Protein AF-A0A4U0WM88-F1 (afdb_monomer)

Secondary structure (DSSP, 8-state):
--------SSPPPPP---EEPPPSBTTB-HHHHHHHHHHHHHHHHHHHHHHHHHTT--GGGBSS-HHHHHHH--S-HHHHHHHHHHHHHHHHHHHHHHHHHSPPPEES-HHHHHHHHHHHHHHHHTTHHHHHHHTT--HHHHHHHHTTT-HHHHHHHTTS--TT-EEEEEETTEEEEEE---HHHHHHHHHIIIIIHHHHHHHHHHHHHHHHHHHHHHHHHHSHHHIIIIITTGGG-SS--GGGTT-S-HHHHIIIIIIHHHHHHHHHT--HHHHHHHHHHHHHHHHHHTSSB--TT-HHHHHSS--HHHHHHHHSTTTTTS----SS--HHHHHTT-S--S---HHHHHHHHHHHHHHHHHHHHHHH-------TT--S--TTTTHHHHHHHHTTS--------PPTTHHHHHHHHHHHHHHH-TTTTHHHHHHHHHHHHHHHHHHHHHS------------------SSSSS--SSS---------TTHHHHHHHHHTTT---EEEEEEPPPPTTS-GGGTTTSSEEEEEEES-TTTTHHHHHHHHHHH-TTSEEEEE-S-TTSTTTTHHHHTT-SEEEE--------S-HHHHHHHHHHHHHHHHHHHHHSTT--EEEE---GGG--

Radius of gyration: 37.47 Å; Cα contacts (8 Å, |Δi|>4): 748; chains: 1; bounding box: 107×60×112 Å

Nearest PDB structures (foldseek):
  8jqj-assembly1_A  TM=9.371E-01  e=1.319E-04  Sporobolomyces salmonicolor
  8jqk-assembly1_B  TM=9.486E-01  e=1.838E-04  Sporobolomyces salmonicolor
  8jqk-assembly1_A  TM=9.420E-01  e=4.314E-04  Sporobolomyces salmonicolor
  1zze-assembly2_B  TM=9.396E-01  e=1.224E-03  Sporobolomyces salmonicolor

Solvent-accessible surface area (backbone atoms only — not comparable to full-atom values): 35852 Å² total; per-residue (Å²): 136,81,84,76,78,77,77,55,90,54,48,75,72,62,87,68,59,82,41,77,53,76,48,89,45,88,96,44,55,54,54,63,47,36,41,52,45,39,56,50,43,41,51,51,54,19,46,51,47,46,49,34,58,80,68,60,55,65,64,75,31,42,73,67,48,72,44,34,48,69,68,60,29,79,64,55,75,63,59,32,52,54,35,30,51,52,44,51,52,52,46,35,54,50,39,50,53,51,46,73,72,51,75,84,59,62,42,58,49,62,70,34,56,22,43,52,42,18,47,51,51,42,56,56,24,49,52,42,32,65,55,36,46,78,74,76,38,60,29,65,65,54,18,62,76,30,41,88,85,36,51,70,58,18,18,35,34,59,25,44,51,54,92,87,40,60,40,82,41,74,56,96,86,41,84,40,81,35,40,41,78,54,72,66,37,47,50,50,11,42,46,40,62,73,44,48,48,55,49,50,31,51,53,51,23,50,54,45,28,31,51,48,28,22,55,51,48,40,47,27,63,73,33,68,65,47,18,64,74,32,50,47,60,34,55,34,41,40,51,51,35,22,73,47,53,57,32,43,31,68,72,46,42,44,55,54,68,36,47,33,50,52,49,23,41,62,78,46,66,57,50,73,74,52,44,36,56,53,51,33,53,50,44,45,44,43,25,47,33,18,38,36,44,61,56,95,82,46,62,64,57,69,76,29,66,23,24,22,66,55,42,42,45,21,38,29,66,52,26,50,73,20,37,48,34,32,67,42,49,41,59,63,17,60,78,72,65,34,47,76,69,68,70,83,56,58,73,56,49,57,50,50,43,56,51,26,44,52,51,51,53,47,54,52,44,67,72,65,70,62,75,88,69,90,61,98,79,79,79,88,79,64,93,62,68,61,53,74,64,51,49,66,55,55,64,69,70,75,76,82,78,92,72,77,91,71,65,89,61,51,40,56,53,45,28,51,56,15,44,52,54,37,54,68,26,70,88,82,45,25,58,58,53,54,52,50,52,50,53,49,54,52,54,51,54,54,52,62,71,66,54,77,83,76,76,79,77,80,78,85,76,91,80,82,89,78,93,84,88,84,84,85,86,82,78,93,82,81,90,81,76,79,82,78,81,79,80,56,80,72,54,56,55,56,58,52,61,44,66,75,67,77,66,60,28,49,36,20,31,30,78,51,84,77,68,94,85,64,68,84,87,64,68,86,76,71,39,61,33,40,35,38,40,34,64,47,61,77,87,45,45,64,57,56,57,53,42,31,72,75,69,36,79,81,36,61,48,80,41,72,35,83,49,55,63,45,82,68,46,44,37,80,62,40,63,74,19,42,36,39,39,41,55,54,66,77,83,73,89,62,91,51,65,65,60,51,50,51,48,44,51,41,28,51,51,34,50,51,53,34,47,70,71,30,81,72,44,76,47,80,44,78,67,80,59,75,82,78,77,112

Organism: NCBI:txid329884

Structure (mmCIF, N/CA/C/O backbone):
data_AF-A0A4U0WM88-F1
#
_entry.id   AF-A0A4U0WM88-F1
#
loop_
_atom_site.group_PDB
_atom_site.id
_atom_site.type_symbol
_atom_site.label_atom_id
_atom_site.label_alt_id
_atom_site.label_comp_id
_atom_site.label_asym_id
_atom_site.label_entity_id
_atom_site.label_seq_id
_atom_site.pdbx_PDB_ins_code
_atom_site.Cartn_x
_atom_site.Cartn_y
_atom_site.Cartn_z
_atom_site.occupancy
_atom_site.B_iso_or_equiv
_atom_site.auth_seq_id
_atom_site.auth_comp_id
_atom_site.auth_asym_id
_atom_site.auth_atom_id
_atom_site.pdbx_PDB_model_num
ATOM 1 N N . MET A 1 1 ? 50.807 -5.338 -40.785 1.00 34.78 1 MET A N 1
ATOM 2 C CA . MET A 1 1 ? 49.429 -4.814 -40.702 1.00 34.78 1 MET A CA 1
ATOM 3 C C . MET A 1 1 ? 48.488 -6.003 -40.621 1.00 34.78 1 MET A C 1
ATOM 5 O O . MET A 1 1 ? 48.232 -6.644 -41.629 1.00 34.78 1 MET A O 1
ATOM 9 N N . THR A 1 2 ? 48.083 -6.390 -39.418 1.00 33.94 2 THR A N 1
ATOM 10 C CA . THR A 1 2 ? 47.093 -7.448 -39.190 1.00 33.94 2 THR A CA 1
ATOM 11 C C . THR A 1 2 ? 45.702 -6.823 -39.290 1.00 33.94 2 THR A C 1
ATOM 13 O O . THR A 1 2 ? 45.351 -5.970 -38.480 1.00 33.94 2 THR A O 1
ATOM 16 N N . ASN A 1 3 ? 44.930 -7.209 -40.310 1.00 37.62 3 ASN A N 1
ATOM 17 C CA . ASN A 1 3 ? 43.514 -6.860 -40.449 1.00 37.62 3 ASN A CA 1
ATOM 18 C C . ASN A 1 3 ? 42.731 -7.499 -39.294 1.00 37.62 3 ASN A C 1
ATOM 20 O O . ASN A 1 3 ? 42.292 -8.642 -39.386 1.00 37.62 3 ASN A O 1
ATOM 24 N N . ALA A 1 4 ? 42.569 -6.769 -38.193 1.00 38.88 4 ALA A N 1
ATOM 25 C CA . ALA A 1 4 ? 41.632 -7.123 -37.140 1.00 38.88 4 ALA A CA 1
ATOM 26 C C . ALA A 1 4 ? 40.216 -6.748 -37.601 1.00 38.88 4 ALA A C 1
ATOM 28 O O . ALA A 1 4 ? 39.688 -5.695 -37.252 1.00 38.88 4 ALA A O 1
ATOM 29 N N . THR A 1 5 ? 39.593 -7.599 -38.416 1.00 43.97 5 THR A N 1
ATOM 30 C CA . THR A 1 5 ? 38.135 -7.592 -38.565 1.00 43.97 5 THR A CA 1
ATOM 31 C C . THR A 1 5 ? 37.570 -8.116 -37.246 1.00 43.97 5 THR A C 1
ATOM 33 O O . THR A 1 5 ? 37.400 -9.317 -37.057 1.00 43.97 5 THR A O 1
ATOM 36 N N . LEU A 1 6 ? 37.355 -7.222 -36.277 1.00 49.25 6 LEU A N 1
ATOM 37 C CA . LEU A 1 6 ? 36.531 -7.528 -35.111 1.00 49.25 6 LEU A CA 1
ATOM 38 C C . LEU A 1 6 ? 35.126 -7.835 -35.640 1.00 49.25 6 LEU A C 1
ATOM 40 O O . LEU A 1 6 ? 34.363 -6.928 -35.965 1.00 49.25 6 LEU A O 1
ATOM 44 N N . ALA A 1 7 ? 34.818 -9.119 -35.809 1.00 57.25 7 ALA A N 1
ATOM 45 C CA . ALA A 1 7 ? 33.491 -9.573 -36.186 1.00 57.25 7 ALA A CA 1
ATOM 46 C C . ALA A 1 7 ? 32.567 -9.352 -34.985 1.00 57.25 7 ALA A C 1
ATOM 48 O O . ALA A 1 7 ? 32.505 -10.162 -34.061 1.00 57.25 7 ALA A O 1
ATOM 49 N N . TYR A 1 8 ? 31.892 -8.208 -34.963 1.00 65.19 8 TYR A N 1
ATOM 50 C CA . TYR A 1 8 ? 30.813 -7.977 -34.017 1.00 65.19 8 TYR A CA 1
ATOM 51 C C . TYR A 1 8 ? 29.663 -8.925 -34.375 1.00 65.19 8 TYR A C 1
ATOM 53 O O . TYR A 1 8 ? 29.051 -8.788 -35.427 1.00 65.19 8 TYR A O 1
ATOM 61 N N . ASP A 1 9 ? 29.389 -9.898 -33.508 1.00 82.88 9 ASP A N 1
ATOM 62 C CA . ASP A 1 9 ? 28.247 -10.824 -33.621 1.00 82.88 9 ASP A CA 1
ATOM 63 C C . ASP A 1 9 ? 26.930 -10.167 -33.143 1.00 82.88 9 ASP A C 1
ATOM 65 O O . ASP A 1 9 ? 25.823 -10.569 -33.497 1.00 82.88 9 ASP A O 1
ATOM 69 N N . LEU A 1 10 ? 27.036 -9.091 -32.359 1.00 91.81 10 LEU A N 1
ATOM 70 C CA . LEU A 1 10 ? 25.910 -8.312 -31.845 1.00 91.81 10 LEU A CA 1
ATOM 71 C C . LEU A 1 10 ? 26.077 -6.830 -32.194 1.00 91.81 10 LEU A C 1
ATOM 73 O O . LEU A 1 10 ? 27.213 -6.357 -32.290 1.00 91.81 10 LEU A O 1
ATOM 77 N N . PRO A 1 11 ? 24.975 -6.068 -32.323 1.00 93.69 11 PRO A N 1
ATOM 78 C CA . PRO A 1 11 ? 25.064 -4.622 -32.480 1.00 93.69 11 PRO A CA 1
ATOM 79 C C . PRO A 1 11 ? 25.808 -4.002 -31.289 1.00 93.69 11 PRO A C 1
ATOM 81 O O . PRO A 1 11 ? 25.478 -4.343 -30.150 1.00 93.69 11 PRO A O 1
ATOM 84 N N . PRO A 1 12 ? 26.813 -3.136 -31.498 1.00 93.00 12 PRO A N 1
ATOM 85 C CA . PRO A 1 12 ? 27.608 -2.591 -30.403 1.00 93.00 12 PRO A CA 1
ATOM 86 C C . PRO A 1 12 ? 26.760 -1.702 -29.488 1.00 93.00 12 PRO A C 1
ATOM 88 O O . PRO A 1 12 ? 25.838 -1.017 -29.937 1.00 93.00 12 PRO A O 1
ATOM 91 N N . LEU A 1 13 ? 27.088 -1.701 -28.195 1.00 94.12 13 LEU A N 1
ATOM 92 C CA . LEU A 1 13 ? 26.442 -0.813 -27.234 1.00 94.12 13 LEU A CA 1
ATOM 93 C C . LEU A 1 13 ? 26.924 0.632 -27.446 1.00 94.12 13 LEU A C 1
ATOM 95 O O . LEU A 1 13 ? 28.118 0.843 -27.676 1.00 94.12 13 LEU A O 1
ATOM 99 N N . PRO A 1 14 ? 26.028 1.629 -27.364 1.00 93.12 14 PRO A N 1
ATOM 100 C CA . PRO A 1 14 ? 26.402 3.031 -27.505 1.00 93.12 14 PRO A CA 1
ATOM 101 C C . PRO A 1 14 ? 27.258 3.482 -26.315 1.00 93.12 14 PRO A C 1
ATOM 103 O O . PRO A 1 14 ? 27.046 3.037 -25.192 1.00 93.12 14 PRO A O 1
ATOM 106 N N . SER A 1 15 ? 28.211 4.388 -26.522 1.00 93.00 15 SER A N 1
ATOM 107 C CA . SER A 1 15 ? 28.913 5.029 -25.403 1.00 93.00 15 SER A CA 1
ATOM 108 C C . SER A 1 15 ? 27.947 5.873 -24.568 1.00 93.00 15 SER A C 1
ATOM 110 O O . SER A 1 15 ? 26.993 6.434 -25.107 1.00 93.00 15 SER A O 1
ATOM 112 N N . TYR A 1 16 ? 28.227 6.020 -23.276 1.00 96.19 16 TYR A N 1
ATOM 113 C CA . TYR A 1 16 ? 27.467 6.892 -22.386 1.00 96.19 16 TYR A CA 1
ATOM 114 C C . TYR A 1 16 ? 28.401 7.691 -21.478 1.00 96.19 16 TYR A C 1
ATOM 116 O O . TYR A 1 16 ? 29.519 7.263 -21.189 1.00 96.19 16 TYR A O 1
ATOM 124 N N . THR A 1 17 ? 27.899 8.821 -20.995 1.00 96.44 17 THR A N 1
ATOM 125 C CA . THR A 1 17 ? 28.529 9.639 -19.957 1.00 96.44 17 THR A CA 1
ATOM 126 C C . THR A 1 17 ? 27.480 9.892 -18.888 1.00 96.44 17 THR A C 1
ATOM 128 O O . THR A 1 17 ? 26.332 10.192 -19.213 1.00 96.44 17 THR A O 1
ATOM 131 N N . LEU A 1 18 ? 27.854 9.726 -17.621 1.00 96.88 18 LEU A N 1
ATOM 132 C CA . LEU A 1 18 ? 26.956 9.994 -16.505 1.00 96.88 18 LEU A CA 1
ATOM 133 C C . LEU A 1 18 ? 27.045 11.460 -16.100 1.00 96.88 18 LEU A C 1
ATOM 135 O O . LEU A 1 18 ? 28.135 12.017 -15.968 1.00 96.88 18 LEU A O 1
ATOM 139 N N . HIS A 1 19 ? 25.883 12.048 -15.857 1.00 96.31 19 HIS A N 1
ATOM 140 C CA . HIS A 1 19 ? 25.742 13.399 -15.337 1.00 96.31 19 HIS A CA 1
ATOM 141 C C . HIS A 1 19 ? 24.882 13.364 -14.070 1.00 96.31 19 HIS A C 1
ATOM 143 O O . HIS A 1 19 ? 23.937 12.570 -14.026 1.00 96.31 19 HIS A O 1
ATOM 149 N N . PRO A 1 20 ? 25.157 14.207 -13.058 1.00 95.19 20 PRO A N 1
ATOM 150 C CA . PRO A 1 20 ? 24.276 14.351 -11.903 1.00 95.19 20 PRO A CA 1
ATOM 151 C C . PRO A 1 20 ? 22.852 14.701 -12.340 1.00 95.19 20 PRO A C 1
ATOM 153 O O . PRO A 1 20 ? 22.650 15.570 -13.192 1.00 95.19 20 PRO A O 1
ATOM 156 N N . LEU A 1 21 ? 21.861 14.010 -11.782 1.00 94.75 21 LEU A N 1
ATOM 157 C CA . LEU A 1 21 ? 20.457 14.224 -12.112 1.00 94.75 21 LEU A CA 1
ATOM 158 C C . LEU A 1 21 ? 19.995 15.576 -11.542 1.00 94.75 21 LEU A C 1
ATOM 160 O O . LEU A 1 21 ? 20.069 15.778 -10.328 1.00 94.75 21 LEU A O 1
ATOM 164 N N . PRO A 1 22 ? 19.489 16.505 -12.373 1.00 95.75 22 PRO A N 1
ATOM 165 C CA . PRO A 1 22 ? 18.977 17.772 -11.873 1.00 95.75 22 PRO A CA 1
ATOM 166 C C . PRO A 1 22 ? 17.726 17.540 -11.011 1.00 95.75 22 PRO A C 1
ATOM 168 O O . PRO A 1 22 ? 16.900 16.693 -11.376 1.00 95.75 22 PRO A O 1
ATOM 171 N N . PRO A 1 23 ? 17.550 18.286 -9.906 1.00 95.88 23 PRO A N 1
ATOM 172 C CA . PRO A 1 23 ? 16.399 18.125 -9.021 1.00 95.88 23 PRO A CA 1
ATOM 173 C C . PRO A 1 23 ? 15.082 18.462 -9.731 1.00 95.88 23 PRO A C 1
ATOM 175 O O . PRO A 1 23 ? 15.048 19.323 -10.612 1.00 95.88 23 PRO A O 1
ATOM 178 N N . LEU A 1 24 ? 13.986 17.811 -9.326 1.00 95.44 24 LEU A N 1
ATOM 179 C CA . LEU A 1 24 ? 12.643 18.084 -9.860 1.00 95.44 24 LEU A CA 1
ATOM 180 C C . LEU A 1 24 ? 12.176 19.508 -9.547 1.00 95.44 24 LEU A C 1
ATOM 182 O O . LEU A 1 24 ? 11.532 20.148 -10.377 1.00 95.44 24 LEU A O 1
ATOM 186 N N . ILE A 1 25 ? 12.505 19.996 -8.349 1.00 95.31 25 ILE A N 1
ATOM 187 C CA . ILE A 1 25 ? 12.235 21.367 -7.923 1.00 95.31 25 ILE A CA 1
ATOM 188 C C . ILE A 1 25 ? 13.580 22.084 -7.784 1.00 95.31 25 ILE A C 1
ATOM 190 O O . ILE A 1 25 ? 14.408 21.658 -6.973 1.00 95.31 25 ILE A O 1
ATOM 194 N N . PRO A 1 26 ? 13.824 23.173 -8.537 1.00 95.12 26 PRO A N 1
ATOM 195 C CA . PRO A 1 26 ? 15.060 23.935 -8.416 1.00 95.12 26 PRO A CA 1
ATOM 196 C C . PRO A 1 26 ? 15.347 24.321 -6.958 1.00 95.12 26 PRO A C 1
ATOM 198 O O . PRO A 1 26 ? 14.512 24.929 -6.293 1.00 95.12 26 PRO A O 1
ATOM 201 N N . GLY A 1 27 ? 16.530 23.953 -6.460 1.00 92.12 27 GLY A N 1
ATOM 202 C CA . GLY A 1 27 ? 16.968 24.242 -5.089 1.00 92.12 27 GLY A CA 1
ATOM 203 C C . GLY A 1 27 ? 16.567 23.214 -4.023 1.00 92.12 27 GLY A C 1
ATOM 204 O O . GLY A 1 27 ? 17.049 23.322 -2.899 1.00 92.12 27 GLY A O 1
ATOM 205 N N . ILE A 1 28 ? 15.756 22.200 -4.350 1.00 94.00 28 ILE A N 1
ATOM 206 C CA . ILE A 1 28 ? 15.380 21.125 -3.419 1.00 94.00 28 ILE A CA 1
ATOM 207 C C . ILE A 1 28 ? 15.857 19.785 -3.989 1.00 94.00 28 ILE A C 1
ATOM 209 O O . ILE A 1 28 ? 15.263 19.300 -4.952 1.00 94.00 28 ILE A O 1
ATOM 213 N N . PRO A 1 29 ? 16.906 19.157 -3.424 1.00 93.81 29 PRO A N 1
ATOM 214 C CA . PRO A 1 29 ? 17.343 17.847 -3.892 1.00 93.81 29 PRO A CA 1
ATOM 215 C C . PRO A 1 29 ? 16.251 16.787 -3.696 1.00 93.81 29 PRO A C 1
ATOM 217 O O . PRO A 1 29 ? 15.557 16.779 -2.676 1.00 93.81 29 PRO A O 1
ATOM 220 N N . ASP A 1 30 ? 16.134 15.867 -4.655 1.00 95.00 30 ASP A N 1
ATOM 221 C CA . ASP A 1 30 ? 15.048 14.878 -4.715 1.00 95.00 30 ASP A CA 1
ATOM 222 C C . ASP A 1 30 ? 14.939 14.029 -3.429 1.00 95.00 30 ASP A C 1
ATOM 224 O O . ASP A 1 30 ? 13.835 13.762 -2.957 1.00 95.00 30 ASP A O 1
ATOM 228 N N . GLY A 1 31 ? 16.063 13.691 -2.789 1.00 93.38 31 GLY A N 1
ATOM 229 C CA . GLY A 1 31 ? 16.068 12.948 -1.522 1.00 93.38 31 GLY A CA 1
ATOM 230 C C . GLY A 1 31 ? 15.381 13.671 -0.354 1.00 93.38 31 GLY A C 1
ATOM 231 O O . GLY A 1 31 ? 14.765 13.029 0.490 1.00 93.38 31 GLY A O 1
ATOM 232 N N . TYR A 1 32 ? 15.393 15.010 -0.333 1.00 94.06 32 TYR A N 1
ATOM 233 C CA . TYR A 1 32 ? 14.637 15.801 0.651 1.00 94.06 32 TYR A CA 1
ATOM 234 C C . TYR A 1 32 ? 13.180 15.990 0.237 1.00 94.06 32 TYR A C 1
ATOM 236 O O . TYR A 1 32 ? 12.293 16.051 1.089 1.00 94.06 32 TYR A O 1
ATOM 244 N N . LEU A 1 33 ? 12.920 16.073 -1.069 1.00 95.44 33 LEU A N 1
ATOM 245 C CA . LEU A 1 33 ? 11.566 16.201 -1.592 1.00 95.44 33 LEU A CA 1
ATOM 246 C C . LEU A 1 33 ? 10.724 14.958 -1.273 1.00 95.44 33 LEU A C 1
ATOM 248 O O . LEU A 1 33 ? 9.554 15.097 -0.926 1.00 95.44 33 LEU A O 1
ATOM 252 N N . ALA A 1 34 ? 11.312 13.760 -1.333 1.00 93.75 34 ALA A N 1
ATOM 253 C CA . ALA A 1 34 ? 10.608 12.506 -1.078 1.00 93.75 34 ALA A CA 1
ATOM 254 C C . ALA A 1 34 ? 9.865 12.471 0.278 1.00 93.75 34 ALA A C 1
ATOM 256 O O . ALA A 1 34 ? 8.641 12.354 0.254 1.00 93.75 34 ALA A O 1
ATOM 257 N N . PRO A 1 35 ? 10.508 12.636 1.454 1.00 95.06 35 PRO A N 1
ATOM 258 C CA . PRO A 1 35 ? 9.799 12.633 2.737 1.00 95.06 35 PRO A CA 1
ATOM 259 C C . PRO A 1 35 ? 8.811 13.802 2.889 1.00 95.06 35 PRO A C 1
ATOM 261 O O . PRO A 1 35 ? 7.757 13.631 3.500 1.00 95.06 35 PRO A O 1
ATOM 264 N N . VAL A 1 36 ? 9.090 14.969 2.294 1.00 95.94 36 VAL A N 1
ATOM 265 C CA . VAL A 1 36 ? 8.154 16.109 2.293 1.00 95.94 36 VAL A CA 1
ATOM 266 C C . VAL A 1 36 ? 6.862 15.759 1.547 1.00 95.94 36 VAL A C 1
ATOM 268 O O . VAL A 1 36 ? 5.771 16.076 2.024 1.00 95.94 36 VAL A O 1
ATOM 271 N N . LEU A 1 37 ? 6.963 15.062 0.410 1.00 96.31 37 LEU A N 1
ATOM 272 C CA . LEU A 1 37 ? 5.801 14.624 -0.366 1.00 96.31 37 LEU A CA 1
ATOM 273 C C . LEU A 1 37 ? 4.892 13.672 0.419 1.00 96.31 37 LEU A C 1
ATOM 275 O O . LEU A 1 37 ? 3.676 13.775 0.275 1.00 96.31 37 LEU A O 1
ATOM 279 N N . LEU A 1 38 ? 5.433 12.786 1.265 1.00 95.44 38 LEU A N 1
ATOM 280 C CA . LEU A 1 38 ? 4.614 11.911 2.121 1.00 95.44 38 LEU A CA 1
ATOM 281 C C . LEU A 1 38 ? 3.749 12.731 3.080 1.00 95.44 38 LEU A C 1
ATOM 283 O O . LEU A 1 38 ? 2.548 12.488 3.188 1.00 95.44 38 LEU A O 1
ATOM 287 N N . VAL A 1 39 ? 4.346 13.722 3.748 1.00 97.69 39 VAL A N 1
ATOM 288 C CA . VAL A 1 39 ? 3.636 14.586 4.701 1.00 97.69 39 VAL A CA 1
ATOM 289 C C . VAL A 1 39 ? 2.556 15.400 3.988 1.00 97.69 39 VAL A C 1
ATOM 291 O O . VAL A 1 39 ? 1.416 15.451 4.453 1.00 97.69 39 VAL A O 1
ATOM 294 N N . ILE A 1 40 ? 2.884 15.990 2.832 1.00 98.00 40 ILE A N 1
ATOM 295 C CA . ILE A 1 40 ? 1.922 16.748 2.022 1.00 98.00 40 ILE A CA 1
ATOM 296 C C . ILE A 1 40 ? 0.771 15.847 1.573 1.00 98.00 40 ILE A C 1
ATOM 298 O O . ILE A 1 40 ? -0.386 16.215 1.752 1.00 98.00 40 ILE A O 1
ATOM 302 N N . ALA A 1 41 ? 1.063 14.668 1.020 1.00 97.88 41 ALA A N 1
ATOM 303 C CA . ALA A 1 41 ? 0.039 13.749 0.534 1.00 97.88 41 ALA A CA 1
ATOM 304 C C . ALA A 1 41 ? -0.879 13.262 1.661 1.00 97.88 41 ALA A C 1
ATOM 306 O O . ALA A 1 41 ? -2.099 13.258 1.491 1.00 97.88 41 ALA A O 1
ATOM 307 N N . TYR A 1 42 ? -0.308 12.925 2.824 1.00 98.38 42 TYR A N 1
ATOM 308 C CA . TYR A 1 42 ? -1.067 12.522 4.004 1.00 98.38 42 TYR A CA 1
ATOM 309 C C . TYR A 1 42 ? -2.093 13.586 4.396 1.00 98.38 42 TYR A C 1
ATOM 311 O O . TYR A 1 42 ? -3.286 13.294 4.496 1.00 98.38 42 TYR A O 1
ATOM 319 N N . TRP A 1 43 ? -1.643 14.830 4.592 1.00 98.25 43 TRP A N 1
ATOM 320 C CA . TRP A 1 43 ? -2.512 15.918 5.039 1.00 98.25 43 TRP A CA 1
ATOM 321 C C . TRP A 1 43 ? -3.455 16.416 3.947 1.00 98.25 43 TRP A C 1
ATOM 323 O O . TRP A 1 43 ? -4.580 16.789 4.265 1.00 98.25 43 TRP A O 1
ATOM 333 N N . ALA A 1 44 ? -3.053 16.380 2.676 1.00 98.12 44 ALA A N 1
ATOM 334 C CA . ALA A 1 44 ? -3.919 16.750 1.562 1.00 98.12 44 ALA A CA 1
ATOM 335 C C . ALA A 1 44 ? -5.117 15.798 1.453 1.00 98.12 44 ALA A C 1
ATOM 337 O O . ALA A 1 44 ? -6.262 16.249 1.460 1.00 98.12 44 ALA A O 1
ATOM 338 N N . VAL A 1 45 ? -4.875 14.484 1.421 1.00 97.31 45 VAL A N 1
ATOM 339 C CA . VAL A 1 45 ? -5.955 13.488 1.314 1.00 97.31 45 VAL A CA 1
ATOM 340 C C . VAL A 1 45 ? -6.777 13.431 2.597 1.00 97.31 45 VAL A C 1
ATOM 342 O O . VAL A 1 45 ? -8.007 13.435 2.539 1.00 97.31 45 VAL A O 1
ATOM 345 N N . SER A 1 46 ? -6.124 13.483 3.759 1.00 97.44 46 SER A N 1
ATOM 346 C CA . SER A 1 46 ? -6.833 13.557 5.038 1.00 97.44 46 SER A CA 1
ATOM 347 C C . SER A 1 46 ? -7.710 14.802 5.141 1.00 97.44 46 SER A C 1
ATOM 349 O O . SER A 1 46 ? -8.835 14.721 5.626 1.00 97.44 46 SER A O 1
ATOM 351 N N . GLY A 1 47 ? -7.212 15.946 4.667 1.00 96.88 47 GLY A N 1
ATOM 352 C CA . GLY A 1 47 ? -7.940 17.207 4.624 1.00 96.88 47 GLY A CA 1
ATOM 353 C C . GLY A 1 47 ? -9.153 17.141 3.703 1.00 96.88 47 GLY A C 1
ATOM 354 O O . GLY A 1 47 ? -10.217 17.607 4.089 1.00 96.88 47 GLY A O 1
ATOM 355 N N . ILE A 1 48 ? -9.037 16.501 2.534 1.00 95.94 48 ILE A N 1
ATOM 356 C CA . ILE A 1 48 ? -10.173 16.285 1.625 1.00 95.94 48 ILE A CA 1
ATOM 357 C C . ILE A 1 48 ? -11.275 15.482 2.321 1.00 95.94 48 ILE A C 1
ATOM 359 O O . ILE A 1 48 ? -12.417 15.933 2.359 1.00 95.94 48 ILE A O 1
ATOM 363 N N . PHE A 1 49 ? -10.951 14.331 2.918 1.00 94.69 49 PHE A N 1
ATOM 364 C CA . PHE A 1 49 ? -11.953 13.530 3.630 1.00 94.69 49 PHE A CA 1
ATOM 365 C C . PHE A 1 49 ? -12.492 14.228 4.880 1.00 94.69 49 PHE A C 1
ATOM 367 O O . PHE A 1 49 ? -13.670 14.095 5.194 1.00 94.69 49 PHE A O 1
ATOM 374 N N . HIS A 1 50 ? -11.667 15.019 5.567 1.00 92.38 50 HIS A N 1
ATOM 375 C CA . HIS A 1 50 ? -12.126 15.832 6.686 1.00 92.38 50 HIS A CA 1
ATOM 376 C C . HIS A 1 50 ? -13.115 16.918 6.243 1.00 92.38 50 HIS A C 1
ATOM 378 O O . HIS A 1 50 ? -14.127 17.112 6.905 1.00 92.38 50 HIS A O 1
ATOM 384 N N . LEU A 1 51 ? -12.871 17.583 5.109 1.00 93.31 51 LEU A N 1
ATOM 385 C CA . LEU A 1 51 ? -13.807 18.546 4.523 1.00 93.31 51 LEU A CA 1
ATOM 386 C C . LEU A 1 51 ? -15.100 17.868 4.059 1.00 93.31 51 LEU A C 1
ATOM 388 O O . LEU A 1 51 ? -16.174 18.411 4.292 1.00 93.31 51 LEU A O 1
ATOM 392 N N . ILE A 1 52 ? -15.008 16.681 3.446 1.00 91.00 52 ILE A N 1
ATOM 393 C CA . ILE A 1 52 ? -16.179 15.854 3.111 1.00 91.00 52 ILE A CA 1
ATOM 394 C C . ILE A 1 52 ? -17.003 15.578 4.373 1.00 91.00 52 ILE A C 1
ATOM 396 O O . ILE A 1 52 ? -18.223 15.702 4.339 1.00 91.00 52 ILE A O 1
ATOM 400 N N . ASP A 1 53 ? -16.346 15.258 5.487 1.00 86.50 53 ASP A N 1
ATOM 401 C CA . ASP A 1 53 ? -17.022 14.957 6.745 1.00 86.50 53 ASP A CA 1
ATOM 402 C C . ASP A 1 53 ? -17.665 16.184 7.402 1.00 86.50 53 ASP A C 1
ATOM 404 O O . ASP A 1 53 ? -18.853 16.156 7.711 1.00 86.50 53 ASP A O 1
ATOM 408 N N . GLU A 1 54 ? -16.921 17.282 7.557 1.00 86.94 54 GLU A N 1
ATOM 409 C CA . GLU A 1 54 ? -17.402 18.503 8.222 1.00 86.94 54 GLU A CA 1
ATOM 410 C C . GLU A 1 54 ? -18.460 19.258 7.391 1.00 86.94 54 GLU A C 1
ATOM 412 O O . GLU A 1 54 ? -19.322 19.931 7.956 1.00 86.94 54 GLU A O 1
ATOM 417 N N . TRP A 1 55 ? -18.438 19.140 6.057 1.00 89.56 55 TRP A N 1
ATOM 418 C CA . TRP A 1 55 ? -19.493 19.672 5.178 1.00 89.56 55 TRP A CA 1
ATOM 419 C C . TRP A 1 55 ? -20.624 18.683 4.896 1.00 89.56 55 TRP A C 1
ATOM 421 O O . TRP A 1 55 ? -21.516 18.994 4.107 1.00 89.56 55 TRP A O 1
ATOM 431 N N . ASP A 1 56 ? -20.597 17.512 5.532 1.00 83.00 56 ASP A N 1
ATOM 432 C CA . ASP A 1 56 ? -21.600 16.462 5.380 1.00 83.00 56 ASP A CA 1
ATOM 433 C C . ASP A 1 56 ? -21.857 16.068 3.914 1.00 83.00 56 ASP A C 1
ATOM 435 O O . ASP A 1 56 ? -22.986 15.884 3.457 1.00 83.00 56 ASP A O 1
ATOM 439 N N . LEU A 1 57 ? -20.779 15.960 3.137 1.00 83.19 57 LEU A N 1
ATOM 440 C CA . LEU A 1 57 ? -20.845 15.547 1.744 1.00 83.19 57 LEU A CA 1
ATOM 441 C C . LEU A 1 57 ? -20.970 14.022 1.658 1.00 83.19 57 LEU A C 1
ATOM 443 O O . LEU A 1 57 ? -20.208 13.268 2.254 1.00 83.19 57 LEU A O 1
ATOM 447 N N . PHE A 1 58 ? -21.921 13.562 0.846 1.00 86.94 58 PHE A N 1
ATOM 448 C CA . PHE A 1 58 ? -22.172 12.141 0.574 1.00 86.94 58 PHE A CA 1
ATOM 449 C C . PHE A 1 58 ? -22.464 11.253 1.810 1.00 86.94 58 PHE A C 1
ATOM 451 O O . PHE A 1 58 ? -21.915 10.149 1.918 1.00 86.94 58 PHE A O 1
ATOM 458 N N . PRO A 1 59 ? -23.380 11.650 2.714 1.00 81.62 59 PRO A N 1
ATOM 459 C CA . PRO A 1 59 ? -23.675 10.902 3.941 1.00 81.62 59 PRO A CA 1
ATOM 460 C C . PRO A 1 59 ? -24.164 9.467 3.677 1.00 81.62 59 PRO A C 1
ATOM 462 O O . PRO A 1 59 ? -23.991 8.584 4.515 1.00 81.62 59 PRO A O 1
ATOM 465 N N . GLN A 1 60 ? -24.716 9.186 2.490 1.00 79.62 60 GLN A N 1
ATOM 466 C CA . GLN A 1 60 ? -25.134 7.842 2.080 1.00 79.62 60 GLN A CA 1
ATOM 467 C C . GLN A 1 60 ? -23.982 6.832 1.943 1.00 79.62 60 GLN A C 1
ATOM 469 O O . GLN A 1 60 ? -24.237 5.629 1.988 1.00 79.62 60 GLN A O 1
ATOM 474 N N . TYR A 1 61 ? -22.743 7.300 1.764 1.00 85.31 61 TYR A N 1
ATOM 475 C CA . TYR A 1 61 ? -21.549 6.453 1.636 1.00 85.31 61 TYR A CA 1
ATOM 476 C C . TYR A 1 61 ? -20.705 6.422 2.916 1.00 85.31 61 TYR A C 1
ATOM 478 O O . TYR A 1 61 ? -19.686 5.733 2.963 1.00 85.31 61 TYR A O 1
ATOM 486 N N . ARG A 1 62 ? -21.125 7.145 3.961 1.00 86.56 62 ARG A N 1
ATOM 487 C CA . ARG A 1 62 ? -20.442 7.188 5.254 1.00 86.56 62 ARG A CA 1
ATOM 488 C C . ARG A 1 62 ? -20.696 5.898 6.041 1.00 86.56 62 ARG A C 1
ATOM 490 O O . ARG A 1 62 ? -21.845 5.480 6.235 1.00 86.56 62 ARG A O 1
ATOM 497 N N . LEU A 1 63 ? -19.627 5.278 6.539 1.00 84.38 63 LEU A N 1
ATOM 498 C CA . LEU A 1 63 ? -19.711 4.021 7.290 1.00 84.38 63 LEU A CA 1
ATOM 499 C C . LEU A 1 63 ? -20.385 4.229 8.652 1.00 84.38 63 LEU A C 1
ATOM 501 O O . LEU A 1 63 ? -21.355 3.535 8.971 1.00 84.38 63 LEU A O 1
ATOM 505 N N . HIS A 1 64 ? -19.963 5.257 9.391 1.00 83.44 64 HIS A N 1
ATOM 506 C CA . HIS A 1 64 ? -20.438 5.580 10.744 1.00 83.44 64 HIS A CA 1
ATOM 507 C C . HIS A 1 64 ? -20.992 6.995 10.838 1.00 83.44 64 HIS A C 1
ATOM 509 O O . HIS A 1 64 ? -20.595 7.873 10.095 1.00 83.44 64 HIS A O 1
ATOM 515 N N . THR A 1 65 ? -21.918 7.243 11.752 1.00 78.75 65 THR A N 1
ATOM 516 C CA . THR A 1 65 ? -22.469 8.587 11.997 1.00 78.75 65 THR A CA 1
ATOM 517 C C . THR A 1 65 ? -21.496 9.487 12.772 1.00 78.75 65 THR A C 1
ATOM 519 O O . THR A 1 65 ? -20.692 8.977 13.557 1.00 78.75 65 THR A O 1
ATOM 522 N N . PRO A 1 66 ? -21.610 10.828 12.674 1.00 75.75 66 PRO A N 1
ATOM 523 C CA . PRO A 1 66 ? -20.796 11.744 13.483 1.00 75.75 66 PRO A CA 1
ATOM 524 C C . PRO A 1 66 ? -20.924 11.500 14.996 1.00 75.75 66 PRO A C 1
ATOM 526 O O . PRO A 1 66 ? -19.958 11.621 15.751 1.00 75.75 66 PRO A O 1
ATOM 529 N N . ALA A 1 67 ? -22.113 11.094 15.455 1.00 71.25 67 ALA A N 1
ATOM 530 C CA . ALA A 1 67 ? -22.334 10.715 16.846 1.00 71.25 67 ALA A CA 1
ATOM 531 C C . ALA A 1 67 ? -21.488 9.498 17.260 1.00 71.25 67 ALA A C 1
ATOM 533 O O . ALA A 1 67 ? -20.982 9.468 18.379 1.00 71.25 67 ALA A O 1
ATOM 534 N N . GLU A 1 68 ? -21.304 8.507 16.383 1.00 76.56 68 GLU A N 1
ATOM 535 C CA . GLU A 1 68 ? -20.442 7.354 16.665 1.00 76.56 68 GLU A CA 1
ATOM 536 C C . GLU A 1 68 ? -18.977 7.767 16.761 1.00 76.56 68 GLU A C 1
ATOM 538 O O . GLU A 1 68 ? -18.322 7.397 17.734 1.00 76.56 68 GLU A O 1
ATOM 543 N N . VAL A 1 69 ? -18.493 8.595 15.829 1.00 80.00 69 VAL A N 1
ATOM 544 C CA . VAL A 1 69 ? -17.121 9.135 15.858 1.00 80.00 69 VAL A CA 1
ATOM 545 C C . VAL A 1 69 ? -16.837 9.820 17.198 1.00 80.00 69 VAL A C 1
ATOM 547 O O . VAL A 1 69 ? -15.794 9.594 17.806 1.00 80.00 69 VAL A O 1
ATOM 550 N N . LEU A 1 70 ? -17.777 10.630 17.694 1.00 77.75 70 LEU A N 1
ATOM 551 C CA . LEU A 1 70 ? -17.616 11.384 18.941 1.00 77.75 70 LEU A CA 1
ATOM 552 C C . LEU A 1 70 ? -17.767 10.538 20.209 1.00 77.75 70 LEU A C 1
ATOM 554 O O . LEU A 1 70 ? -17.251 10.921 21.258 1.00 77.75 70 LEU A O 1
ATOM 558 N N . LYS A 1 71 ? -18.540 9.446 20.163 1.00 78.69 71 LYS A N 1
ATOM 559 C CA . LYS A 1 71 ? -18.932 8.698 21.370 1.00 78.69 71 LYS A CA 1
ATOM 560 C C . LYS A 1 71 ? -18.247 7.352 21.534 1.00 78.69 71 LYS A C 1
ATOM 562 O O . LYS A 1 71 ? -18.202 6.883 22.670 1.00 78.69 71 LYS A O 1
ATOM 567 N N . ARG A 1 72 ? -17.770 6.744 20.445 1.00 81.50 72 ARG A N 1
ATOM 568 C CA . ARG A 1 72 ? -17.119 5.424 20.444 1.00 81.50 72 ARG A CA 1
ATOM 569 C C . ARG A 1 72 ? -15.596 5.514 20.404 1.00 81.50 72 ARG A C 1
ATOM 571 O O . ARG A 1 72 ? -14.932 4.576 20.827 1.00 81.50 72 ARG A O 1
ATOM 578 N N . ASN A 1 73 ? -15.036 6.630 19.939 1.00 87.69 73 ASN A N 1
ATOM 579 C CA . ASN A 1 73 ? -13.595 6.852 20.012 1.00 87.69 73 ASN A CA 1
ATOM 580 C C . ASN A 1 73 ? -13.199 7.287 21.427 1.00 87.69 73 ASN A C 1
ATOM 582 O O . ASN A 1 73 ? -13.775 8.211 21.999 1.00 87.69 73 ASN A O 1
ATOM 586 N N . HIS A 1 74 ? -12.193 6.617 21.989 1.00 82.62 74 HIS A N 1
ATOM 587 C CA . HIS A 1 74 ? -11.728 6.832 23.367 1.00 82.62 74 HIS A CA 1
ATOM 588 C C . HIS A 1 74 ? -10.466 7.704 23.442 1.00 82.62 74 HIS A C 1
ATOM 590 O O . HIS A 1 74 ? -9.719 7.660 24.419 1.00 82.62 74 HIS A O 1
ATOM 596 N N . VAL A 1 75 ? -10.217 8.486 22.396 1.00 87.69 75 VAL A N 1
ATOM 597 C CA . VAL A 1 75 ? -9.049 9.350 22.243 1.00 87.69 75 VAL A CA 1
ATOM 598 C C . VAL A 1 75 ? -9.488 10.719 21.731 1.00 87.69 75 VAL A C 1
ATOM 600 O O . VAL A 1 75 ? -10.441 10.825 20.957 1.00 87.69 75 VAL A O 1
ATOM 603 N N . SER A 1 76 ? -8.815 11.782 22.177 1.00 90.25 76 SER A N 1
ATOM 604 C CA . SER A 1 76 ? -9.089 13.125 21.673 1.00 90.25 76 SER A CA 1
ATOM 605 C C . SER A 1 76 ? -8.458 13.342 20.293 1.00 90.25 76 SER A C 1
ATOM 607 O O . SER A 1 76 ? -7.411 12.782 19.969 1.00 90.25 76 SER A O 1
ATOM 609 N N . ARG A 1 77 ? -9.043 14.234 19.482 1.00 90.12 77 ARG A N 1
ATOM 610 C CA . ARG A 1 77 ? -8.448 14.637 18.192 1.00 90.12 77 ARG A CA 1
ATOM 611 C C . ARG A 1 77 ? -7.033 15.223 18.361 1.00 90.12 77 ARG A C 1
ATOM 613 O O . ARG A 1 77 ? -6.210 15.084 17.463 1.00 90.12 77 ARG A O 1
ATOM 620 N N . TRP A 1 78 ? -6.741 15.844 19.510 1.00 92.31 78 TRP A N 1
ATOM 621 C CA . TRP A 1 78 ? -5.418 16.400 19.813 1.00 92.31 78 TRP A CA 1
ATOM 622 C C . TRP A 1 78 ? -4.362 15.318 20.054 1.00 92.31 78 TRP A C 1
ATOM 624 O O . TRP A 1 78 ? -3.256 15.420 19.531 1.00 92.31 78 TRP A O 1
ATOM 634 N N . ASP A 1 79 ? -4.709 14.265 20.797 1.00 93.44 79 ASP A N 1
ATOM 635 C CA . ASP A 1 79 ? -3.808 13.125 21.005 1.00 93.44 79 ASP A CA 1
ATOM 636 C C . ASP A 1 79 ? -3.487 12.442 19.672 1.00 93.44 79 ASP A C 1
ATOM 638 O O . ASP A 1 79 ? -2.334 12.110 19.405 1.00 93.44 79 ASP A O 1
ATOM 642 N N . VAL A 1 80 ? -4.498 12.303 18.807 1.00 95.38 80 VAL A N 1
ATOM 643 C CA . VAL A 1 80 ? -4.320 11.777 17.450 1.00 95.38 80 VAL A CA 1
ATOM 644 C C . VAL A 1 80 ? -3.363 12.642 16.639 1.00 95.38 80 VAL A C 1
ATOM 646 O O . VAL A 1 80 ? -2.391 12.126 16.097 1.00 95.38 80 VAL A O 1
ATOM 649 N N . LEU A 1 81 ? -3.591 13.957 16.594 1.00 95.75 81 LEU A N 1
ATOM 650 C CA . LEU A 1 81 ? -2.723 14.887 15.872 1.00 95.75 81 LEU A CA 1
ATOM 651 C C . LEU A 1 81 ? -1.272 14.819 16.368 1.00 95.75 81 LEU A C 1
ATOM 653 O O . LEU A 1 81 ? -0.346 14.756 15.560 1.00 95.75 81 LEU A O 1
ATOM 657 N N . ARG A 1 82 ? -1.069 14.810 17.690 1.00 96.12 82 ARG A N 1
ATOM 658 C CA . ARG A 1 82 ? 0.260 14.727 18.306 1.00 96.12 82 ARG A CA 1
ATOM 659 C C . ARG A 1 82 ? 1.010 13.470 17.866 1.00 96.12 82 ARG A C 1
ATOM 661 O O . ARG A 1 82 ? 2.177 13.567 17.487 1.00 96.12 82 ARG A O 1
ATOM 668 N N . ASP A 1 83 ? 0.359 12.314 17.937 1.00 95.62 83 ASP A N 1
ATOM 669 C CA . ASP A 1 83 ? 0.998 11.035 17.622 1.00 95.62 83 ASP A CA 1
ATOM 670 C C . ASP A 1 83 ? 1.259 10.900 16.114 1.00 95.62 83 ASP A C 1
ATOM 672 O O . ASP A 1 83 ? 2.332 10.447 15.722 1.00 95.62 83 ASP A O 1
ATOM 676 N N . VAL A 1 84 ? 0.360 11.401 15.261 1.00 97.12 84 VAL A N 1
ATOM 677 C CA . VAL A 1 84 ? 0.573 11.461 13.804 1.00 97.12 84 VAL A CA 1
ATOM 678 C C . VAL A 1 84 ? 1.784 12.330 13.452 1.00 97.12 84 VAL A C 1
ATOM 680 O O . VAL A 1 84 ? 2.623 11.918 12.653 1.00 97.12 84 VAL A O 1
ATOM 683 N N . VAL A 1 85 ? 1.929 13.510 14.068 1.00 97.44 85 VAL A N 1
ATOM 684 C CA . VAL A 1 85 ? 3.107 14.373 13.857 1.00 97.44 85 VAL A CA 1
ATOM 685 C C . VAL A 1 85 ? 4.386 13.671 14.314 1.00 97.44 85 VAL A C 1
ATOM 687 O O . VAL A 1 85 ? 5.403 13.734 13.626 1.00 97.44 85 VAL A O 1
ATOM 690 N N . LEU A 1 86 ? 4.345 12.958 15.443 1.00 97.00 86 LEU A N 1
ATOM 691 C CA . LEU A 1 86 ? 5.483 12.167 15.909 1.00 97.00 86 LEU A CA 1
ATOM 692 C C . LEU A 1 86 ? 5.861 11.065 14.905 1.00 97.00 86 LEU A C 1
ATOM 694 O O . LEU A 1 86 ? 7.047 10.894 14.621 1.00 97.00 86 LEU A O 1
ATOM 698 N N . GLN A 1 87 ? 4.882 10.366 14.325 1.00 96.56 87 GLN A N 1
ATOM 699 C CA . GLN A 1 87 ? 5.145 9.379 13.273 1.00 96.56 87 GLN A CA 1
ATOM 700 C C . GLN A 1 87 ? 5.747 10.013 12.020 1.00 96.56 87 GLN A C 1
ATOM 702 O O . GLN A 1 87 ? 6.709 9.483 11.470 1.00 96.56 87 GLN A O 1
ATOM 707 N N . GLN A 1 88 ? 5.264 11.182 11.604 1.00 97.25 88 GLN A N 1
ATOM 708 C CA . GLN A 1 88 ? 5.819 11.903 10.456 1.00 97.25 88 GLN A CA 1
ATOM 709 C C . GLN A 1 88 ? 7.264 12.360 10.697 1.00 97.25 88 GLN A C 1
ATOM 711 O O . GLN A 1 88 ? 8.075 12.324 9.772 1.00 97.25 88 GLN A O 1
ATOM 716 N N . ILE A 1 89 ? 7.626 12.728 11.932 1.00 97.56 89 ILE A N 1
ATOM 717 C CA . ILE A 1 89 ? 9.023 13.010 12.307 1.00 97.56 89 ILE A CA 1
ATOM 718 C C . ILE A 1 89 ? 9.884 11.751 12.145 1.00 97.56 89 ILE A C 1
ATOM 720 O O . ILE A 1 89 ? 10.963 11.826 11.557 1.00 97.56 89 ILE A O 1
ATOM 724 N N . ILE A 1 90 ? 9.408 10.594 12.618 1.00 96.50 90 ILE A N 1
ATOM 725 C CA . ILE A 1 90 ? 10.117 9.311 12.484 1.00 96.50 90 ILE A CA 1
ATOM 726 C C . ILE A 1 90 ? 10.277 8.933 11.005 1.00 96.50 90 ILE A C 1
ATOM 728 O O . ILE A 1 90 ? 11.389 8.650 10.563 1.00 96.50 90 ILE A O 1
ATOM 732 N N . GLN A 1 91 ? 9.195 8.981 10.226 1.00 96.50 91 GLN A N 1
ATOM 733 C CA . GLN A 1 91 ? 9.199 8.699 8.787 1.00 96.50 91 GLN A CA 1
ATOM 734 C C . GLN A 1 91 ? 10.152 9.628 8.030 1.00 96.50 91 GLN A C 1
ATOM 736 O O . GLN A 1 91 ? 10.926 9.168 7.193 1.00 96.50 91 GLN A O 1
ATOM 741 N N . THR A 1 92 ? 10.153 10.922 8.366 1.00 96.81 92 THR A N 1
ATOM 742 C CA . THR A 1 92 ? 11.070 11.906 7.776 1.00 96.81 92 THR A CA 1
ATOM 743 C C . THR A 1 92 ? 12.518 11.578 8.123 1.00 96.81 92 THR A C 1
ATOM 745 O O . THR A 1 92 ? 13.359 11.544 7.231 1.00 96.81 92 THR A O 1
ATOM 748 N N . ALA A 1 93 ? 12.821 11.274 9.389 1.00 96.56 93 ALA A N 1
ATOM 749 C CA . ALA A 1 93 ? 14.172 10.908 9.812 1.00 96.56 93 ALA A CA 1
ATOM 750 C C . ALA A 1 93 ? 14.681 9.649 9.089 1.00 96.56 93 ALA A C 1
ATOM 752 O O . ALA A 1 93 ? 15.823 9.624 8.630 1.00 96.56 93 ALA A O 1
ATOM 753 N N . VAL A 1 94 ? 13.832 8.628 8.929 1.00 95.31 94 VAL A N 1
ATOM 754 C CA . VAL A 1 94 ? 14.181 7.416 8.171 1.00 95.31 94 VAL A CA 1
ATOM 755 C C . VAL A 1 94 ? 14.362 7.724 6.684 1.00 95.31 94 VAL A C 1
ATOM 757 O O . VAL A 1 94 ? 15.342 7.272 6.101 1.00 95.31 94 VAL A O 1
ATOM 760 N N . GLY A 1 95 ? 13.483 8.522 6.072 1.00 94.88 95 GLY A N 1
ATOM 761 C CA . GLY A 1 95 ? 13.604 8.928 4.666 1.00 94.88 95 GLY A CA 1
ATOM 762 C C . GLY A 1 95 ? 14.885 9.720 4.374 1.00 94.88 95 GLY A C 1
ATOM 763 O O . GLY A 1 95 ? 15.559 9.476 3.373 1.00 94.88 95 GLY A O 1
ATOM 764 N N . LEU A 1 96 ? 15.281 10.609 5.289 1.00 95.00 96 LEU A N 1
ATOM 765 C CA . LEU A 1 96 ? 16.576 11.290 5.223 1.00 95.00 96 LEU A CA 1
ATOM 766 C C . LEU A 1 96 ? 17.737 10.304 5.396 1.00 95.00 96 LEU A C 1
ATOM 768 O O . LEU A 1 96 ? 18.723 10.397 4.675 1.00 95.00 96 LEU A O 1
ATOM 772 N N . GLY A 1 97 ? 17.607 9.319 6.289 1.00 94.62 97 GLY A N 1
ATOM 773 C CA . GLY A 1 97 ? 18.580 8.234 6.432 1.00 94.62 97 GLY A CA 1
ATOM 774 C C . GLY A 1 97 ? 18.755 7.407 5.152 1.00 94.62 97 GLY A C 1
ATOM 775 O O . GLY A 1 97 ? 19.888 7.118 4.775 1.00 94.62 97 GLY A O 1
ATOM 776 N N . LEU A 1 98 ? 17.661 7.086 4.450 1.00 93.81 98 LEU A N 1
ATOM 777 C CA . LEU A 1 98 ? 17.701 6.411 3.145 1.00 93.81 98 LEU A CA 1
ATOM 778 C C . LEU A 1 98 ? 18.436 7.257 2.095 1.00 93.81 98 LEU A C 1
ATOM 780 O O . LEU A 1 98 ? 19.254 6.742 1.342 1.00 93.81 98 LEU A O 1
ATOM 784 N N . THR A 1 99 ? 18.235 8.575 2.112 1.00 91.69 99 THR A N 1
ATOM 785 C CA . THR A 1 99 ? 18.932 9.494 1.197 1.00 91.69 99 THR A CA 1
ATOM 786 C C . THR A 1 99 ? 20.453 9.479 1.393 1.00 91.69 99 THR A C 1
ATOM 788 O O . THR A 1 99 ? 21.191 9.684 0.436 1.00 91.69 99 THR A O 1
ATOM 791 N N . LEU A 1 100 ? 20.941 9.228 2.613 1.00 91.88 100 LEU A N 1
ATOM 792 C CA . LEU A 1 100 ? 22.381 9.169 2.899 1.00 91.88 100 LEU A CA 1
ATOM 793 C C . LEU A 1 100 ? 23.052 7.885 2.394 1.00 91.88 100 LEU A C 1
ATOM 795 O O . LEU A 1 100 ? 24.270 7.875 2.218 1.00 91.88 100 LEU A O 1
ATOM 799 N N . ILE A 1 101 ? 22.289 6.805 2.216 1.00 91.62 101 ILE A N 1
ATOM 800 C CA . ILE A 1 101 ? 22.811 5.520 1.724 1.00 91.62 101 ILE A CA 1
ATOM 801 C C . ILE A 1 101 ? 22.631 5.354 0.215 1.00 91.62 101 ILE A C 1
ATOM 803 O O . ILE A 1 101 ? 23.310 4.520 -0.386 1.00 91.62 101 ILE A O 1
ATOM 807 N N . ASP A 1 102 ? 21.740 6.133 -0.393 1.00 91.31 102 ASP A N 1
ATOM 808 C CA . ASP A 1 102 ? 21.531 6.106 -1.831 1.00 91.31 102 ASP A CA 1
ATOM 809 C C . ASP A 1 102 ? 22.732 6.712 -2.574 1.00 91.31 102 ASP A C 1
ATOM 811 O O . ASP A 1 102 ? 23.259 7.756 -2.175 1.00 91.31 102 ASP A O 1
ATOM 815 N N . PRO A 1 103 ? 23.175 6.093 -3.684 1.00 90.62 103 PRO A N 1
ATOM 816 C CA . PRO A 1 103 ? 24.174 6.707 -4.544 1.00 90.62 103 PRO A CA 1
ATOM 817 C C . PRO A 1 103 ? 23.617 7.986 -5.179 1.00 90.62 103 PRO A C 1
ATOM 819 O O . PRO A 1 103 ? 22.409 8.113 -5.397 1.00 90.62 103 PRO A O 1
ATOM 822 N N . GLU A 1 104 ? 24.509 8.914 -5.538 1.00 90.50 104 GLU A N 1
ATOM 823 C CA . GLU A 1 104 ? 24.117 10.146 -6.223 1.00 90.50 104 GLU A CA 1
ATOM 824 C C . GLU A 1 104 ? 23.312 9.817 -7.498 1.00 90.50 104 GLU A C 1
ATOM 826 O O . GLU A 1 104 ? 23.806 9.087 -8.371 1.00 90.50 104 GLU A O 1
ATOM 831 N N . PRO A 1 105 ? 22.070 10.320 -7.630 1.00 92.19 105 PRO A N 1
ATOM 832 C CA . PRO A 1 105 ? 21.261 10.062 -8.809 1.00 92.19 105 PRO A CA 1
ATOM 833 C C . PRO A 1 105 ? 21.930 10.634 -10.061 1.00 92.19 105 PRO A C 1
ATOM 835 O O . PRO A 1 105 ? 22.328 11.797 -10.090 1.00 92.19 105 PRO A O 1
ATOM 838 N N . THR A 1 106 ? 22.022 9.831 -11.119 1.00 94.88 106 THR A N 1
ATOM 839 C CA . THR A 1 106 ? 22.643 10.224 -12.393 1.00 94.88 106 THR A CA 1
ATOM 840 C C . THR A 1 106 ? 21.746 9.897 -13.585 1.00 94.88 106 THR A C 1
ATOM 842 O O . THR A 1 106 ? 20.860 9.047 -13.495 1.00 94.88 106 THR A O 1
ATOM 845 N N . PHE A 1 107 ? 21.972 10.577 -14.710 1.00 95.25 107 PHE A N 1
ATOM 846 C CA . PHE A 1 107 ? 21.315 10.328 -15.998 1.00 95.25 107 PHE A CA 1
ATOM 847 C C . PHE A 1 107 ? 22.342 10.234 -17.136 1.00 95.25 107 PHE A C 1
ATOM 849 O O . PHE A 1 107 ? 23.527 10.506 -16.931 1.00 95.25 107 PHE A O 1
ATOM 856 N N . GLY A 1 108 ? 21.895 9.844 -18.334 1.00 95.44 108 GLY A N 1
ATOM 857 C CA . GLY A 1 108 ? 22.738 9.749 -19.535 1.00 95.44 108 GLY A CA 1
ATOM 858 C C . GLY A 1 108 ? 23.130 8.323 -19.933 1.00 95.44 108 GLY A C 1
ATOM 859 O O . GLY A 1 108 ? 23.780 8.126 -20.959 1.00 95.44 108 GLY A O 1
ATOM 860 N N . LYS A 1 109 ? 22.712 7.312 -19.159 1.00 96.06 109 LYS A N 1
ATOM 861 C CA . LYS A 1 109 ? 22.930 5.879 -19.441 1.00 96.06 109 LYS A CA 1
ATOM 862 C C . LYS A 1 109 ? 21.699 5.185 -20.040 1.00 96.06 109 LYS A C 1
ATOM 864 O O . LYS A 1 109 ? 21.761 4.001 -20.364 1.00 96.06 109 LYS A O 1
ATOM 869 N N . GLU A 1 110 ? 20.594 5.900 -20.264 1.00 96.12 110 GLU A N 1
ATOM 870 C CA . GLU A 1 110 ? 19.322 5.299 -20.690 1.00 96.12 110 GLU A CA 1
ATOM 871 C C . GLU A 1 110 ? 19.449 4.576 -22.036 1.00 96.12 110 GLU A C 1
ATOM 873 O O . GLU A 1 110 ? 19.017 3.433 -22.183 1.00 96.12 110 GLU A O 1
ATOM 878 N N . VAL A 1 111 ? 20.087 5.216 -23.025 1.00 97.38 111 VAL A N 1
ATOM 879 C CA . VAL A 1 111 ? 20.257 4.638 -24.370 1.00 97.38 111 VAL A CA 1
ATOM 880 C C . VAL A 1 111 ? 21.117 3.373 -24.319 1.00 97.38 111 VAL A C 1
ATOM 882 O O . VAL A 1 111 ? 20.822 2.398 -25.012 1.00 97.38 111 VAL A O 1
ATOM 885 N N . TYR A 1 112 ? 22.145 3.363 -23.466 1.00 98.06 112 TYR A N 1
ATOM 886 C CA . TYR A 1 112 ? 22.977 2.187 -23.223 1.00 98.06 112 TYR A CA 1
ATOM 887 C C . TYR A 1 112 ? 22.170 1.052 -22.587 1.00 98.06 112 TYR A C 1
ATOM 889 O O . TYR A 1 112 ? 22.190 -0.063 -23.101 1.00 98.06 112 TYR A O 1
ATOM 897 N N . ASP A 1 113 ? 21.410 1.322 -21.524 1.00 97.81 113 ASP A N 1
ATOM 898 C CA . ASP A 1 113 ? 20.634 0.291 -20.824 1.00 97.81 113 ASP A CA 1
ATOM 899 C C . ASP A 1 113 ? 19.521 -0.305 -21.698 1.00 97.81 113 ASP A C 1
ATOM 901 O O . ASP A 1 113 ? 19.299 -1.519 -21.693 1.00 97.81 113 ASP A O 1
ATOM 905 N N . ILE A 1 114 ? 18.869 0.518 -22.523 1.00 98.50 114 ILE A N 1
ATOM 906 C CA . ILE A 1 114 ? 17.918 0.055 -23.542 1.00 98.50 114 ILE A CA 1
ATOM 907 C C . ILE A 1 114 ? 18.617 -0.853 -24.560 1.00 98.50 114 ILE A C 1
ATOM 909 O O . ILE A 1 114 ? 18.092 -1.916 -24.903 1.00 98.50 114 ILE A O 1
ATOM 913 N N . ALA A 1 115 ? 19.802 -0.461 -25.038 1.00 98.12 115 ALA A N 1
ATOM 914 C CA . ALA A 1 115 ? 20.578 -1.254 -25.987 1.00 98.12 115 ALA A CA 1
ATOM 915 C C . ALA A 1 115 ? 21.051 -2.586 -25.378 1.00 98.12 115 ALA A C 1
ATOM 917 O O . ALA A 1 115 ? 21.045 -3.603 -26.070 1.00 98.12 115 ALA A O 1
ATOM 918 N N . VAL A 1 116 ? 21.376 -2.624 -24.080 1.00 98.31 116 VAL A N 1
ATOM 919 C CA . VAL A 1 116 ? 21.675 -3.870 -23.352 1.00 98.31 116 VAL A CA 1
ATOM 920 C C . VAL A 1 116 ? 20.476 -4.818 -23.390 1.00 98.31 116 VAL A C 1
ATOM 922 O O . VAL A 1 116 ? 20.640 -6.005 -23.678 1.00 98.31 116 VAL A O 1
ATOM 925 N N . TRP A 1 117 ? 19.257 -4.326 -23.158 1.00 98.38 117 TRP A N 1
ATOM 926 C CA . TRP A 1 117 ? 18.056 -5.157 -23.284 1.00 98.38 117 TRP A CA 1
ATOM 927 C C . TRP A 1 117 ? 17.792 -5.604 -24.718 1.00 98.38 117 TRP A C 1
ATOM 929 O O . TRP A 1 117 ? 17.472 -6.772 -24.934 1.00 98.38 117 TRP A O 1
ATOM 939 N N . ALA A 1 118 ? 17.995 -4.728 -25.701 1.00 98.19 118 ALA A N 1
ATOM 940 C CA . ALA A 1 118 ? 17.893 -5.094 -27.109 1.00 98.19 118 ALA A CA 1
ATOM 941 C C . ALA A 1 118 ? 18.912 -6.188 -27.494 1.00 98.19 118 ALA A C 1
ATOM 943 O O . ALA A 1 118 ? 18.552 -7.135 -28.193 1.00 98.19 118 ALA A O 1
ATOM 944 N N . GLN A 1 119 ? 20.147 -6.142 -26.974 1.00 97.38 119 GLN A N 1
ATOM 945 C CA . GLN A 1 119 ? 21.121 -7.229 -27.147 1.00 97.38 119 GLN A CA 1
ATOM 946 C C . GLN A 1 119 ? 20.650 -8.523 -26.485 1.00 97.38 119 GLN A C 1
ATOM 948 O O . GLN A 1 119 ? 20.756 -9.588 -27.086 1.00 97.38 119 GLN A O 1
ATOM 953 N N . ARG A 1 120 ? 20.102 -8.459 -25.267 1.00 97.94 120 ARG A N 1
ATOM 954 C CA . ARG A 1 120 ? 19.550 -9.644 -24.587 1.00 97.94 120 ARG A CA 1
ATOM 955 C C . ARG A 1 120 ? 18.410 -10.270 -25.388 1.00 97.94 120 ARG A C 1
ATOM 957 O O . ARG A 1 120 ? 18.364 -11.488 -25.507 1.00 97.94 120 ARG A O 1
ATOM 964 N N . ILE A 1 121 ? 17.546 -9.455 -25.995 1.00 97.50 121 ILE A N 1
ATOM 965 C CA . ILE A 1 121 ? 16.489 -9.912 -26.908 1.00 97.50 121 ILE A CA 1
ATOM 966 C C . ILE A 1 121 ? 17.091 -10.561 -28.163 1.00 97.50 121 ILE A C 1
ATOM 968 O O . ILE A 1 121 ? 16.648 -11.634 -28.568 1.00 97.50 121 ILE A O 1
ATOM 972 N N . ARG A 1 122 ? 18.119 -9.951 -28.767 1.00 96.50 122 ARG A N 1
ATOM 973 C CA . ARG A 1 122 ? 18.867 -10.516 -29.904 1.00 96.50 122 ARG A CA 1
ATOM 974 C C . ARG A 1 122 ? 19.476 -11.877 -29.568 1.00 96.50 122 ARG A C 1
ATOM 976 O O . ARG A 1 122 ? 19.370 -12.808 -30.357 1.00 96.50 122 ARG A O 1
ATOM 983 N N . ILE A 1 123 ? 20.069 -12.015 -28.386 1.00 96.50 123 ILE A N 1
ATOM 984 C CA . ILE A 1 123 ? 20.621 -13.285 -27.902 1.00 96.50 123 ILE A CA 1
ATOM 985 C C . ILE A 1 123 ? 19.499 -14.300 -27.655 1.00 96.50 123 ILE A C 1
ATOM 987 O O . ILE A 1 123 ? 19.627 -15.450 -28.063 1.00 96.50 123 ILE A O 1
ATOM 991 N N . ALA A 1 124 ? 18.384 -13.890 -27.042 1.00 96.94 124 ALA A N 1
ATOM 992 C CA . ALA A 1 124 ? 17.247 -14.768 -26.766 1.00 96.94 124 ALA A CA 1
ATOM 993 C C . ALA A 1 124 ? 16.623 -15.349 -28.046 1.00 96.94 124 ALA A C 1
ATOM 995 O O . ALA A 1 124 ? 16.164 -16.491 -28.036 1.00 96.94 124 ALA A O 1
ATOM 996 N N . GLN A 1 125 ? 16.672 -14.618 -29.168 1.00 96.81 125 GLN A N 1
ATOM 997 C CA . GLN A 1 125 ? 16.220 -15.129 -30.466 1.00 96.81 125 GLN A CA 1
ATOM 998 C C . GLN A 1 125 ? 16.966 -16.402 -30.888 1.00 96.81 125 GLN A C 1
ATOM 1000 O O . GLN A 1 125 ? 16.368 -17.243 -31.549 1.00 96.81 125 GLN A O 1
ATOM 1005 N N . ARG A 1 126 ? 18.214 -16.623 -30.448 1.00 95.69 126 ARG A N 1
ATOM 1006 C CA . ARG A 1 126 ? 18.990 -17.844 -30.755 1.00 95.69 126 ARG A CA 1
ATOM 1007 C C . ARG A 1 126 ? 18.323 -19.127 -30.257 1.00 95.69 126 ARG A C 1
ATOM 1009 O O . ARG A 1 126 ? 18.607 -20.199 -30.781 1.00 95.69 126 ARG A O 1
ATOM 1016 N N . ALA A 1 127 ? 17.424 -19.027 -29.276 1.00 96.75 127 ALA A N 1
ATOM 1017 C CA . ALA A 1 127 ? 16.629 -20.154 -28.803 1.00 96.75 127 ALA A CA 1
ATOM 1018 C C . ALA A 1 127 ? 15.447 -20.498 -29.732 1.00 96.75 127 ALA A C 1
ATOM 1020 O O . ALA A 1 127 ? 14.904 -21.593 -29.624 1.00 96.75 127 ALA A O 1
ATOM 1021 N N . ILE A 1 128 ? 15.050 -19.614 -30.657 1.00 96.81 128 ILE A N 1
ATOM 1022 C CA . ILE A 1 128 ? 13.873 -19.818 -31.516 1.00 96.81 128 ILE A CA 1
ATOM 1023 C C . ILE A 1 128 ? 14.033 -21.051 -32.424 1.00 96.81 128 ILE A C 1
ATOM 1025 O O . ILE A 1 128 ? 13.162 -21.919 -32.348 1.00 96.81 128 ILE A O 1
ATOM 1029 N N . PRO A 1 129 ? 15.111 -21.209 -33.227 1.00 97.38 129 PRO A N 1
ATOM 1030 C CA . PRO A 1 129 ? 15.273 -22.402 -34.057 1.00 97.38 129 PRO A CA 1
ATOM 1031 C C . PRO A 1 129 ? 15.218 -23.731 -33.284 1.00 97.38 129 PRO A C 1
ATOM 1033 O O . PRO A 1 129 ? 14.418 -24.588 -33.666 1.00 97.38 129 PRO A O 1
ATOM 1036 N N . PRO A 1 130 ? 15.987 -23.936 -32.189 1.00 97.31 130 PRO A N 1
ATOM 1037 C CA . PRO A 1 130 ? 15.925 -25.199 -31.461 1.00 97.31 130 PRO A CA 1
ATOM 1038 C C . PRO A 1 130 ? 14.573 -25.420 -30.771 1.00 97.31 130 PRO A C 1
ATOM 1040 O O . PRO A 1 130 ? 14.113 -26.556 -30.731 1.00 97.31 130 PRO A O 1
ATOM 1043 N N . VAL A 1 131 ? 13.896 -24.372 -30.279 1.00 96.88 131 VAL A N 1
ATOM 1044 C CA . VAL A 1 131 ? 12.553 -24.508 -29.686 1.00 96.88 131 VAL A CA 1
ATOM 1045 C C . VAL A 1 131 ? 11.528 -24.934 -30.739 1.00 96.88 131 VAL A C 1
ATOM 1047 O O . VAL A 1 131 ? 10.758 -25.861 -30.497 1.00 96.88 131 VAL A O 1
ATOM 1050 N N . LEU A 1 132 ? 11.539 -24.326 -31.927 1.00 96.50 132 LEU A N 1
ATOM 1051 C CA . LEU A 1 132 ? 10.640 -24.714 -33.019 1.00 96.50 132 LEU A CA 1
ATOM 1052 C C . LEU A 1 132 ? 10.894 -26.152 -33.492 1.00 96.50 132 LEU A C 1
ATOM 1054 O O . LEU A 1 132 ? 9.946 -26.898 -33.747 1.00 96.50 132 LEU A O 1
ATOM 1058 N N . ALA A 1 133 ? 12.157 -26.583 -33.512 1.00 96.50 133 ALA A N 1
ATOM 1059 C CA . ALA A 1 133 ? 12.507 -27.957 -33.853 1.00 96.50 133 ALA A CA 1
ATOM 1060 C C . ALA A 1 133 ? 11.885 -28.985 -32.884 1.00 96.50 133 ALA A C 1
ATOM 1062 O O . ALA A 1 133 ? 11.518 -30.074 -33.323 1.00 96.50 133 ALA A O 1
ATOM 1063 N N . THR A 1 134 ? 11.679 -28.644 -31.600 1.00 97.19 134 THR A N 1
ATOM 1064 C CA . THR A 1 134 ? 11.042 -29.563 -30.627 1.00 97.19 134 THR A CA 1
ATOM 1065 C C . THR A 1 134 ? 9.591 -29.912 -30.964 1.00 97.19 134 THR A C 1
ATOM 1067 O O . THR A 1 134 ? 9.099 -30.956 -30.544 1.00 97.19 134 THR A O 1
ATOM 1070 N N . VAL A 1 135 ? 8.917 -29.072 -31.754 1.00 96.50 135 VAL A N 1
ATOM 1071 C CA . VAL A 1 135 ? 7.539 -29.285 -32.228 1.00 96.50 135 VAL A CA 1
ATOM 1072 C C . VAL A 1 135 ? 7.478 -29.659 -33.714 1.00 96.50 135 VAL A C 1
ATOM 1074 O O . VAL A 1 135 ? 6.415 -29.598 -34.327 1.00 96.50 135 VAL A O 1
ATOM 1077 N N . GLY A 1 136 ? 8.613 -30.050 -34.305 1.00 95.69 136 GLY A N 1
ATOM 1078 C CA . GLY A 1 136 ? 8.706 -30.481 -35.703 1.00 95.69 136 GLY A CA 1
ATOM 1079 C C . GLY A 1 136 ? 8.637 -29.345 -36.729 1.00 95.69 136 GLY A C 1
ATOM 1080 O O . GLY A 1 136 ? 8.381 -29.604 -37.903 1.00 95.69 136 GLY A O 1
ATOM 1081 N N . VAL A 1 137 ? 8.851 -28.092 -36.313 1.00 96.12 137 VAL A N 1
ATOM 1082 C CA . VAL A 1 137 ? 8.834 -26.923 -37.204 1.00 96.12 137 VAL A CA 1
ATOM 1083 C C . VAL A 1 137 ? 10.262 -26.545 -37.596 1.00 96.12 137 VAL A C 1
ATOM 1085 O O . VAL A 1 137 ? 11.063 -26.155 -36.749 1.00 96.12 137 VAL A O 1
ATOM 1088 N N . ASP A 1 138 ? 10.575 -26.607 -38.894 1.00 96.12 138 ASP A N 1
ATOM 1089 C CA . ASP A 1 138 ? 11.848 -26.107 -39.423 1.00 96.12 138 ASP A CA 1
ATOM 1090 C C . ASP A 1 138 ? 11.823 -24.576 -39.549 1.00 96.12 138 ASP A C 1
ATOM 1092 O O . ASP A 1 138 ? 11.118 -24.000 -40.388 1.00 96.12 138 ASP A O 1
ATOM 1096 N N . ALA A 1 139 ? 12.612 -23.910 -38.707 1.00 95.56 139 ALA A N 1
ATOM 1097 C CA . ALA A 1 139 ? 12.684 -22.455 -38.656 1.00 95.56 139 ALA A CA 1
ATOM 1098 C C . ALA A 1 139 ? 13.192 -21.844 -39.971 1.00 95.56 139 ALA A C 1
ATOM 1100 O O . ALA A 1 139 ? 12.730 -20.770 -40.355 1.00 95.56 139 ALA A O 1
ATOM 1101 N N . SER A 1 140 ? 14.085 -22.535 -40.688 1.00 94.62 140 SER A N 1
ATOM 1102 C CA . SER A 1 140 ? 14.643 -22.057 -41.959 1.00 94.62 140 SER A CA 1
ATOM 1103 C C . SER A 1 140 ? 13.586 -22.022 -43.061 1.00 94.62 140 SER A C 1
ATOM 1105 O O . SER A 1 140 ? 13.422 -21.008 -43.744 1.00 94.62 140 SER A O 1
ATOM 1107 N N . SER A 1 141 ? 12.806 -23.098 -43.196 1.00 94.69 141 SER A N 1
ATOM 1108 C CA . SER A 1 141 ? 11.673 -23.170 -44.116 1.00 94.69 141 SER A CA 1
ATOM 1109 C C . SER A 1 141 ? 10.634 -22.102 -43.790 1.00 94.69 141 SER A C 1
ATOM 1111 O O . SER A 1 141 ? 10.201 -21.377 -44.689 1.00 94.69 141 SER A O 1
ATOM 1113 N N . LEU A 1 142 ? 10.277 -21.935 -42.513 1.00 93.94 142 LEU A N 1
ATOM 1114 C CA . LEU A 1 142 ? 9.316 -20.913 -42.103 1.00 93.94 142 LEU A CA 1
ATOM 1115 C C . LEU A 1 142 ? 9.827 -19.496 -42.405 1.00 93.94 142 LEU A C 1
ATOM 1117 O O . LEU A 1 142 ? 9.106 -18.705 -43.010 1.00 93.94 142 LEU A O 1
ATOM 1121 N N . ALA A 1 143 ? 11.080 -19.196 -42.059 1.00 94.38 143 ALA A N 1
ATOM 1122 C CA . ALA A 1 143 ? 11.708 -17.908 -42.334 1.00 94.38 143 ALA A CA 1
ATOM 1123 C C . ALA A 1 143 ? 11.730 -17.592 -43.836 1.00 94.38 143 ALA A C 1
ATOM 1125 O O . ALA A 1 143 ? 11.340 -16.496 -44.238 1.00 94.38 143 ALA A O 1
ATOM 1126 N N . SER A 1 144 ? 12.079 -18.568 -44.684 1.00 94.00 144 SER A N 1
ATOM 1127 C CA . SER A 1 144 ? 12.121 -18.378 -46.141 1.00 94.00 144 SER A CA 1
ATOM 1128 C C . SER A 1 144 ? 10.775 -17.915 -46.715 1.00 94.00 144 SER A C 1
ATOM 1130 O O . SER A 1 144 ? 10.746 -17.001 -47.540 1.00 94.00 144 SER A O 1
ATOM 1132 N N . ARG A 1 145 ? 9.656 -18.448 -46.198 1.00 94.31 145 ARG A N 1
ATOM 1133 C CA . ARG A 1 145 ? 8.290 -18.064 -46.599 1.00 94.31 145 ARG A CA 1
ATOM 1134 C C . ARG A 1 145 ? 7.914 -16.647 -46.169 1.00 94.31 145 ARG A C 1
ATOM 1136 O O . ARG A 1 145 ? 7.053 -16.038 -46.792 1.00 94.31 145 ARG A O 1
ATOM 1143 N N . MET A 1 146 ? 8.530 -16.136 -45.104 1.00 90.12 146 MET A N 1
ATOM 1144 C CA . MET A 1 146 ? 8.258 -14.803 -44.555 1.00 90.12 146 MET A CA 1
ATOM 1145 C C . MET A 1 146 ? 9.257 -13.742 -45.024 1.00 90.12 146 MET A C 1
ATOM 1147 O O . MET A 1 146 ? 9.035 -12.557 -44.794 1.00 90.12 146 MET A O 1
ATOM 1151 N N . SER A 1 147 ? 10.352 -14.140 -45.671 1.00 89.00 147 SER A N 1
ATOM 1152 C CA . SER A 1 147 ? 11.462 -13.251 -46.029 1.00 89.00 147 SER A CA 1
ATOM 1153 C C . SER A 1 147 ? 11.052 -12.069 -46.918 1.00 89.00 147 SER A C 1
ATOM 1155 O O . SER A 1 147 ? 11.555 -10.963 -46.724 1.00 89.00 147 SER A O 1
ATOM 1157 N N . SER A 1 148 ? 10.100 -12.269 -47.836 1.00 87.75 148 SER A N 1
ATOM 1158 C CA . SER A 1 148 ? 9.651 -11.251 -48.794 1.00 87.75 148 SER A CA 1
ATOM 1159 C C . SER A 1 148 ? 8.679 -10.223 -48.209 1.00 87.75 148 SER A C 1
ATOM 1161 O O . SER A 1 148 ? 8.655 -9.086 -48.671 1.00 87.75 148 SER A O 1
ATOM 1163 N N . SER A 1 149 ? 7.873 -10.599 -47.212 1.00 89.75 149 SER A N 1
ATOM 1164 C CA . SER A 1 149 ? 6.862 -9.722 -46.596 1.00 89.75 149 SER A CA 1
ATOM 1165 C C . SER A 1 149 ? 7.260 -9.208 -45.210 1.00 89.75 149 SER A C 1
ATOM 1167 O O . SER A 1 149 ? 6.843 -8.122 -44.810 1.00 89.75 149 SER A O 1
ATOM 1169 N N . HIS A 1 150 ? 8.082 -9.960 -44.473 1.00 90.19 150 HIS A N 1
ATOM 1170 C CA . HIS A 1 150 ? 8.442 -9.694 -43.080 1.00 90.19 150 HIS A CA 1
ATOM 1171 C C . HIS A 1 150 ? 9.918 -10.030 -42.805 1.00 90.19 150 HIS A C 1
ATOM 1173 O O . HIS A 1 150 ? 10.241 -10.912 -42.005 1.00 90.19 150 HIS A O 1
ATOM 1179 N N . ALA A 1 151 ? 10.837 -9.289 -43.431 1.00 90.06 151 ALA A N 1
ATOM 1180 C CA . ALA A 1 151 ? 12.284 -9.515 -43.328 1.00 90.06 151 ALA A CA 1
ATOM 1181 C C . ALA A 1 151 ? 12.817 -9.564 -41.877 1.00 90.06 151 ALA A C 1
ATOM 1183 O O . ALA A 1 151 ? 13.639 -10.422 -41.543 1.00 90.06 151 ALA A O 1
ATOM 1184 N N . SER A 1 152 ? 12.327 -8.694 -40.982 1.00 90.75 152 SER A N 1
ATOM 1185 C CA . SER A 1 152 ? 12.737 -8.706 -39.567 1.00 90.75 152 SER A CA 1
ATOM 1186 C C . SER A 1 152 ? 12.252 -9.948 -38.818 1.00 90.75 152 SER A C 1
ATOM 1188 O O . SER A 1 152 ? 12.993 -10.488 -38.003 1.00 90.75 152 SER A O 1
ATOM 1190 N N . LEU A 1 153 ? 11.042 -10.433 -39.112 1.00 92.00 153 LEU A N 1
ATOM 1191 C CA . LEU A 1 153 ? 10.509 -11.654 -38.505 1.00 92.00 153 LEU A CA 1
ATOM 1192 C C . LEU A 1 153 ? 11.234 -12.894 -39.035 1.00 92.00 153 LEU A C 1
ATOM 1194 O O . LEU A 1 153 ? 11.604 -13.760 -38.251 1.00 92.00 153 LEU A O 1
ATOM 1198 N N . SER A 1 154 ? 11.514 -12.942 -40.340 1.00 93.88 154 SER A N 1
ATOM 1199 C CA . SER A 1 154 ? 12.371 -13.971 -40.942 1.00 93.88 154 SER A CA 1
ATOM 1200 C C . SER A 1 154 ? 13.733 -14.038 -40.244 1.00 93.88 154 SER A C 1
ATOM 1202 O O . SER A 1 154 ? 14.199 -15.116 -39.894 1.00 93.88 154 SER A O 1
ATOM 1204 N N . SER A 1 155 ? 14.358 -12.887 -39.994 1.00 94.19 155 SER A N 1
ATOM 1205 C CA . SER A 1 155 ? 15.659 -12.803 -39.315 1.00 94.19 155 SER A CA 1
ATOM 1206 C C . SER A 1 155 ? 15.586 -13.253 -37.847 1.00 94.19 155 SER A C 1
ATOM 1208 O O . SER A 1 155 ? 16.478 -13.951 -37.363 1.00 94.19 155 SER A O 1
ATOM 1210 N N . ALA A 1 156 ? 14.496 -12.922 -37.144 1.00 94.38 156 ALA A N 1
ATOM 1211 C CA . ALA A 1 156 ? 14.251 -13.397 -35.783 1.00 94.38 156 ALA A CA 1
ATOM 1212 C C . ALA A 1 156 ? 14.062 -14.921 -35.722 1.00 94.38 156 ALA A C 1
ATOM 1214 O O . ALA A 1 156 ? 14.669 -15.579 -34.879 1.00 94.38 156 ALA A O 1
ATOM 1215 N N . LEU A 1 157 ? 13.283 -15.489 -36.651 1.00 95.00 157 LEU A N 1
ATOM 1216 C CA . LEU A 1 157 ? 13.081 -16.936 -36.779 1.00 95.00 157 LEU A CA 1
ATOM 1217 C C . LEU A 1 157 ? 14.394 -17.687 -37.018 1.00 95.00 157 LEU A C 1
ATOM 1219 O O . LEU A 1 157 ? 14.567 -18.781 -36.491 1.00 95.00 157 LEU A O 1
ATOM 1223 N N . LEU A 1 158 ? 15.337 -17.080 -37.741 1.00 93.94 158 LEU A N 1
ATOM 1224 C CA . LEU A 1 158 ? 16.682 -17.615 -37.987 1.00 93.94 158 LEU A CA 1
ATOM 1225 C C . LEU A 1 158 ? 17.657 -17.419 -36.814 1.00 93.94 158 LEU A C 1
ATOM 1227 O O . LEU A 1 158 ? 18.870 -17.481 -36.997 1.00 93.94 158 LEU A O 1
ATOM 1231 N N . GLY A 1 159 ? 17.162 -17.175 -35.600 1.00 94.12 159 GLY A N 1
ATOM 1232 C CA . GLY A 1 159 ? 18.018 -17.042 -34.423 1.00 94.12 159 GLY A CA 1
ATOM 1233 C C . GLY A 1 159 ? 18.531 -15.624 -34.174 1.00 94.12 159 GLY A C 1
ATOM 1234 O O . GLY A 1 159 ? 19.507 -15.445 -33.448 1.00 94.12 159 GLY A O 1
ATOM 1235 N N . GLY A 1 160 ? 17.896 -14.617 -34.777 1.00 93.69 160 GLY A N 1
ATOM 1236 C CA . GLY A 1 160 ? 18.316 -13.223 -34.668 1.00 93.69 160 GLY A CA 1
ATOM 1237 C C . GLY A 1 160 ? 19.516 -12.877 -35.547 1.00 93.69 160 GLY A C 1
ATOM 1238 O O . GLY A 1 160 ? 20.309 -12.000 -35.210 1.00 93.69 160 GLY A O 1
ATOM 1239 N N . ILE A 1 161 ? 19.667 -13.550 -36.685 1.00 90.31 161 ILE A N 1
ATOM 1240 C CA . ILE A 1 161 ? 20.688 -13.220 -37.680 1.00 90.31 161 ILE A CA 1
ATOM 1241 C C . ILE A 1 161 ? 20.071 -12.223 -38.660 1.00 90.31 161 ILE A C 1
ATOM 1243 O O . ILE A 1 161 ? 19.126 -12.565 -39.364 1.00 90.31 161 ILE A O 1
ATOM 1247 N N . TYR A 1 162 ? 20.604 -10.997 -38.715 1.00 92.06 162 TYR A N 1
ATOM 1248 C CA . TYR A 1 162 ? 20.108 -9.919 -39.585 1.00 92.06 162 TYR A CA 1
ATOM 1249 C C . TYR A 1 162 ? 21.213 -9.472 -40.558 1.00 92.06 162 TYR A C 1
ATOM 1251 O O . TYR A 1 162 ? 21.886 -8.476 -40.291 1.00 92.06 162 TYR A O 1
ATOM 1259 N N . PRO A 1 163 ? 21.429 -10.183 -41.682 1.00 85.56 163 PRO A N 1
ATOM 1260 C CA . PRO A 1 163 ? 22.582 -9.947 -42.558 1.00 85.56 163 PRO A CA 1
ATOM 1261 C C . PRO A 1 163 ? 22.602 -8.559 -43.202 1.00 85.56 163 PRO A C 1
ATOM 1263 O O . PRO A 1 163 ? 23.665 -8.006 -43.457 1.00 85.56 163 PRO A O 1
ATOM 1266 N N . THR A 1 164 ? 21.424 -7.995 -43.474 1.00 86.50 164 THR A N 1
ATOM 1267 C CA . THR A 1 164 ? 21.271 -6.696 -44.145 1.00 86.50 164 THR A CA 1
ATOM 1268 C C . THR A 1 164 ? 21.215 -5.521 -43.175 1.00 86.50 164 THR A C 1
ATOM 1270 O O . THR A 1 164 ? 21.205 -4.369 -43.603 1.00 86.50 164 THR A O 1
ATOM 1273 N N . LEU A 1 165 ? 21.152 -5.792 -41.868 1.00 91.94 165 LEU A N 1
ATOM 1274 C CA . LEU A 1 165 ? 20.964 -4.768 -40.855 1.00 91.94 165 LEU A CA 1
ATOM 1275 C C . LEU A 1 165 ? 22.305 -4.419 -40.218 1.00 91.94 165 LEU A C 1
ATOM 1277 O O . LEU A 1 165 ? 22.698 -4.972 -39.190 1.00 91.94 165 LEU A O 1
ATOM 1281 N N . THR A 1 166 ? 23.001 -3.487 -40.855 1.00 93.00 166 THR A N 1
ATOM 1282 C CA . THR A 1 166 ? 24.327 -3.022 -40.448 1.00 93.00 166 THR A CA 1
ATOM 1283 C C . THR A 1 166 ? 24.383 -1.502 -40.363 1.00 93.00 166 THR A C 1
ATOM 1285 O O . THR A 1 166 ? 23.615 -0.808 -41.024 1.00 93.00 166 THR A O 1
ATOM 1288 N N . GLN A 1 167 ? 25.325 -0.978 -39.588 1.00 91.50 167 GLN A N 1
ATOM 1289 C CA . GLN A 1 167 ? 25.614 0.448 -39.459 1.00 91.50 167 GLN A CA 1
ATOM 1290 C C . GLN A 1 167 ? 27.126 0.701 -39.570 1.00 91.50 167 GLN A C 1
ATOM 1292 O O . GLN A 1 167 ? 27.918 -0.171 -39.201 1.00 91.50 167 GLN A O 1
ATOM 1297 N N . PRO A 1 168 ? 27.553 1.877 -40.056 1.00 89.94 168 PRO A N 1
ATOM 1298 C CA . PRO A 1 168 ? 28.952 2.275 -39.990 1.00 89.94 168 PRO A CA 1
ATOM 1299 C C . PRO A 1 168 ? 29.327 2.686 -38.557 1.00 89.94 168 PRO A C 1
ATOM 1301 O O . PRO A 1 168 ? 28.589 3.414 -37.894 1.00 89.94 168 PRO A O 1
ATOM 1304 N N . LEU A 1 169 ? 30.495 2.253 -38.088 1.00 86.94 169 LEU A N 1
ATOM 1305 C CA . LEU A 1 169 ? 31.100 2.652 -36.819 1.00 86.94 169 LEU A CA 1
ATOM 1306 C C . LEU A 1 169 ? 32.556 3.055 -37.059 1.00 86.94 169 LEU A C 1
ATOM 1308 O O . LEU A 1 169 ? 33.316 2.309 -37.672 1.00 86.94 169 LEU A O 1
ATOM 1312 N N . LEU A 1 170 ? 32.963 4.221 -36.560 1.00 86.12 170 LEU A N 1
ATOM 1313 C CA . LEU A 1 170 ? 34.363 4.637 -36.600 1.00 86.12 170 LEU A CA 1
ATOM 1314 C C . LEU A 1 170 ? 35.139 3.936 -35.481 1.00 86.12 170 LEU A C 1
ATOM 1316 O O . LEU A 1 170 ? 34.963 4.254 -34.307 1.00 86.12 170 LEU A O 1
ATOM 1320 N N . LEU A 1 171 ? 36.021 3.006 -35.843 1.00 79.12 171 LEU A N 1
ATOM 1321 C CA . LEU A 1 171 ? 36.937 2.344 -34.919 1.00 79.12 171 LEU A CA 1
ATOM 1322 C C . LEU A 1 171 ? 38.358 2.843 -35.203 1.00 79.12 171 LEU A C 1
ATOM 1324 O O . LEU A 1 171 ? 38.861 2.677 -36.311 1.00 79.12 171 LEU A O 1
ATOM 1328 N N . HIS A 1 172 ? 38.999 3.495 -34.228 1.00 82.19 172 HIS A N 1
ATOM 1329 C CA . HIS A 1 172 ? 40.320 4.127 -34.407 1.00 82.19 172 HIS A CA 1
ATOM 1330 C C . HIS A 1 172 ? 40.398 5.072 -35.628 1.00 82.19 172 HIS A C 1
ATOM 1332 O O . HIS A 1 172 ? 41.400 5.116 -36.337 1.00 82.19 172 HIS A O 1
ATOM 1338 N N . GLY A 1 173 ? 39.316 5.809 -35.904 1.00 81.69 173 GLY A N 1
ATOM 1339 C CA . GLY A 1 173 ? 39.236 6.737 -37.039 1.00 81.69 173 GLY A CA 1
ATOM 1340 C C . GLY A 1 173 ? 38.985 6.083 -38.403 1.00 81.69 173 GLY A C 1
ATOM 1341 O O . GLY A 1 173 ? 38.936 6.798 -39.398 1.00 81.69 173 GLY A O 1
ATOM 1342 N N . GLN A 1 174 ? 38.793 4.760 -38.469 1.00 84.69 174 GLN A N 1
ATOM 1343 C CA . GLN A 1 174 ? 38.454 4.041 -39.700 1.00 84.69 174 GLN A CA 1
ATOM 1344 C C . GLN A 1 174 ? 36.990 3.573 -39.686 1.00 84.69 174 GLN A C 1
ATOM 1346 O O . GLN A 1 174 ? 36.541 3.037 -38.670 1.00 84.69 174 GLN A O 1
ATOM 1351 N N . PRO A 1 175 ? 36.226 3.748 -40.781 1.00 85.62 175 PRO A N 1
ATOM 1352 C CA . PRO A 1 175 ? 34.853 3.261 -40.867 1.00 85.62 175 PRO A CA 1
ATOM 1353 C C . PRO A 1 175 ? 34.827 1.734 -40.999 1.00 85.62 175 PRO A C 1
ATOM 1355 O O . PRO A 1 175 ? 35.321 1.167 -41.970 1.00 85.62 175 PRO A O 1
ATOM 1358 N N . VAL A 1 176 ? 34.214 1.067 -40.027 1.00 88.19 176 VAL A N 1
ATOM 1359 C CA . VAL A 1 176 ? 33.964 -0.378 -40.011 1.00 88.19 176 VAL A CA 1
ATOM 1360 C C . VAL A 1 176 ? 32.456 -0.609 -40.052 1.00 88.19 176 VAL A C 1
ATOM 1362 O O . VAL A 1 176 ? 31.696 0.088 -39.385 1.00 88.19 176 VAL A O 1
ATOM 1365 N N . THR A 1 177 ? 32.002 -1.585 -40.837 1.00 89.56 177 THR A N 1
ATOM 1366 C CA . THR A 1 177 ? 30.585 -1.978 -40.864 1.00 89.56 177 THR A CA 1
ATOM 1367 C C . THR A 1 177 ? 30.318 -2.993 -39.758 1.00 89.56 177 THR A C 1
ATOM 1369 O O . THR A 1 177 ? 30.991 -4.018 -39.686 1.00 89.56 177 THR A O 1
ATOM 1372 N N . VAL A 1 178 ? 29.345 -2.709 -38.897 1.00 90.88 178 VAL A N 1
ATOM 1373 C CA . VAL A 1 178 ? 28.971 -3.544 -37.744 1.00 90.88 178 VAL A CA 1
ATOM 1374 C C . VAL A 1 178 ? 27.465 -3.824 -37.758 1.00 90.88 178 VAL A C 1
ATOM 1376 O O . VAL A 1 178 ? 26.729 -3.068 -38.394 1.00 90.88 178 VAL A O 1
ATOM 1379 N N . PRO A 1 179 ? 26.956 -4.871 -37.083 1.00 93.25 179 PRO A N 1
ATOM 1380 C CA . PRO A 1 179 ? 25.516 -5.105 -37.010 1.00 93.25 179 PRO A CA 1
ATOM 1381 C C . PRO A 1 179 ? 24.771 -3.929 -36.371 1.00 93.25 179 PRO A C 1
ATOM 1383 O O . PRO A 1 179 ? 25.292 -3.251 -35.485 1.00 93.25 179 PRO A O 1
ATOM 1386 N N . ALA A 1 180 ? 23.528 -3.718 -36.789 1.00 94.62 180 ALA A N 1
ATOM 1387 C CA . ALA A 1 180 ? 22.618 -2.739 -36.210 1.00 94.62 180 ALA A CA 1
ATOM 1388 C C . ALA A 1 180 ? 21.427 -3.426 -35.518 1.00 94.62 180 ALA A C 1
ATOM 1390 O O . ALA A 1 180 ? 21.065 -4.573 -35.816 1.00 94.62 180 ALA A O 1
ATOM 1391 N N . PHE A 1 181 ? 20.824 -2.726 -34.555 1.00 95.75 181 PHE A N 1
ATOM 1392 C CA . PHE A 1 181 ? 19.611 -3.193 -33.886 1.00 95.75 181 PHE A CA 1
ATOM 1393 C C . PHE A 1 181 ? 18.405 -3.090 -34.813 1.00 95.75 181 PHE A C 1
ATOM 1395 O O . PHE A 1 181 ? 18.240 -2.098 -35.525 1.00 95.75 181 PHE A O 1
ATOM 1402 N N . ALA A 1 182 ? 17.514 -4.077 -34.752 1.00 95.44 182 ALA A N 1
ATOM 1403 C CA . ALA A 1 182 ? 16.207 -3.945 -35.377 1.00 95.44 182 ALA A CA 1
ATOM 1404 C C . ALA A 1 182 ? 15.352 -2.970 -34.563 1.00 95.44 182 ALA A C 1
ATOM 1406 O O . ALA A 1 182 ? 15.411 -2.942 -33.332 1.00 95.44 182 ALA A O 1
ATOM 1407 N N . SER A 1 183 ? 14.518 -2.176 -35.237 1.00 94.88 183 SER A N 1
ATOM 1408 C CA . SER A 1 183 ? 13.683 -1.169 -34.569 1.00 94.88 183 SER A CA 1
ATOM 1409 C C . SER A 1 183 ? 12.775 -1.782 -33.500 1.00 94.88 183 SER A C 1
ATOM 1411 O O . SER A 1 183 ? 12.560 -1.177 -32.452 1.00 94.88 183 SER A O 1
ATOM 1413 N N . TRP A 1 184 ? 12.288 -3.005 -33.732 1.00 95.75 184 TRP A N 1
ATOM 1414 C CA . TRP A 1 184 ? 11.456 -3.727 -32.774 1.00 95.75 184 TRP A CA 1
ATOM 1415 C C . TRP A 1 184 ? 12.245 -4.197 -31.539 1.00 95.75 184 TRP A C 1
ATOM 1417 O O . TRP A 1 184 ? 11.680 -4.237 -30.452 1.00 95.75 184 TRP A O 1
ATOM 1427 N N . GLU A 1 185 ? 13.545 -4.490 -31.667 1.00 97.56 185 GLU A N 1
ATOM 1428 C CA . GLU A 1 185 ? 14.401 -4.876 -30.534 1.00 97.56 185 GLU A CA 1
ATOM 1429 C C . GLU A 1 185 ? 14.635 -3.689 -29.607 1.00 97.56 185 GLU A C 1
ATOM 1431 O O . GLU A 1 185 ? 14.551 -3.830 -28.390 1.00 97.56 185 GLU A O 1
ATOM 1436 N N . LEU A 1 186 ? 14.866 -2.502 -30.178 1.00 97.75 186 LEU A N 1
ATOM 1437 C CA . LEU A 1 186 ? 14.961 -1.261 -29.409 1.00 97.75 186 LEU A CA 1
ATOM 1438 C C . LEU A 1 186 ? 13.615 -0.875 -28.793 1.00 97.75 186 LEU A C 1
ATOM 1440 O O . LEU A 1 186 ? 13.587 -0.417 -27.654 1.00 97.75 186 LEU A O 1
ATOM 1444 N N . LEU A 1 187 ? 12.501 -1.069 -29.507 1.00 98.12 187 LEU A N 1
ATOM 1445 C CA . LEU A 1 187 ? 11.163 -0.841 -28.957 1.00 98.12 187 LEU A CA 1
ATOM 1446 C C . LEU A 1 187 ? 10.895 -1.766 -27.764 1.00 98.12 187 LEU A C 1
ATOM 1448 O O . LEU A 1 187 ? 10.522 -1.287 -26.700 1.00 98.12 187 LEU A O 1
ATOM 1452 N N . ALA A 1 188 ? 11.153 -3.065 -27.911 1.00 98.12 188 ALA A N 1
ATOM 1453 C CA . ALA A 1 188 ? 11.012 -4.032 -26.830 1.00 98.12 188 ALA A CA 1
ATOM 1454 C C . ALA A 1 188 ? 11.973 -3.730 -25.667 1.00 98.12 188 ALA A C 1
ATOM 1456 O O . ALA A 1 188 ? 11.558 -3.771 -24.512 1.00 98.12 188 ALA A O 1
ATOM 1457 N N . GLY A 1 189 ? 13.220 -3.338 -25.951 1.00 98.44 189 GLY A N 1
ATOM 1458 C CA . GLY A 1 189 ? 14.176 -2.875 -24.942 1.00 98.44 189 GLY A CA 1
ATOM 1459 C C . GLY A 1 189 ? 13.675 -1.652 -24.168 1.00 98.44 189 GLY A C 1
ATOM 1460 O O . GLY A 1 189 ? 13.751 -1.636 -22.942 1.00 98.44 189 GLY A O 1
ATOM 1461 N N . ARG A 1 190 ? 13.077 -0.665 -24.854 1.00 98.44 190 ARG A N 1
ATOM 1462 C CA . ARG A 1 190 ? 12.419 0.498 -24.228 1.00 98.44 190 ARG A CA 1
ATOM 1463 C C . ARG A 1 190 ? 11.245 0.080 -23.356 1.00 98.44 190 ARG A C 1
ATOM 1465 O O . ARG A 1 190 ? 11.124 0.579 -22.243 1.00 98.44 190 ARG A O 1
ATOM 1472 N N . THR A 1 191 ? 10.398 -0.830 -23.832 1.00 98.31 191 THR A N 1
ATOM 1473 C CA . THR A 1 191 ? 9.267 -1.352 -23.054 1.00 98.31 191 THR A CA 1
ATOM 1474 C C . THR A 1 191 ? 9.748 -2.086 -21.805 1.00 98.31 191 THR A C 1
ATOM 1476 O O . THR A 1 191 ? 9.210 -1.860 -20.725 1.00 98.31 191 THR A O 1
ATOM 1479 N N . ILE A 1 192 ? 10.789 -2.916 -21.908 1.00 98.31 192 ILE A N 1
ATOM 1480 C CA . ILE A 1 192 ? 11.372 -3.586 -20.741 1.00 98.31 192 ILE A CA 1
ATOM 1481 C C . ILE A 1 192 ? 11.903 -2.547 -19.750 1.00 98.31 192 ILE A C 1
ATOM 1483 O O . ILE A 1 192 ? 11.544 -2.586 -18.576 1.00 98.31 192 ILE A O 1
ATOM 1487 N N . TYR A 1 193 ? 12.716 -1.606 -20.229 1.00 97.56 193 TYR A N 1
ATOM 1488 C CA . TYR A 1 193 ? 13.398 -0.629 -19.388 1.00 97.56 193 TYR A CA 1
ATOM 1489 C C . TYR A 1 193 ? 12.441 0.360 -18.705 1.00 97.56 193 TYR A C 1
ATOM 1491 O O . TYR A 1 193 ? 12.511 0.533 -17.493 1.00 97.56 193 TYR A O 1
ATOM 1499 N N . HIS A 1 194 ? 11.530 0.988 -19.453 1.00 96.38 194 HIS A N 1
ATOM 1500 C CA . HIS A 1 194 ? 10.658 2.043 -18.923 1.00 96.38 194 HIS A CA 1
ATOM 1501 C C . HIS A 1 194 ? 9.366 1.532 -18.285 1.00 96.38 194 HIS A C 1
ATOM 1503 O O . HIS A 1 194 ? 8.789 2.243 -17.468 1.00 96.38 194 HIS A O 1
ATOM 1509 N N . LEU A 1 195 ? 8.886 0.343 -18.666 1.00 97.06 195 LEU A N 1
ATOM 1510 C CA . LEU A 1 195 ? 7.601 -0.172 -18.191 1.00 97.06 195 LEU A CA 1
ATOM 1511 C C . LEU A 1 195 ? 7.766 -1.440 -17.358 1.00 97.06 195 LEU A C 1
ATOM 1513 O O . LEU A 1 195 ? 7.358 -1.449 -16.201 1.00 97.06 195 LEU A O 1
ATOM 1517 N N . LEU A 1 196 ? 8.353 -2.505 -17.913 1.00 97.81 196 LEU A N 1
ATOM 1518 C CA . LEU A 1 196 ? 8.339 -3.808 -17.236 1.00 97.81 196 LEU A CA 1
ATOM 1519 C C . LEU A 1 196 ? 9.208 -3.829 -15.980 1.00 97.81 196 LEU A C 1
ATOM 1521 O O . LEU A 1 196 ? 8.760 -4.355 -14.967 1.00 97.81 196 LEU A O 1
ATOM 1525 N N . ILE A 1 197 ? 10.414 -3.255 -16.016 1.00 97.69 197 ILE A N 1
ATOM 1526 C CA . ILE A 1 197 ? 11.284 -3.202 -14.834 1.00 97.69 197 ILE A CA 1
ATOM 1527 C C . ILE A 1 197 ? 10.617 -2.394 -13.713 1.00 97.69 197 ILE A C 1
ATOM 1529 O O . ILE A 1 197 ? 10.401 -2.983 -12.654 1.00 97.69 197 ILE A O 1
ATOM 1533 N N . PRO A 1 198 ? 10.198 -1.126 -13.913 1.00 97.56 198 PRO A N 1
ATOM 1534 C CA . PRO A 1 198 ? 9.468 -0.394 -12.882 1.00 97.56 198 PRO A CA 1
ATOM 1535 C C . PRO A 1 198 ? 8.208 -1.122 -12.405 1.00 97.56 198 PRO A C 1
ATOM 1537 O O . PRO A 1 198 ? 7.988 -1.222 -11.204 1.00 97.56 198 PRO A O 1
ATOM 1540 N N . ALA A 1 199 ? 7.403 -1.696 -13.306 1.00 97.69 199 ALA A N 1
ATOM 1541 C CA . ALA A 1 199 ? 6.206 -2.436 -12.909 1.00 97.69 199 ALA A CA 1
ATOM 1542 C C . ALA A 1 199 ? 6.542 -3.632 -12.005 1.00 97.69 199 ALA A C 1
ATOM 1544 O O . ALA A 1 199 ? 5.907 -3.814 -10.969 1.00 97.69 199 ALA A O 1
ATOM 1545 N N . LEU A 1 200 ? 7.568 -4.417 -12.350 1.00 98.12 200 LEU A N 1
ATOM 1546 C CA . LEU A 1 200 ? 8.033 -5.534 -11.527 1.00 98.12 200 LEU A CA 1
ATOM 1547 C C . LEU A 1 200 ? 8.576 -5.063 -10.174 1.00 98.12 200 LEU A C 1
ATOM 1549 O O . LEU A 1 200 ? 8.303 -5.713 -9.166 1.00 98.12 200 LEU A O 1
ATOM 1553 N N . GLN A 1 201 ? 9.295 -3.937 -10.130 1.00 98.38 201 GLN A N 1
ATOM 1554 C CA . GLN A 1 201 ? 9.768 -3.336 -8.880 1.00 98.38 201 GLN A CA 1
ATOM 1555 C C . GLN A 1 201 ? 8.594 -2.955 -7.972 1.00 98.38 201 GLN A C 1
ATOM 1557 O O . GLN A 1 201 ? 8.560 -3.372 -6.818 1.00 98.38 201 GLN A O 1
ATOM 1562 N N . PHE A 1 202 ? 7.591 -2.245 -8.497 1.00 98.00 202 PHE A N 1
ATOM 1563 C CA . PHE A 1 202 ? 6.409 -1.839 -7.730 1.00 98.00 202 PHE A CA 1
ATOM 1564 C C . PHE A 1 202 ? 5.581 -3.041 -7.266 1.00 98.00 202 PHE A C 1
ATOM 1566 O O . PHE A 1 202 ? 5.219 -3.109 -6.096 1.00 98.00 202 PHE A O 1
ATOM 1573 N N . ILE A 1 203 ? 5.317 -4.015 -8.145 1.00 97.44 203 ILE A N 1
ATOM 1574 C CA . ILE A 1 203 ? 4.571 -5.233 -7.787 1.00 97.44 203 ILE A CA 1
ATOM 1575 C C . ILE A 1 203 ? 5.302 -5.994 -6.678 1.00 97.44 203 ILE A C 1
ATOM 1577 O O . ILE A 1 203 ? 4.691 -6.369 -5.680 1.00 97.44 203 ILE A O 1
ATOM 1581 N N . THR A 1 204 ? 6.616 -6.180 -6.818 1.00 98.31 204 THR A N 1
ATOM 1582 C CA . THR A 1 204 ? 7.424 -6.877 -5.808 1.00 98.31 204 THR A CA 1
ATOM 1583 C C . THR A 1 204 ? 7.425 -6.114 -4.485 1.00 98.31 204 THR A C 1
ATOM 1585 O O . THR A 1 204 ? 7.258 -6.725 -3.432 1.00 98.31 204 THR A O 1
ATOM 1588 N N . ALA A 1 205 ? 7.547 -4.786 -4.519 1.00 98.38 205 ALA A N 1
ATOM 1589 C CA . ALA A 1 205 ? 7.511 -3.957 -3.321 1.00 98.38 205 ALA A CA 1
ATOM 1590 C C . ALA A 1 205 ? 6.154 -4.018 -2.611 1.00 98.38 205 ALA A C 1
ATOM 1592 O O . ALA A 1 205 ? 6.119 -4.176 -1.393 1.00 98.38 205 ALA A O 1
ATOM 1593 N N . ILE A 1 206 ? 5.046 -3.982 -3.359 1.00 97.38 206 ILE A N 1
ATOM 1594 C CA . ILE A 1 206 ? 3.696 -4.179 -2.814 1.00 97.38 206 ILE A CA 1
ATOM 1595 C C . ILE A 1 206 ? 3.589 -5.552 -2.143 1.00 97.38 206 ILE A C 1
ATOM 1597 O O . ILE A 1 206 ? 3.126 -5.637 -1.009 1.00 97.38 206 ILE A O 1
ATOM 1601 N N . CYS A 1 207 ? 4.076 -6.621 -2.783 1.00 97.50 207 CYS A N 1
ATOM 1602 C CA . CYS A 1 207 ? 4.079 -7.956 -2.182 1.00 97.50 207 CYS A CA 1
ATOM 1603 C C . CYS A 1 207 ? 4.905 -8.019 -0.888 1.00 97.50 207 CYS A C 1
ATOM 1605 O O . CYS A 1 207 ? 4.485 -8.679 0.067 1.00 97.50 207 CYS A O 1
ATOM 1607 N N . ILE A 1 208 ? 6.060 -7.346 -0.840 1.00 98.06 208 ILE A N 1
ATOM 1608 C CA . ILE A 1 208 ? 6.891 -7.255 0.368 1.00 98.06 208 ILE A CA 1
ATOM 1609 C C . ILE A 1 208 ? 6.123 -6.532 1.477 1.00 98.06 208 ILE A C 1
ATOM 1611 O O . ILE A 1 208 ? 6.028 -7.073 2.577 1.00 98.06 208 ILE A O 1
ATOM 1615 N N . VAL A 1 209 ? 5.540 -5.363 1.194 1.00 98.00 209 VAL A N 1
ATOM 1616 C CA . VAL A 1 209 ? 4.799 -4.565 2.185 1.00 98.00 209 VAL A CA 1
ATOM 1617 C C . VAL A 1 209 ? 3.566 -5.307 2.699 1.00 98.00 209 VAL A C 1
ATOM 1619 O O . VAL A 1 209 ? 3.423 -5.436 3.912 1.00 98.00 209 VAL A O 1
ATOM 1622 N N . ASP A 1 210 ? 2.730 -5.865 1.820 1.00 97.25 210 ASP A N 1
ATOM 1623 C CA . ASP A 1 210 ? 1.539 -6.633 2.219 1.00 97.25 210 ASP A CA 1
ATOM 1624 C C . ASP A 1 210 ? 1.909 -7.829 3.102 1.00 97.25 210 ASP A C 1
ATOM 1626 O O . ASP A 1 210 ? 1.224 -8.138 4.077 1.00 97.25 210 ASP A O 1
ATOM 1630 N N . THR A 1 211 ? 3.004 -8.520 2.773 1.00 97.75 211 THR A N 1
ATOM 1631 C CA . THR A 1 211 ? 3.497 -9.649 3.571 1.00 97.75 211 THR A CA 1
ATOM 1632 C C . THR A 1 211 ? 4.006 -9.172 4.926 1.00 97.75 211 THR A C 1
ATOM 1634 O O . THR A 1 211 ? 3.609 -9.709 5.960 1.00 97.75 211 THR A O 1
ATOM 1637 N N . TRP A 1 212 ? 4.853 -8.145 4.931 1.00 98.19 212 TRP A N 1
ATOM 1638 C CA . TRP A 1 212 ? 5.437 -7.568 6.136 1.00 98.19 212 TRP A CA 1
ATOM 1639 C C . TRP A 1 212 ? 4.360 -7.092 7.112 1.00 98.19 212 TRP A C 1
ATOM 1641 O O . TRP A 1 212 ? 4.327 -7.527 8.268 1.00 98.19 212 TRP A O 1
ATOM 1651 N N . GLN A 1 213 ? 3.444 -6.251 6.632 1.00 97.00 213 GLN A N 1
ATOM 1652 C CA . GLN A 1 213 ? 2.389 -5.688 7.458 1.00 97.00 213 GLN A CA 1
ATOM 1653 C C . GLN A 1 213 ? 1.413 -6.758 7.926 1.00 97.00 213 GLN A C 1
ATOM 1655 O O . GLN A 1 213 ? 1.131 -6.802 9.118 1.00 97.00 213 GLN A O 1
ATOM 1660 N N . TYR A 1 214 ? 0.960 -7.673 7.062 1.00 98.19 214 TYR A N 1
ATOM 1661 C CA . TYR A 1 214 ? 0.029 -8.722 7.481 1.00 98.19 214 TYR A CA 1
ATOM 1662 C C . TYR A 1 214 ? 0.573 -9.554 8.653 1.00 98.19 214 TYR A C 1
ATOM 1664 O O . TYR A 1 214 ? -0.123 -9.758 9.653 1.00 98.19 214 TYR A O 1
ATOM 1672 N N . PHE A 1 215 ? 1.812 -10.054 8.554 1.00 98.19 215 PHE A N 1
ATOM 1673 C CA . PHE A 1 215 ? 2.352 -10.951 9.577 1.00 98.19 215 PHE A CA 1
ATOM 1674 C C . PHE A 1 215 ? 2.613 -10.232 10.899 1.00 98.19 215 PHE A C 1
ATOM 1676 O O . PHE A 1 215 ? 2.300 -10.785 11.955 1.00 98.19 215 PHE A O 1
ATOM 1683 N N . LEU A 1 216 ? 3.139 -9.008 10.857 1.00 97.75 216 LEU A N 1
ATOM 1684 C CA . LEU A 1 216 ? 3.377 -8.218 12.062 1.00 97.75 216 LEU A CA 1
ATOM 1685 C C . LEU A 1 216 ? 2.073 -7.738 12.696 1.00 97.75 216 LEU A C 1
ATOM 1687 O O . LEU A 1 216 ? 1.907 -7.880 13.905 1.00 97.75 216 LEU A O 1
ATOM 1691 N N . HIS A 1 217 ? 1.122 -7.265 11.895 1.00 97.62 217 HIS A N 1
ATOM 1692 C CA . HIS A 1 217 ? -0.190 -6.841 12.365 1.00 97.62 217 HIS A CA 1
ATOM 1693 C C . HIS A 1 217 ? -0.924 -8.002 13.046 1.00 97.62 217 HIS A C 1
ATOM 1695 O O . HIS A 1 217 ? -1.339 -7.911 14.203 1.00 97.62 217 HIS A O 1
ATOM 1701 N N . ARG A 1 218 ? -0.960 -9.171 12.394 1.00 97.44 218 ARG A N 1
ATOM 1702 C CA . ARG A 1 218 ? -1.506 -10.389 12.998 1.00 97.44 218 ARG A CA 1
ATOM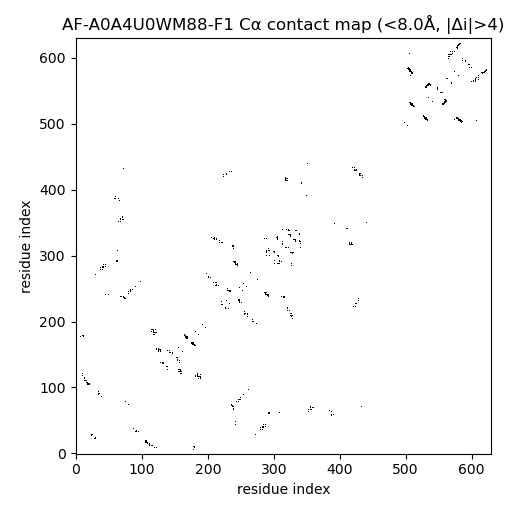 1703 C C . ARG A 1 218 ? -0.753 -10.782 14.268 1.00 97.44 218 ARG A C 1
ATOM 1705 O O . ARG A 1 218 ? -1.392 -11.143 15.253 1.00 97.44 218 ARG A O 1
ATOM 1712 N N . ALA A 1 219 ? 0.578 -10.731 14.284 1.00 97.06 219 ALA A N 1
ATOM 1713 C CA . ALA A 1 219 ? 1.354 -11.043 15.485 1.00 97.06 219 ALA A CA 1
ATOM 1714 C C . ALA A 1 219 ? 0.996 -10.105 16.648 1.00 97.06 219 ALA A C 1
ATOM 1716 O O . ALA A 1 219 ? 0.811 -10.577 17.772 1.00 97.06 219 ALA A O 1
ATOM 1717 N N . MET A 1 220 ? 0.820 -8.812 16.368 1.00 95.88 220 MET A N 1
ATOM 1718 C CA . MET A 1 220 ? 0.408 -7.822 17.357 1.00 95.88 220 MET A CA 1
ATOM 1719 C C . MET A 1 220 ? -0.988 -8.096 17.912 1.00 95.88 220 MET A C 1
ATOM 1721 O O . MET A 1 220 ? -1.184 -7.920 19.105 1.00 95.88 220 MET A O 1
ATOM 1725 N N . HIS A 1 221 ? -1.926 -8.622 17.122 1.00 95.00 221 HIS A N 1
ATOM 1726 C CA . HIS A 1 221 ? -3.241 -9.028 17.637 1.00 95.00 221 HIS A CA 1
ATOM 1727 C C . HIS A 1 221 ? -3.269 -10.376 18.352 1.00 95.00 221 HIS A C 1
ATOM 1729 O O . HIS A 1 221 ? -4.075 -10.603 19.257 1.00 95.00 221 HIS A O 1
ATOM 1735 N N . MET A 1 222 ? -2.438 -11.315 17.917 1.00 91.81 222 MET A N 1
ATOM 1736 C CA . MET A 1 222 ? -2.466 -12.676 18.446 1.00 91.81 222 MET A CA 1
ATOM 1737 C C . MET A 1 222 ? -1.622 -12.815 19.715 1.00 91.81 222 MET A C 1
ATOM 1739 O O . MET A 1 222 ? -1.870 -13.716 20.517 1.00 91.81 222 MET A O 1
ATOM 1743 N N . ASN A 1 223 ? -0.662 -11.915 19.937 1.00 92.94 223 ASN A N 1
ATOM 1744 C CA . ASN A 1 223 ? 0.128 -11.851 21.157 1.00 92.94 223 ASN A CA 1
ATOM 1745 C C . ASN A 1 223 ? -0.416 -10.774 22.110 1.00 92.94 223 ASN A C 1
ATOM 1747 O O . ASN A 1 223 ? -0.418 -9.587 21.794 1.00 92.94 223 ASN A O 1
ATOM 1751 N N . LYS A 1 224 ? -0.813 -11.189 23.319 1.00 89.81 224 LYS A N 1
ATOM 1752 C CA . LYS A 1 224 ? -1.393 -10.293 24.330 1.00 89.81 224 LYS A CA 1
ATOM 1753 C C . LYS A 1 224 ? -0.487 -9.112 24.687 1.00 89.81 224 LYS A C 1
ATOM 1755 O O . LYS A 1 224 ? -0.986 -7.998 24.782 1.00 89.81 224 LYS A O 1
ATOM 1760 N N . TYR A 1 225 ? 0.810 -9.347 24.882 1.00 92.81 225 TYR A N 1
ATOM 1761 C CA . TYR A 1 225 ? 1.756 -8.287 25.235 1.00 92.81 225 TYR A CA 1
ATOM 1762 C C . TYR A 1 225 ? 1.863 -7.263 24.103 1.00 92.81 225 TYR A C 1
ATOM 1764 O O . TYR A 1 225 ? 1.625 -6.079 24.332 1.00 92.81 225 TYR A O 1
ATOM 1772 N N . LEU A 1 226 ? 2.114 -7.729 22.875 1.00 94.19 226 LEU A N 1
ATOM 1773 C CA . LEU A 1 226 ? 2.241 -6.847 21.712 1.00 94.19 226 LEU A CA 1
ATOM 1774 C C . LEU A 1 226 ? 0.975 -6.013 21.484 1.00 94.19 226 LEU A C 1
ATOM 1776 O O . LEU A 1 226 ? 1.079 -4.812 21.235 1.00 94.19 226 LEU A O 1
ATOM 1780 N N . TYR A 1 227 ? -0.205 -6.620 21.650 1.00 93.50 227 TYR A N 1
ATOM 1781 C CA . TYR A 1 227 ? -1.468 -5.899 21.567 1.00 93.50 227 TYR A CA 1
ATOM 1782 C C . TYR A 1 227 ? -1.557 -4.812 22.635 1.00 93.50 227 TYR A C 1
ATOM 1784 O O . TYR A 1 227 ? -1.634 -3.636 22.309 1.00 93.50 227 TYR A O 1
ATOM 1792 N N . THR A 1 228 ? -1.524 -5.186 23.917 1.00 88.19 228 THR A N 1
ATOM 1793 C CA . THR A 1 228 ? -1.808 -4.240 25.009 1.00 88.19 228 THR A CA 1
ATOM 1794 C C . THR A 1 228 ? -0.760 -3.138 25.154 1.00 88.19 228 THR A C 1
ATOM 1796 O O . THR A 1 228 ? -1.056 -2.091 25.720 1.00 88.19 228 THR A O 1
ATOM 1799 N N . THR A 1 229 ? 0.471 -3.372 24.692 1.00 90.19 229 THR A N 1
ATOM 1800 C CA . THR A 1 229 ? 1.572 -2.411 24.822 1.00 90.19 229 THR A CA 1
ATOM 1801 C C . THR A 1 229 ? 1.673 -1.476 23.622 1.00 90.19 229 THR A C 1
ATOM 1803 O O . THR A 1 229 ? 1.934 -0.288 23.808 1.00 90.19 229 THR A O 1
ATOM 1806 N N . PHE A 1 230 ? 1.475 -1.989 22.407 1.00 93.62 230 PHE A N 1
ATOM 1807 C CA . PHE A 1 230 ? 1.709 -1.223 21.184 1.00 93.62 230 PHE A CA 1
ATOM 1808 C C . PHE A 1 230 ? 0.405 -0.978 20.426 1.00 93.62 230 PHE A C 1
ATOM 1810 O O . PHE A 1 230 ? -0.036 0.164 20.306 1.00 93.62 230 PHE A O 1
ATOM 1817 N N . HIS A 1 231 ? -0.250 -2.058 20.009 1.00 94.75 231 HIS A N 1
ATOM 1818 C CA . HIS A 1 231 ? -1.283 -1.990 18.982 1.00 94.75 231 HIS A CA 1
ATOM 1819 C C . HIS A 1 231 ? -2.669 -1.574 19.485 1.00 94.75 231 HIS A C 1
ATOM 1821 O O . HIS A 1 231 ? -3.481 -1.027 18.744 1.00 94.75 231 HIS A O 1
ATOM 1827 N N . SER A 1 232 ? -2.949 -1.748 20.776 1.00 90.69 232 SER A N 1
ATOM 1828 C CA . SER A 1 232 ? -4.227 -1.330 21.343 1.00 90.69 232 SER A CA 1
ATOM 1829 C C . SER A 1 232 ? -4.413 0.184 21.328 1.00 90.69 232 SER A C 1
ATOM 1831 O O . SER A 1 232 ? -5.551 0.637 21.376 1.00 90.69 232 SER A O 1
ATOM 1833 N N . ARG A 1 233 ? -3.328 0.973 21.213 1.00 91.88 233 ARG A N 1
ATOM 1834 C CA . ARG A 1 233 ? -3.405 2.425 21.002 1.00 91.88 233 ARG A CA 1
ATOM 1835 C C . ARG A 1 233 ? -4.125 2.747 19.697 1.00 91.88 233 ARG A C 1
ATOM 1837 O O . ARG A 1 233 ? -5.050 3.547 19.736 1.00 91.88 233 ARG A O 1
ATOM 1844 N N . HIS A 1 234 ? -3.743 2.097 18.601 1.00 94.69 234 HIS A N 1
ATOM 1845 C CA . HIS A 1 234 ? -4.380 2.274 17.297 1.00 94.69 234 HIS A CA 1
ATOM 1846 C C . HIS A 1 234 ? -5.882 1.963 17.360 1.00 94.69 234 HIS A C 1
ATOM 1848 O O . HIS A 1 234 ? -6.717 2.791 17.000 1.00 94.69 234 HIS A O 1
ATOM 1854 N N . HIS A 1 235 ? -6.231 0.850 18.009 1.00 91.81 235 HIS A N 1
ATOM 1855 C CA . HIS A 1 235 ? -7.614 0.406 18.229 1.00 91.81 235 HIS A CA 1
ATOM 1856 C C . HIS A 1 235 ? -8.416 1.216 19.260 1.00 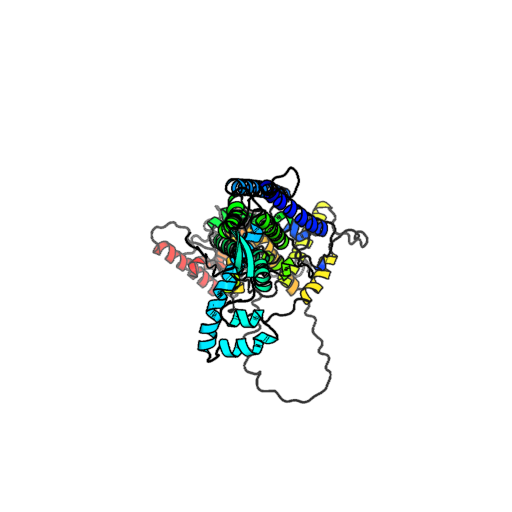91.81 235 HIS A C 1
ATOM 1858 O O . HIS A 1 235 ? -9.546 0.859 19.586 1.00 91.81 235 HIS A O 1
ATOM 1864 N N . ARG A 1 236 ? -7.889 2.333 19.785 1.00 89.50 236 ARG A N 1
ATOM 1865 C CA . ARG A 1 236 ? -8.719 3.318 20.513 1.00 89.50 236 ARG A CA 1
ATOM 1866 C C . ARG A 1 236 ? -9.575 4.159 19.559 1.00 89.50 236 ARG A C 1
ATOM 1868 O O . ARG A 1 236 ? -10.530 4.794 20.020 1.00 89.50 236 ARG A O 1
ATOM 1875 N N . LEU A 1 237 ? -9.249 4.142 18.262 1.00 89.06 237 LEU A N 1
ATOM 1876 C CA . LEU A 1 237 ? -10.057 4.674 17.164 1.00 89.06 237 LEU A CA 1
ATOM 1877 C C . LEU A 1 237 ? -11.000 3.603 16.594 1.00 89.06 237 LEU A C 1
ATOM 1879 O O . LEU A 1 237 ? -10.857 3.167 15.461 1.00 89.06 237 LEU A O 1
ATOM 1883 N N . TYR A 1 238 ? -12.007 3.208 17.375 1.00 86.62 238 TYR A N 1
ATOM 1884 C CA . TYR A 1 238 ? -13.035 2.238 16.959 1.00 86.62 238 TYR A CA 1
ATOM 1885 C C . TYR A 1 238 ? -13.831 2.652 15.719 1.00 86.62 238 TYR A C 1
ATOM 1887 O O . TYR A 1 238 ? -14.414 1.807 15.038 1.00 86.62 238 TYR A O 1
ATOM 1895 N N . VAL A 1 239 ? -13.935 3.957 15.487 1.00 88.94 239 VAL A N 1
ATOM 1896 C CA . VAL A 1 239 ? -14.515 4.548 14.288 1.00 88.94 239 VAL A CA 1
ATOM 1897 C C . VAL A 1 239 ? -13.385 5.290 13.577 1.00 88.94 239 VAL A C 1
ATOM 1899 O O . VAL A 1 239 ? -13.106 6.444 13.940 1.00 88.94 239 VAL A O 1
ATOM 1902 N N . PRO A 1 240 ? -12.710 4.630 12.618 1.00 92.25 240 PRO A N 1
ATOM 1903 C CA . PRO A 1 240 ? -11.623 5.227 11.861 1.00 92.25 240 PRO A CA 1
ATOM 1904 C C . PRO A 1 240 ? -12.065 6.483 11.111 1.00 92.25 240 PRO A C 1
ATOM 1906 O O . PRO A 1 240 ? -13.200 6.587 10.639 1.00 92.25 240 PRO A O 1
ATOM 1909 N N . TYR A 1 241 ? -11.142 7.432 11.001 1.00 93.69 241 TYR A N 1
ATOM 1910 C CA . TYR A 1 241 ? -11.267 8.617 10.160 1.00 93.69 241 TYR A CA 1
ATOM 1911 C C . TYR A 1 241 ? -9.903 8.955 9.546 1.00 93.69 241 TYR A C 1
ATOM 1913 O O . TYR A 1 241 ? -8.858 8.624 10.110 1.00 93.69 241 TYR A O 1
ATOM 1921 N N . ALA A 1 242 ? -9.910 9.657 8.409 1.00 94.56 242 ALA A N 1
ATOM 1922 C CA . ALA A 1 242 ? -8.759 9.781 7.510 1.00 94.56 242 ALA A CA 1
ATOM 1923 C C . ALA A 1 242 ? -7.442 10.225 8.185 1.00 94.56 242 ALA A C 1
ATOM 1925 O O . ALA A 1 242 ? -6.438 9.524 8.104 1.00 94.56 242 ALA A O 1
ATOM 1926 N N . TYR A 1 243 ? -7.434 11.346 8.919 1.00 94.75 243 TYR A N 1
ATOM 1927 C CA . TYR A 1 243 ? -6.212 11.831 9.588 1.00 94.75 243 TYR A CA 1
ATOM 1928 C C . TYR A 1 243 ? -5.807 11.008 10.822 1.00 94.75 243 TYR A C 1
ATOM 1930 O O . TYR A 1 243 ? -4.765 11.284 11.413 1.00 94.75 243 TYR A O 1
ATOM 1938 N N . GLY A 1 244 ? -6.612 10.023 11.228 1.00 95.31 244 GLY A N 1
ATOM 1939 C CA . GLY A 1 244 ? -6.288 9.056 12.275 1.00 95.31 244 GLY A CA 1
ATOM 1940 C C . GLY A 1 244 ? -5.520 7.835 11.768 1.00 95.31 244 GLY A C 1
ATOM 1941 O O . GLY A 1 244 ? -5.163 6.987 12.579 1.00 95.31 244 GLY A O 1
ATOM 1942 N N . ALA A 1 245 ? -5.238 7.741 10.465 1.00 95.56 245 ALA A N 1
ATOM 1943 C CA . ALA A 1 245 ? -4.621 6.566 9.850 1.00 95.56 245 ALA A CA 1
ATOM 1944 C C . ALA A 1 245 ? -3.241 6.201 10.430 1.00 95.56 245 ALA A C 1
ATOM 1946 O O . ALA A 1 245 ? -2.914 5.025 10.534 1.00 95.56 245 ALA A O 1
ATOM 1947 N N . LEU A 1 246 ? -2.450 7.194 10.858 1.00 95.75 246 LEU A N 1
ATOM 1948 C CA . LEU A 1 246 ? -1.153 6.984 11.525 1.00 95.75 246 LEU A CA 1
ATOM 1949 C C . LEU A 1 246 ? -1.223 7.140 13.053 1.00 95.75 246 LEU A C 1
ATOM 1951 O O . LEU A 1 246 ? -0.204 7.347 13.712 1.00 95.75 246 LEU A O 1
ATOM 1955 N N . TYR A 1 247 ? -2.418 7.073 13.645 1.00 96.25 247 TYR A N 1
ATOM 1956 C CA . TYR A 1 247 ? -2.551 7.056 15.097 1.00 96.25 247 TYR A CA 1
ATOM 1957 C C . TYR A 1 247 ? -2.178 5.678 15.638 1.00 96.25 247 TYR A C 1
ATOM 1959 O O . TYR A 1 247 ? -3.014 4.782 15.721 1.00 96.25 247 TYR A O 1
ATOM 1967 N N . ASN A 1 248 ? -0.915 5.493 15.999 1.00 94.62 248 ASN A N 1
ATOM 1968 C CA . ASN A 1 248 ? -0.413 4.250 16.572 1.00 94.62 248 ASN A CA 1
ATOM 1969 C C . ASN A 1 248 ? 0.801 4.508 17.478 1.00 94.62 248 ASN A C 1
ATOM 1971 O O . ASN A 1 248 ? 1.274 5.635 17.644 1.00 94.62 248 ASN A O 1
ATOM 1975 N N . HIS A 1 249 ? 1.290 3.466 18.149 1.00 95.38 249 HIS A N 1
ATOM 1976 C CA . HIS A 1 249 ? 2.452 3.607 19.022 1.00 95.38 249 HIS A CA 1
ATOM 1977 C C . HIS A 1 249 ? 3.733 3.906 18.204 1.00 95.38 249 HIS A C 1
ATOM 1979 O O . HIS A 1 249 ? 3.944 3.247 17.192 1.00 95.38 249 HIS A O 1
ATOM 1985 N N . PRO A 1 250 ? 4.663 4.787 18.648 1.00 95.56 250 PRO A N 1
ATOM 1986 C CA . PRO A 1 250 ? 5.903 5.116 17.918 1.00 95.56 250 PRO A CA 1
ATOM 1987 C C . PRO A 1 250 ? 6.682 3.904 17.397 1.00 95.56 250 PRO A C 1
ATOM 1989 O O . PRO A 1 250 ? 7.030 3.827 16.225 1.00 95.56 250 PRO A O 1
ATOM 1992 N N . PHE A 1 251 ? 6.898 2.915 18.268 1.00 95.12 251 PHE A N 1
ATOM 1993 C CA . PHE A 1 251 ? 7.538 1.649 17.899 1.00 95.12 251 PHE A CA 1
ATOM 1994 C C . PHE A 1 251 ? 6.784 0.882 16.803 1.00 95.12 251 PHE A C 1
ATOM 1996 O O . PHE A 1 251 ? 7.401 0.322 15.902 1.00 95.12 251 PHE A O 1
ATOM 2003 N N . GLU A 1 252 ? 5.458 0.851 16.885 1.00 93.62 252 GLU A N 1
ATOM 2004 C CA . GLU A 1 252 ? 4.626 0.170 15.907 1.00 93.62 252 GLU A CA 1
ATOM 2005 C C . GLU A 1 252 ? 4.645 0.899 14.567 1.00 93.62 252 GLU A C 1
ATOM 2007 O O . GLU A 1 252 ? 4.924 0.254 13.566 1.00 93.62 252 GLU A O 1
ATOM 2012 N N . GLY A 1 253 ? 4.426 2.217 14.537 1.00 93.25 253 GLY A N 1
ATOM 2013 C CA . GLY A 1 253 ? 4.454 2.976 13.283 1.00 93.25 253 GLY A CA 1
ATOM 2014 C C . GLY A 1 253 ? 5.832 2.974 12.614 1.00 93.25 253 GLY A C 1
ATOM 2015 O O . GLY A 1 253 ? 5.943 2.868 11.392 1.00 93.25 253 GLY A O 1
ATOM 2016 N N . PHE A 1 254 ? 6.920 2.946 13.393 1.00 96.44 254 PHE A N 1
ATOM 2017 C CA . PHE A 1 254 ? 8.244 2.670 12.833 1.00 96.44 254 PHE A CA 1
ATOM 2018 C C . PHE A 1 254 ? 8.298 1.284 12.170 1.00 96.44 254 PHE A C 1
ATOM 2020 O O . PHE A 1 254 ? 8.742 1.159 11.030 1.00 96.44 254 PHE A O 1
ATOM 2027 N N . LEU A 1 255 ? 7.848 0.238 12.865 1.00 95.62 255 LEU A N 1
ATOM 2028 C CA . LEU A 1 255 ? 8.003 -1.144 12.417 1.00 95.62 255 LEU A CA 1
ATOM 2029 C C . LEU A 1 255 ? 7.050 -1.528 11.267 1.00 95.62 255 LEU A C 1
ATOM 2031 O O . LEU A 1 255 ? 7.482 -2.190 10.321 1.00 95.62 255 LEU A O 1
ATOM 2035 N N . LEU A 1 256 ? 5.776 -1.136 11.340 1.00 93.19 256 LEU A N 1
ATOM 2036 C CA . LEU A 1 256 ? 4.730 -1.440 10.358 1.00 93.19 256 LEU A CA 1
ATOM 2037 C C . LEU A 1 256 ? 4.713 -0.443 9.195 1.00 93.19 256 LEU A C 1
ATOM 2039 O O . LEU A 1 256 ? 4.722 -0.871 8.038 1.00 93.19 256 LEU A O 1
ATOM 2043 N N . ASP A 1 257 ? 4.717 0.859 9.486 1.00 91.94 257 ASP A N 1
ATOM 2044 C CA . ASP A 1 257 ? 4.439 1.886 8.471 1.00 91.94 257 ASP A CA 1
ATOM 2045 C C . ASP A 1 257 ? 5.707 2.361 7.759 1.00 91.94 257 ASP A C 1
ATOM 2047 O O . ASP A 1 257 ? 5.651 2.773 6.603 1.00 91.94 257 ASP A O 1
ATOM 2051 N N . THR A 1 258 ? 6.861 2.298 8.431 1.00 95.12 258 THR A N 1
ATOM 2052 C CA . THR A 1 258 ? 8.108 2.893 7.922 1.00 95.12 258 THR A CA 1
ATOM 2053 C C . THR A 1 258 ? 9.106 1.839 7.443 1.00 95.12 258 THR A C 1
ATOM 2055 O O . THR A 1 258 ? 9.535 1.855 6.288 1.00 95.12 258 THR A O 1
ATOM 2058 N N . LEU A 1 259 ? 9.480 0.893 8.310 1.00 96.12 259 LEU A N 1
ATOM 2059 C CA . LEU A 1 259 ? 10.567 -0.048 8.038 1.00 96.12 259 LEU A CA 1
ATOM 2060 C C . LEU A 1 259 ? 10.235 -1.009 6.890 1.00 96.12 259 LEU A C 1
ATOM 2062 O O . LEU A 1 259 ? 11.081 -1.240 6.029 1.00 96.12 259 LEU A O 1
ATOM 2066 N N . GLY A 1 260 ? 9.007 -1.535 6.844 1.00 94.88 260 GLY A N 1
ATOM 2067 C CA . GLY A 1 260 ? 8.574 -2.443 5.777 1.00 94.88 260 GLY A CA 1
ATOM 2068 C C . GLY A 1 260 ? 8.642 -1.802 4.389 1.00 94.88 260 GLY A C 1
ATOM 2069 O O . GLY A 1 260 ? 9.165 -2.405 3.451 1.00 94.88 260 GLY A O 1
ATOM 2070 N N . ALA A 1 261 ? 8.186 -0.551 4.269 1.00 95.31 261 ALA A N 1
ATOM 2071 C CA . ALA A 1 261 ? 8.263 0.212 3.026 1.00 95.31 261 ALA A CA 1
ATOM 2072 C C . ALA A 1 261 ? 9.719 0.541 2.648 1.00 95.31 261 ALA A C 1
ATOM 2074 O O . ALA A 1 261 ? 10.103 0.373 1.490 1.00 95.31 261 ALA A O 1
ATOM 2075 N N . GLY A 1 262 ? 10.555 0.928 3.620 1.00 95.56 262 GLY A N 1
ATOM 2076 C CA . GLY A 1 262 ? 11.986 1.165 3.402 1.00 95.56 262 GLY A CA 1
ATOM 2077 C C . GLY A 1 262 ? 12.740 -0.084 2.925 1.00 95.56 262 GLY A C 1
ATOM 2078 O O . GLY A 1 262 ? 13.537 -0.009 1.994 1.00 95.56 262 GLY A O 1
ATOM 2079 N N . LEU A 1 263 ? 12.446 -1.258 3.492 1.00 96.25 263 LEU A N 1
ATOM 2080 C CA . LEU A 1 263 ? 13.012 -2.527 3.023 1.00 96.25 263 LEU A CA 1
ATOM 2081 C C . LEU A 1 263 ? 12.533 -2.878 1.612 1.00 96.25 263 LEU A C 1
ATOM 2083 O O . LEU A 1 263 ? 13.338 -3.303 0.788 1.00 96.25 263 LEU A O 1
ATOM 2087 N N . ALA A 1 264 ? 11.249 -2.677 1.309 1.00 97.69 264 ALA A N 1
ATOM 2088 C CA . ALA A 1 264 ? 10.712 -2.900 -0.030 1.00 97.69 264 ALA A CA 1
ATOM 2089 C C . ALA A 1 264 ? 11.397 -2.003 -1.076 1.00 97.69 264 ALA A C 1
ATOM 2091 O O . ALA A 1 264 ? 11.760 -2.480 -2.152 1.00 97.69 264 ALA A O 1
ATOM 2092 N N . TYR A 1 265 ? 11.638 -0.734 -0.736 1.00 96.81 265 TYR A N 1
ATOM 2093 C CA . TYR A 1 265 ? 12.408 0.207 -1.550 1.00 96.81 265 TYR A CA 1
ATOM 2094 C C . TYR A 1 265 ? 13.818 -0.318 -1.860 1.00 96.81 265 TYR A C 1
ATOM 2096 O O . TYR A 1 265 ? 14.177 -0.469 -3.030 1.00 96.81 265 TYR A O 1
ATOM 2104 N N . LEU A 1 266 ? 14.580 -0.677 -0.822 1.00 95.88 266 LEU A N 1
ATOM 2105 C CA . LEU A 1 266 ? 15.962 -1.139 -0.967 1.00 95.88 266 LEU A CA 1
ATOM 2106 C C . LEU A 1 266 ? 16.058 -2.463 -1.736 1.00 95.88 266 LEU A C 1
ATOM 2108 O O . LEU A 1 266 ? 16.873 -2.599 -2.646 1.00 95.88 266 LEU A O 1
ATOM 2112 N N . LEU A 1 267 ? 15.208 -3.439 -1.406 1.00 97.06 267 LEU A N 1
ATOM 2113 C CA . LEU A 1 267 ? 15.252 -4.780 -2.000 1.00 97.06 267 LEU A CA 1
ATOM 2114 C C . LEU A 1 267 ? 14.836 -4.804 -3.472 1.00 97.06 267 LEU A C 1
ATOM 2116 O O . LEU A 1 267 ? 15.267 -5.683 -4.215 1.00 97.06 267 LEU A O 1
ATOM 2120 N N . THR A 1 268 ? 14.001 -3.859 -3.901 1.00 97.81 268 THR A N 1
ATOM 2121 C CA . THR A 1 268 ? 13.571 -3.765 -5.304 1.00 97.81 268 THR A CA 1
ATOM 2122 C C . THR A 1 268 ? 14.484 -2.883 -6.150 1.00 97.81 268 THR A C 1
ATOM 2124 O O . THR A 1 268 ? 14.330 -2.850 -7.372 1.00 97.81 268 THR A O 1
ATOM 2127 N N . GLY A 1 269 ? 15.458 -2.201 -5.536 1.00 95.56 269 GLY A N 1
ATOM 2128 C CA . GLY A 1 269 ? 16.395 -1.324 -6.239 1.00 95.56 269 GLY A CA 1
ATOM 2129 C C . GLY A 1 269 ? 15.693 -0.163 -6.942 1.00 95.56 269 GLY A C 1
ATOM 2130 O O . GLY A 1 269 ? 16.084 0.217 -8.048 1.00 95.56 269 GLY A O 1
ATOM 2131 N N . MET A 1 270 ? 14.603 0.340 -6.355 1.00 95.75 270 MET A N 1
ATOM 2132 C CA . MET A 1 270 ? 13.922 1.521 -6.873 1.00 95.75 270 MET A CA 1
ATOM 2133 C C . MET A 1 270 ? 14.845 2.739 -6.795 1.00 95.75 270 MET A C 1
ATOM 2135 O O . MET A 1 270 ? 15.653 2.885 -5.888 1.00 95.75 270 MET A O 1
ATOM 2139 N N . THR A 1 271 ? 14.696 3.643 -7.752 1.00 94.50 271 THR A N 1
ATOM 2140 C CA . THR A 1 271 ? 15.305 4.976 -7.703 1.00 94.50 271 THR A CA 1
ATOM 2141 C C . THR A 1 271 ? 14.572 5.874 -6.705 1.00 94.50 271 THR A C 1
ATOM 2143 O O . THR A 1 271 ? 13.390 5.666 -6.425 1.00 94.50 271 THR A O 1
ATOM 2146 N N . CYS A 1 272 ? 15.224 6.951 -6.257 1.00 94.31 272 CYS A N 1
ATOM 2147 C CA . CYS A 1 272 ? 14.603 7.980 -5.413 1.00 94.31 272 CYS A CA 1
ATOM 2148 C C . CYS A 1 272 ? 13.281 8.525 -6.006 1.00 94.31 272 CYS A C 1
ATOM 2150 O O . CYS A 1 272 ? 12.285 8.675 -5.307 1.00 94.31 272 CYS A O 1
ATOM 2152 N N . ARG A 1 273 ? 13.202 8.747 -7.327 1.00 95.31 273 ARG A N 1
ATOM 2153 C CA . ARG A 1 273 ? 11.956 9.219 -7.967 1.00 95.31 273 ARG A CA 1
ATOM 2154 C C . ARG A 1 273 ? 10.860 8.158 -8.027 1.00 95.31 273 ARG A C 1
ATOM 2156 O O . ARG A 1 273 ? 9.683 8.494 -7.948 1.00 95.31 273 ARG A O 1
ATOM 2163 N N . GLN A 1 274 ? 11.215 6.883 -8.175 1.00 96.44 274 GLN A N 1
ATOM 2164 C CA . GLN A 1 274 ? 10.240 5.793 -8.080 1.00 96.44 274 GLN A CA 1
ATOM 2165 C C . GLN A 1 274 ? 9.723 5.645 -6.646 1.00 96.44 274 GLN A C 1
ATOM 2167 O O . GLN A 1 274 ? 8.526 5.430 -6.457 1.00 96.44 274 GLN A O 1
ATOM 2172 N N . SER A 1 275 ? 10.588 5.821 -5.642 1.00 95.44 275 SER A N 1
ATOM 2173 C CA . SER A 1 275 ? 10.187 5.743 -4.236 1.00 95.44 275 SER A CA 1
ATOM 2174 C C . SER A 1 275 ? 9.241 6.870 -3.832 1.00 95.44 275 SER A C 1
ATOM 2176 O O . SER A 1 275 ? 8.311 6.605 -3.077 1.00 95.44 275 SER A O 1
ATOM 2178 N N . MET A 1 276 ? 9.374 8.074 -4.408 1.00 96.81 276 MET A N 1
ATOM 2179 C CA . MET A 1 276 ? 8.373 9.142 -4.255 1.00 96.81 276 MET A CA 1
ATOM 2180 C C . MET A 1 276 ? 6.973 8.644 -4.621 1.00 96.81 276 MET A C 1
ATOM 2182 O O . MET A 1 276 ? 6.057 8.738 -3.812 1.00 96.81 276 MET A O 1
ATOM 2186 N N . TRP A 1 277 ? 6.806 8.048 -5.806 1.00 97.19 277 TRP A N 1
ATOM 2187 C CA . TRP A 1 277 ? 5.517 7.491 -6.224 1.00 97.19 277 TRP A CA 1
ATOM 2188 C C . TRP A 1 277 ? 5.058 6.351 -5.318 1.00 97.19 277 TRP A C 1
ATOM 2190 O O . TRP A 1 277 ? 3.911 6.344 -4.878 1.00 97.19 277 TRP A O 1
ATOM 2200 N N . PHE A 1 278 ? 5.940 5.394 -5.029 1.00 97.44 278 PHE A N 1
ATOM 2201 C CA . PHE A 1 278 ? 5.600 4.221 -4.227 1.00 97.44 278 PHE A CA 1
ATOM 2202 C C . PHE A 1 278 ? 5.158 4.596 -2.808 1.00 97.44 278 PHE A C 1
ATOM 2204 O O . PHE A 1 278 ? 4.086 4.180 -2.362 1.00 97.44 278 PHE A O 1
ATOM 2211 N N . PHE A 1 279 ? 5.943 5.413 -2.109 1.00 96.69 279 PHE A N 1
ATOM 2212 C CA . PHE A 1 279 ? 5.638 5.834 -0.749 1.00 96.69 279 PHE A CA 1
ATOM 2213 C C . PHE A 1 279 ? 4.425 6.760 -0.699 1.00 96.69 279 PHE A C 1
ATOM 2215 O O . PHE A 1 279 ? 3.534 6.522 0.109 1.00 96.69 279 PHE A O 1
ATOM 2222 N N . THR A 1 280 ? 4.327 7.751 -1.592 1.00 97.25 280 THR A N 1
ATOM 2223 C CA . THR A 1 280 ? 3.165 8.648 -1.634 1.00 97.25 280 THR A CA 1
ATOM 2224 C C . THR A 1 280 ? 1.870 7.881 -1.896 1.00 97.25 280 THR A C 1
ATOM 2226 O O . THR A 1 280 ? 0.902 8.076 -1.167 1.00 97.25 280 THR A O 1
ATOM 2229 N N . LEU A 1 281 ? 1.836 6.972 -2.877 1.00 96.12 281 LEU A N 1
ATOM 2230 C CA . LEU A 1 281 ? 0.637 6.170 -3.152 1.00 96.12 281 LEU A CA 1
ATOM 2231 C C . LEU A 1 281 ? 0.301 5.217 -1.999 1.00 96.12 281 LEU A C 1
ATOM 2233 O O . LEU A 1 281 ? -0.875 5.041 -1.691 1.00 96.12 281 LEU A O 1
ATOM 2237 N N . SER A 1 282 ? 1.310 4.652 -1.328 1.00 96.25 282 SER A N 1
ATOM 2238 C CA . SER A 1 282 ? 1.102 3.831 -0.126 1.00 96.25 282 SER A CA 1
ATOM 2239 C C . SER A 1 282 ? 0.491 4.653 1.011 1.00 96.25 282 SER A C 1
ATOM 2241 O O . SER A 1 282 ? -0.478 4.221 1.621 1.00 96.25 282 SER A O 1
ATOM 2243 N N . THR A 1 283 ? 0.987 5.870 1.255 1.00 97.00 283 THR A N 1
ATOM 2244 C CA . THR A 1 283 ? 0.432 6.787 2.261 1.00 97.00 283 THR A CA 1
ATOM 2245 C C . THR A 1 283 ? -1.008 7.175 1.943 1.00 97.00 283 THR A C 1
ATOM 2247 O O . THR A 1 283 ? -1.862 7.117 2.825 1.00 97.00 283 THR A O 1
ATOM 2250 N N . ILE A 1 284 ? -1.293 7.540 0.689 1.00 97.38 284 ILE A N 1
ATOM 2251 C CA . ILE A 1 284 ? -2.659 7.844 0.244 1.00 97.38 284 ILE A CA 1
ATOM 2252 C C . ILE A 1 284 ? -3.563 6.634 0.488 1.00 97.38 284 ILE A C 1
ATOM 2254 O O . ILE A 1 284 ? -4.665 6.796 1.006 1.00 97.38 284 ILE A O 1
ATOM 2258 N N . LYS A 1 285 ? -3.084 5.424 0.176 1.00 96.38 285 LYS A N 1
ATOM 2259 C CA . LYS A 1 285 ? -3.836 4.191 0.397 1.00 96.38 285 LYS A CA 1
ATOM 2260 C C . LYS A 1 285 ? -4.135 3.934 1.875 1.00 96.38 285 LYS A C 1
ATOM 2262 O O . LYS A 1 285 ? -5.269 3.612 2.209 1.00 96.38 285 LYS A O 1
ATOM 2267 N N . THR A 1 286 ? -3.158 4.119 2.759 1.00 95.88 286 THR A N 1
ATOM 2268 C CA . THR A 1 286 ? -3.361 3.978 4.208 1.00 95.88 286 THR A CA 1
ATOM 2269 C C . THR A 1 286 ? -4.403 4.972 4.727 1.00 95.88 286 THR A C 1
ATOM 2271 O O . THR A 1 286 ? -5.241 4.600 5.545 1.00 95.88 286 THR A O 1
ATOM 2274 N N . VAL A 1 287 ? -4.395 6.218 4.237 1.00 97.62 287 VAL A N 1
ATOM 2275 C CA . VAL A 1 287 ? -5.412 7.226 4.589 1.00 97.62 287 VAL A CA 1
ATOM 2276 C C . VAL A 1 287 ? -6.795 6.836 4.061 1.00 97.62 287 VAL A C 1
ATOM 2278 O O . VAL A 1 287 ? -7.772 6.942 4.802 1.00 97.62 287 VAL A O 1
ATOM 2281 N N . ASP A 1 288 ? -6.883 6.359 2.816 1.00 96.81 288 ASP A N 1
ATOM 2282 C CA . ASP A 1 288 ? -8.135 5.881 2.213 1.00 96.81 288 ASP A CA 1
ATOM 2283 C C . ASP A 1 288 ? -8.741 4.701 2.996 1.00 96.81 288 ASP A C 1
ATOM 2285 O O . ASP A 1 288 ? -9.927 4.715 3.314 1.00 96.81 288 ASP A O 1
ATOM 2289 N N . ASP A 1 289 ? -7.924 3.743 3.443 1.00 95.25 289 ASP A N 1
ATOM 2290 C CA . ASP A 1 289 ? -8.381 2.617 4.276 1.00 95.25 289 ASP A CA 1
ATOM 2291 C C . ASP A 1 289 ? -8.971 3.035 5.629 1.00 95.25 289 ASP A C 1
ATOM 2293 O O . ASP A 1 289 ? -9.696 2.266 6.259 1.00 95.25 289 ASP A O 1
ATOM 2297 N N . HIS A 1 290 ? -8.691 4.259 6.073 1.00 96.06 290 HIS A N 1
ATOM 2298 C CA . HIS A 1 290 ? -9.212 4.827 7.313 1.00 96.06 290 HIS A CA 1
ATOM 2299 C C . HIS A 1 290 ? -10.220 5.947 7.067 1.00 96.06 290 HIS A C 1
ATOM 2301 O O . HIS A 1 290 ? -10.675 6.569 8.023 1.00 96.06 290 HIS A O 1
ATOM 2307 N N . CYS A 1 291 ? -10.578 6.251 5.817 1.00 93.75 291 CYS A N 1
ATOM 2308 C CA . CYS A 1 291 ? -11.289 7.487 5.506 1.00 93.75 291 CYS A CA 1
ATOM 2309 C C . CYS A 1 291 ? -12.705 7.555 6.096 1.00 93.75 291 CYS A C 1
ATOM 2311 O O . CYS A 1 291 ? -13.235 8.649 6.277 1.00 93.75 291 CYS A O 1
ATOM 2313 N N . GLY A 1 292 ? -13.301 6.406 6.433 1.00 89.88 292 GLY A N 1
ATOM 2314 C CA . GLY A 1 292 ? -14.655 6.308 6.983 1.00 89.88 292 GLY A CA 1
ATOM 2315 C C . GLY A 1 292 ? -15.762 6.341 5.922 1.00 89.88 292 GLY A C 1
ATOM 2316 O O . GLY A 1 292 ? -16.945 6.365 6.274 1.00 89.88 292 GLY A O 1
ATOM 2317 N N . TYR A 1 293 ? -15.400 6.305 4.634 1.00 90.44 293 TYR A N 1
ATOM 2318 C CA . TYR A 1 293 ? -16.326 6.337 3.503 1.00 90.44 293 TYR A CA 1
ATOM 2319 C C . TYR A 1 293 ? -16.094 5.172 2.538 1.00 90.44 293 TYR A C 1
ATOM 2321 O O . TYR A 1 293 ? -14.965 4.826 2.209 1.00 90.44 293 TYR A O 1
ATOM 2329 N N . ALA A 1 294 ? -17.187 4.607 2.029 1.00 89.19 294 ALA A N 1
ATOM 2330 C CA . ALA A 1 294 ? -17.186 3.625 0.948 1.00 89.19 294 ALA A CA 1
ATOM 2331 C C . ALA A 1 294 ? -17.771 4.262 -0.322 1.00 89.19 294 ALA A C 1
ATOM 2333 O O . ALA A 1 294 ? -18.922 4.018 -0.695 1.00 89.19 294 ALA A O 1
ATOM 2334 N N . ILE A 1 295 ? -16.998 5.155 -0.947 1.00 87.69 295 ILE A N 1
ATOM 2335 C CA . ILE A 1 295 ? -17.443 5.940 -2.104 1.00 87.69 295 ILE A CA 1
ATOM 2336 C C . ILE A 1 295 ? -17.376 5.070 -3.372 1.00 87.69 295 ILE A C 1
ATOM 2338 O O . ILE A 1 295 ? -16.319 4.530 -3.690 1.00 87.69 295 ILE A O 1
ATOM 2342 N N . PRO A 1 296 ? -18.459 4.952 -4.165 1.00 86.94 296 PRO A N 1
ATOM 2343 C CA . PRO A 1 296 ? -18.505 4.001 -5.277 1.00 86.94 296 PRO A CA 1
ATOM 2344 C C . PRO A 1 296 ? -17.609 4.367 -6.466 1.00 86.94 296 PRO A C 1
ATOM 2346 O O . PRO A 1 296 ? -17.442 3.543 -7.359 1.00 86.94 296 PRO A O 1
ATOM 2349 N N . TRP A 1 297 ? -17.030 5.566 -6.501 1.00 88.12 297 TRP A N 1
ATOM 2350 C CA . TRP A 1 297 ? -16.075 5.999 -7.527 1.00 88.12 297 TRP A CA 1
ATOM 2351 C C . TRP A 1 297 ? -14.652 6.184 -6.990 1.00 88.12 297 TRP A C 1
ATOM 2353 O O . TRP A 1 297 ? -13.820 6.746 -7.699 1.00 88.12 297 TRP A O 1
ATOM 2363 N N . ASP A 1 298 ? -14.358 5.731 -5.767 1.00 90.38 298 ASP A N 1
ATOM 2364 C CA . ASP A 1 298 ? -12.986 5.725 -5.266 1.00 90.38 298 ASP A CA 1
ATOM 2365 C C . ASP A 1 298 ? -12.169 4.634 -5.980 1.00 90.38 298 ASP A C 1
ATOM 2367 O O . ASP A 1 298 ? -12.446 3.445 -5.796 1.00 90.38 298 ASP A O 1
ATOM 2371 N N . PRO A 1 299 ? -11.171 4.989 -6.810 1.00 88.94 299 PRO A N 1
ATOM 2372 C CA . PRO A 1 299 ? -10.412 3.992 -7.547 1.00 88.94 299 PRO A CA 1
ATOM 2373 C C . PRO A 1 299 ? -9.615 3.072 -6.615 1.00 88.94 299 PRO A C 1
ATOM 2375 O O . PRO A 1 299 ? -9.510 1.881 -6.898 1.00 88.94 299 PRO A O 1
ATOM 2378 N N . LEU A 1 300 ? -9.077 3.571 -5.499 1.00 90.25 300 LEU A N 1
ATOM 2379 C CA . LEU A 1 300 ? -8.217 2.775 -4.623 1.00 90.25 300 LEU A CA 1
ATOM 2380 C C . LEU A 1 300 ? -8.997 1.629 -3.988 1.00 90.25 300 LEU A C 1
ATOM 2382 O O . LEU A 1 300 ? -8.528 0.493 -4.014 1.00 90.25 300 LEU A O 1
ATOM 2386 N N . GLN A 1 301 ? -10.228 1.890 -3.554 1.00 88.69 301 GLN A N 1
ATOM 2387 C CA . GLN A 1 301 ? -11.089 0.872 -2.952 1.00 88.69 301 GLN A CA 1
ATOM 2388 C C . GLN A 1 301 ? -11.543 -0.224 -3.933 1.00 88.69 301 GLN A C 1
ATOM 2390 O O . GLN A 1 301 ? -11.933 -1.308 -3.489 1.00 88.69 301 GLN A O 1
ATOM 2395 N N . HIS A 1 302 ? -11.475 0.029 -5.248 1.00 87.12 302 HIS A N 1
ATOM 2396 C CA . HIS A 1 302 ? -11.791 -0.953 -6.299 1.00 87.12 302 HIS A CA 1
ATOM 2397 C C . HIS A 1 302 ? -10.565 -1.686 -6.838 1.00 87.12 302 HIS A C 1
ATOM 2399 O O . HIS A 1 302 ? -10.664 -2.854 -7.217 1.00 87.12 302 HIS A O 1
ATOM 2405 N N . LEU A 1 303 ? -9.414 -1.011 -6.904 1.00 88.38 303 LEU A N 1
ATOM 2406 C CA . LEU A 1 303 ? -8.167 -1.605 -7.385 1.00 88.38 303 LEU A CA 1
ATOM 2407 C C . LEU A 1 303 ? -7.570 -2.596 -6.377 1.00 88.38 303 LEU A C 1
ATOM 2409 O O . LEU A 1 303 ? -6.881 -3.537 -6.777 1.00 88.38 303 LEU A O 1
ATOM 2413 N N . THR A 1 304 ? -7.817 -2.403 -5.082 1.00 91.62 304 THR A N 1
ATOM 2414 C CA . THR A 1 304 ? -7.191 -3.194 -4.022 1.00 91.62 304 THR A CA 1
ATOM 2415 C C . THR A 1 304 ? -8.201 -4.021 -3.235 1.00 91.62 304 THR A C 1
ATOM 2417 O O . THR A 1 304 ? -9.386 -3.715 -3.165 1.00 91.62 304 THR A O 1
ATOM 2420 N N . GLY A 1 305 ? -7.734 -5.116 -2.630 1.00 87.38 305 GLY A N 1
ATOM 2421 C CA . GLY A 1 305 ? -8.611 -6.023 -1.887 1.00 87.38 305 GLY A CA 1
ATOM 2422 C C . GLY A 1 305 ? -8.973 -5.531 -0.484 1.00 87.38 305 GLY A C 1
ATOM 2423 O O . GLY A 1 305 ? -10.005 -5.953 0.035 1.00 87.38 305 GLY A O 1
ATOM 2424 N N . ASN A 1 306 ? -8.103 -4.727 0.134 1.00 92.62 306 ASN A N 1
ATOM 2425 C CA . ASN A 1 306 ? -8.354 -3.999 1.376 1.00 92.62 306 ASN A CA 1
ATOM 2426 C C . ASN A 1 306 ? -8.943 -2.624 1.037 1.00 92.62 306 ASN A C 1
ATOM 2428 O O . ASN A 1 306 ? -8.499 -2.001 0.072 1.00 92.62 306 ASN A O 1
ATOM 2432 N N . ASN A 1 307 ? -9.927 -2.175 1.810 1.00 93.31 307 ASN A N 1
ATOM 2433 C CA . ASN A 1 307 ? -10.590 -0.878 1.659 1.00 93.31 307 ASN A CA 1
ATOM 2434 C C . ASN A 1 307 ? -11.163 -0.418 3.007 1.00 93.31 307 ASN A C 1
ATOM 2436 O O . ASN A 1 307 ? -11.175 -1.194 3.970 1.00 93.31 307 ASN A O 1
ATOM 2440 N N . ALA A 1 308 ? -11.719 0.797 3.044 1.00 91.00 308 ALA A N 1
ATOM 2441 C CA . ALA A 1 308 ? -12.295 1.396 4.246 1.00 91.00 308 ALA A CA 1
ATOM 2442 C C . ALA A 1 308 ? -13.290 0.483 4.980 1.00 91.00 308 ALA A C 1
ATOM 2444 O O . ALA A 1 308 ? -13.218 0.334 6.194 1.00 91.00 308 ALA A O 1
ATOM 2445 N N . GLY A 1 309 ? -14.197 -0.186 4.260 1.00 89.94 309 GLY A N 1
ATOM 2446 C CA . GLY A 1 309 ? -15.168 -1.092 4.881 1.00 89.94 309 GLY A CA 1
ATOM 2447 C C . GLY A 1 309 ? -14.536 -2.375 5.432 1.00 89.94 309 GLY A C 1
ATOM 2448 O O . GLY A 1 309 ? -14.919 -2.852 6.500 1.00 89.94 309 GLY A O 1
ATOM 2449 N N . TYR A 1 310 ? -13.562 -2.948 4.720 1.00 91.94 310 TYR A N 1
ATOM 2450 C CA . TYR A 1 310 ? -12.862 -4.157 5.159 1.00 91.94 310 TYR A CA 1
ATOM 2451 C C . TYR A 1 310 ? -12.017 -3.902 6.412 1.00 91.94 310 TYR A C 1
ATOM 2453 O O . TYR A 1 310 ? -12.038 -4.718 7.341 1.00 91.94 310 TYR A O 1
ATOM 2461 N N . HIS A 1 311 ? -11.312 -2.771 6.433 1.00 95.00 311 HIS A N 1
ATOM 2462 C CA . HIS A 1 311 ? -10.484 -2.348 7.553 1.00 95.00 311 HIS A CA 1
ATOM 2463 C C . HIS A 1 311 ? -11.331 -1.851 8.734 1.00 95.00 311 HIS A C 1
ATOM 2465 O O . HIS A 1 311 ? -11.022 -2.146 9.883 1.00 95.00 311 HIS A O 1
ATOM 2471 N N . ASP A 1 312 ? -12.475 -1.212 8.489 1.00 93.19 312 ASP A N 1
ATOM 2472 C CA . ASP A 1 312 ? -13.385 -0.822 9.567 1.00 93.19 312 ASP A CA 1
ATOM 2473 C C . ASP A 1 312 ? -13.863 -2.022 10.395 1.00 93.19 312 ASP A C 1
ATOM 2475 O O . ASP A 1 312 ? -13.850 -1.968 11.623 1.00 93.19 312 ASP A O 1
ATOM 2479 N N . VAL A 1 313 ? -14.220 -3.137 9.743 1.00 91.44 313 VAL A N 1
ATOM 2480 C CA . VAL A 1 313 ? -14.586 -4.389 10.432 1.00 91.44 313 VAL A CA 1
ATOM 2481 C C . VAL A 1 313 ? -13.494 -4.825 11.411 1.00 91.44 313 VAL A C 1
ATOM 2483 O O . VAL A 1 313 ? -13.809 -5.314 12.496 1.00 91.44 313 VAL A O 1
ATOM 2486 N N . HIS A 1 314 ? -12.227 -4.636 11.048 1.00 95.06 314 HIS A N 1
ATOM 2487 C CA . HIS A 1 314 ? -11.091 -4.942 11.905 1.00 95.06 314 HIS A CA 1
ATOM 2488 C C . HIS A 1 314 ? -11.032 -4.026 13.143 1.00 95.06 314 HIS A C 1
ATOM 2490 O O . HIS A 1 314 ? -10.820 -4.516 14.246 1.00 95.06 314 HIS A O 1
ATOM 2496 N N . HIS A 1 315 ? -11.323 -2.732 13.011 1.00 92.56 315 HIS A N 1
ATOM 2497 C CA . HIS A 1 315 ? -11.417 -1.806 14.155 1.00 92.56 315 HIS A CA 1
ATOM 2498 C C . HIS A 1 315 ? -12.619 -2.071 15.072 1.00 92.56 315 HIS A C 1
ATOM 2500 O O . HIS A 1 315 ? -12.652 -1.638 16.226 1.00 92.56 315 HIS A O 1
ATOM 2506 N N . GLN A 1 316 ? -13.625 -2.812 14.600 1.00 87.75 316 GLN A N 1
ATOM 2507 C CA . GLN A 1 316 ? -14.772 -3.147 15.433 1.00 87.75 316 GLN A CA 1
ATOM 2508 C C . GLN A 1 316 ? -14.422 -4.176 16.514 1.00 87.75 316 GLN A C 1
ATOM 2510 O O . GLN A 1 316 ? -13.713 -5.164 16.298 1.00 87.75 316 GLN A O 1
ATOM 2515 N N . SER A 1 317 ? -15.053 -4.025 17.678 1.00 83.38 317 SER A N 1
ATOM 2516 C CA . SER A 1 317 ? -14.794 -4.855 18.859 1.00 83.38 317 SER A CA 1
ATOM 2517 C C . SER A 1 317 ? -14.981 -6.363 18.647 1.00 83.38 317 SER A C 1
ATOM 2519 O O . SER A 1 317 ? -14.415 -7.196 19.355 1.00 83.38 317 SER A O 1
ATOM 2521 N N . TRP A 1 318 ? -15.820 -6.722 17.679 1.00 82.19 318 TRP A N 1
ATOM 2522 C CA . TRP A 1 318 ? -16.173 -8.084 17.305 1.00 82.19 318 TRP A CA 1
ATOM 2523 C C . TRP A 1 318 ? -15.366 -8.606 16.110 1.00 82.19 318 TRP A C 1
ATOM 2525 O O . TRP A 1 318 ? -15.447 -9.800 15.830 1.00 82.19 318 TRP A O 1
ATOM 2535 N N . GLY A 1 319 ? -14.604 -7.745 15.429 1.00 86.25 319 GLY A N 1
ATOM 2536 C CA . GLY A 1 319 ? -13.792 -8.070 14.254 1.00 86.25 319 GLY A CA 1
ATOM 2537 C C . GLY A 1 319 ? -12.282 -7.876 14.448 1.00 86.25 319 GLY A C 1
ATOM 2538 O O . GLY A 1 319 ? -11.515 -8.319 13.601 1.00 86.25 319 GLY A O 1
ATOM 2539 N N . ILE A 1 320 ? -11.834 -7.369 15.603 1.00 89.75 320 ILE A N 1
ATOM 2540 C CA . ILE A 1 320 ? -10.418 -7.087 15.935 1.00 89.75 320 ILE A CA 1
ATOM 2541 C C . ILE A 1 320 ? -9.421 -8.253 15.800 1.00 89.75 320 ILE A C 1
ATOM 2543 O O . ILE A 1 320 ? -8.216 -8.046 15.767 1.00 89.75 320 ILE A O 1
ATOM 2547 N N . LYS A 1 321 ? -9.885 -9.505 15.691 1.00 92.69 321 LYS A N 1
ATOM 2548 C CA . LYS A 1 321 ? -9.035 -10.686 15.422 1.00 92.69 321 LYS A CA 1
ATOM 2549 C C . LYS A 1 321 ? -9.213 -11.241 14.012 1.00 92.69 321 LYS A C 1
ATOM 2551 O O . LYS A 1 321 ? -8.968 -12.425 13.766 1.00 92.69 321 LYS A O 1
ATOM 2556 N N . THR A 1 322 ? -9.693 -10.412 13.102 1.00 93.69 322 THR A N 1
ATOM 2557 C CA . THR A 1 322 ? -9.935 -10.757 11.705 1.00 93.69 322 THR A CA 1
ATOM 2558 C C . THR A 1 322 ? -9.481 -9.625 10.803 1.00 93.69 322 THR A C 1
ATOM 2560 O O . THR A 1 322 ? -9.241 -8.531 11.299 1.00 93.69 322 THR A O 1
ATOM 2563 N N . ASN A 1 323 ? -9.386 -9.877 9.497 1.00 96.31 323 ASN A N 1
ATOM 2564 C CA . ASN A 1 323 ? -9.080 -8.849 8.499 1.00 96.31 323 ASN A CA 1
ATOM 2565 C C . ASN A 1 323 ? -7.729 -8.137 8.750 1.00 96.31 323 ASN A C 1
ATOM 2567 O O . ASN A 1 323 ? -7.667 -6.914 8.798 1.00 96.31 323 ASN A O 1
ATOM 2571 N N . PHE A 1 324 ? -6.643 -8.893 8.942 1.00 97.25 324 PHE A N 1
ATOM 2572 C CA . PHE A 1 324 ? -5.325 -8.318 9.261 1.00 97.25 324 PHE A CA 1
ATOM 2573 C C . PHE A 1 324 ? -4.586 -7.744 8.044 1.00 97.25 324 PHE A C 1
ATOM 2575 O O . PHE A 1 324 ? -3.566 -7.075 8.211 1.00 97.25 324 PHE A O 1
ATOM 2582 N N . SER A 1 325 ? -5.032 -8.053 6.825 1.00 96.12 325 SER A N 1
ATOM 2583 C CA . SER A 1 325 ? -4.382 -7.608 5.595 1.00 96.12 325 SER A CA 1
ATOM 2584 C C . SER A 1 325 ? -4.496 -6.099 5.400 1.00 96.12 325 SER A C 1
ATOM 2586 O O . SER A 1 325 ? -5.595 -5.566 5.286 1.00 96.12 325 SER A O 1
ATOM 2588 N N . GLN A 1 326 ? -3.342 -5.452 5.277 1.00 91.56 326 GLN A N 1
ATOM 2589 C CA . GLN A 1 326 ? -3.169 -4.050 4.915 1.00 91.56 326 GLN A CA 1
ATOM 2590 C C . GLN A 1 326 ? -1.782 -3.871 4.259 1.00 91.56 326 GLN A C 1
ATOM 2592 O O . GLN A 1 326 ? -0.900 -4.697 4.520 1.00 91.56 326 GLN A O 1
ATOM 2597 N N . PRO A 1 327 ? -1.581 -2.847 3.409 1.00 93.19 327 PRO A N 1
ATOM 2598 C CA . PRO A 1 327 ? -2.580 -1.870 2.981 1.00 93.19 327 PRO A CA 1
ATOM 2599 C C . PRO A 1 327 ? -3.265 -2.230 1.649 1.00 93.19 327 PRO A C 1
ATOM 2601 O O . PRO A 1 327 ? -4.321 -1.675 1.358 1.00 93.19 327 PRO A O 1
ATOM 2604 N N . PHE A 1 328 ? -2.742 -3.158 0.833 1.00 95.50 328 PHE A N 1
ATOM 2605 C CA . PHE A 1 328 ? -3.270 -3.386 -0.520 1.00 95.50 328 PHE A CA 1
ATOM 2606 C C . PHE A 1 328 ? -4.213 -4.594 -0.607 1.00 95.50 328 PHE A C 1
ATOM 2608 O O . PHE A 1 328 ? -5.421 -4.435 -0.805 1.00 95.50 328 PHE A O 1
ATOM 2615 N N . PHE A 1 329 ? -3.718 -5.828 -0.500 1.00 96.12 329 PHE A N 1
ATOM 2616 C CA . PHE A 1 329 ? -4.504 -7.012 -0.860 1.00 96.12 329 PHE A CA 1
ATOM 2617 C C . PHE A 1 329 ? -4.877 -7.900 0.329 1.00 96.12 329 PHE A C 1
ATOM 2619 O O . PHE A 1 329 ? -4.085 -8.197 1.216 1.00 96.12 329 PHE A O 1
ATOM 2626 N N . THR A 1 330 ? -6.088 -8.463 0.277 1.00 95.25 330 THR A N 1
ATOM 2627 C CA . THR A 1 330 ? -6.621 -9.397 1.292 1.00 95.25 330 THR A CA 1
ATOM 2628 C C . THR A 1 330 ? -6.214 -10.852 1.061 1.00 95.25 330 THR A C 1
ATOM 2630 O O . THR A 1 330 ? -6.875 -11.784 1.521 1.00 95.25 330 THR A O 1
ATOM 2633 N N . PHE A 1 331 ? -5.135 -11.070 0.305 1.00 94.50 331 PHE A N 1
ATOM 2634 C CA . PHE A 1 331 ? -4.652 -12.399 -0.066 1.00 94.50 331 PHE A CA 1
ATOM 2635 C C . PHE A 1 331 ? -4.313 -13.243 1.168 1.00 94.50 331 PHE A C 1
ATOM 2637 O O . PHE A 1 331 ? -4.825 -14.356 1.310 1.00 94.50 331 PHE A O 1
ATOM 2644 N N . TRP A 1 332 ? -3.516 -12.697 2.089 1.00 97.38 332 TRP A N 1
ATOM 2645 C CA . TRP A 1 332 ? -3.069 -13.420 3.277 1.00 97.38 332 TRP A CA 1
ATOM 2646 C C . TRP A 1 332 ? -4.219 -13.808 4.207 1.00 97.38 332 TRP A C 1
ATOM 2648 O O . TRP A 1 332 ? -4.257 -14.947 4.677 1.00 97.38 332 TRP A O 1
ATOM 2658 N N . ASP A 1 333 ? -5.209 -12.928 4.388 1.00 97.12 333 ASP A N 1
ATOM 2659 C CA . ASP A 1 333 ? -6.410 -13.250 5.162 1.00 97.12 333 ASP A CA 1
ATOM 2660 C C . ASP A 1 333 ? -7.217 -14.418 4.583 1.00 97.12 333 ASP A C 1
ATOM 2662 O O . ASP A 1 333 ? -7.810 -15.204 5.330 1.00 97.12 333 ASP A O 1
ATOM 2666 N N . ARG A 1 334 ? -7.253 -14.546 3.250 1.00 93.00 334 ARG A N 1
ATOM 2667 C CA . ARG A 1 334 ? -7.926 -15.661 2.566 1.00 93.00 334 ARG A CA 1
ATOM 2668 C C . ARG A 1 334 ? -7.138 -16.954 2.730 1.00 93.00 334 ARG A C 1
ATOM 2670 O O . ARG A 1 334 ? -7.725 -17.965 3.105 1.00 93.00 334 ARG A O 1
ATOM 2677 N N . VAL A 1 335 ? -5.826 -16.910 2.489 1.00 95.62 335 VAL A N 1
ATOM 2678 C CA . VAL A 1 335 ? -4.939 -18.083 2.574 1.00 95.62 335 VAL A CA 1
ATOM 2679 C C . VAL A 1 335 ? -4.892 -18.646 3.992 1.00 95.62 335 VAL A C 1
ATOM 2681 O O . VAL A 1 335 ? -4.963 -19.857 4.180 1.00 95.62 335 VAL A O 1
ATOM 2684 N N . LEU A 1 336 ? -4.811 -17.779 5.001 1.00 95.81 336 LEU A N 1
ATOM 2685 C CA . LEU A 1 336 ? -4.671 -18.180 6.403 1.00 95.81 336 LEU A CA 1
ATOM 2686 C C . LEU A 1 336 ? -6.006 -18.208 7.160 1.00 95.81 336 LEU A C 1
ATOM 2688 O O . LEU A 1 336 ? -6.040 -18.498 8.357 1.00 95.81 336 LEU A O 1
ATOM 2692 N N . GLY A 1 337 ? -7.115 -17.943 6.464 1.00 93.19 337 GLY A N 1
ATOM 2693 C CA . GLY A 1 337 ? -8.469 -18.082 6.991 1.00 93.19 337 GLY A CA 1
ATOM 2694 C C . GLY A 1 337 ? -8.829 -17.093 8.103 1.00 93.19 337 GLY A C 1
ATOM 2695 O O . GLY A 1 337 ? -9.706 -17.415 8.917 1.00 93.19 337 GLY A O 1
ATOM 2696 N N . THR A 1 338 ? -8.178 -15.928 8.137 1.00 94.94 338 THR A N 1
ATOM 2697 C CA . THR A 1 338 ? -8.379 -14.840 9.112 1.00 94.94 338 THR A CA 1
ATOM 2698 C C . THR A 1 338 ? -9.332 -13.750 8.630 1.00 94.94 338 THR A C 1
ATOM 2700 O O . THR A 1 338 ? -9.654 -12.852 9.403 1.00 94.94 338 THR A O 1
ATOM 2703 N N . LYS A 1 339 ? -9.873 -13.858 7.411 1.00 93.69 339 LYS A N 1
ATOM 2704 C CA . LYS A 1 339 ? -11.005 -13.030 6.971 1.00 93.69 339 LYS A CA 1
ATOM 2705 C C . LYS A 1 339 ? -12.204 -13.184 7.924 1.00 93.69 339 LYS A C 1
ATOM 2707 O O . LYS A 1 339 ? -12.520 -14.296 8.374 1.00 93.69 339 LYS A O 1
ATOM 2712 N N . TRP A 1 340 ? -12.896 -12.084 8.207 1.00 88.25 340 TRP A N 1
ATOM 2713 C CA . TRP A 1 340 ? -14.197 -12.088 8.871 1.00 88.25 340 TRP A CA 1
ATOM 2714 C C . TRP A 1 340 ? -15.216 -12.891 8.054 1.00 88.25 340 TRP A C 1
ATOM 2716 O O . TRP A 1 340 ? -15.335 -12.716 6.842 1.00 88.25 340 TRP A O 1
ATOM 2726 N N . VAL A 1 341 ? -15.958 -13.774 8.726 1.00 83.75 341 VAL A N 1
ATOM 2727 C CA . VAL A 1 341 ? -16.972 -14.642 8.093 1.00 83.75 341 VAL A CA 1
ATOM 2728 C C . VAL A 1 341 ? -18.365 -14.493 8.711 1.00 83.75 341 VAL A C 1
ATOM 2730 O O . VAL A 1 341 ? -19.227 -15.349 8.529 1.00 83.75 341 VAL A O 1
ATOM 2733 N N . GLY A 1 342 ? -18.607 -13.438 9.492 1.00 67.44 342 GLY A N 1
ATOM 2734 C CA . GLY A 1 342 ? -19.889 -13.228 10.176 1.00 67.44 342 GLY A CA 1
ATOM 2735 C C . GLY A 1 342 ? -21.009 -12.642 9.324 1.00 67.44 342 GLY A C 1
ATOM 2736 O O . GLY A 1 342 ? -22.001 -12.193 9.895 1.00 67.44 342 GLY A O 1
ATOM 2737 N N . GLY A 1 343 ? -20.867 -12.671 7.998 1.00 69.50 343 GLY A N 1
ATOM 2738 C CA . GLY A 1 343 ? -21.870 -12.200 7.048 1.00 69.50 343 GLY A CA 1
ATOM 2739 C C . GLY A 1 343 ? -22.087 -10.688 7.095 1.00 69.50 343 GLY A C 1
ATOM 2740 O O . GLY A 1 343 ? -21.198 -9.936 7.494 1.00 69.50 343 GLY A O 1
ATOM 2741 N N . ASP A 1 344 ? -23.280 -10.259 6.676 1.00 68.19 344 ASP A N 1
ATOM 2742 C CA . ASP A 1 344 ? -23.664 -8.848 6.600 1.00 68.19 344 ASP A CA 1
ATOM 2743 C C . ASP A 1 344 ? -23.626 -8.162 7.978 1.00 68.19 344 ASP A C 1
ATOM 2745 O O . ASP A 1 344 ? -24.341 -8.520 8.921 1.00 68.19 344 ASP A O 1
ATOM 2749 N N . VAL A 1 345 ? -22.772 -7.145 8.074 1.00 74.88 345 VAL A N 1
ATOM 2750 C CA . VAL A 1 345 ? -22.531 -6.342 9.276 1.00 74.88 345 VAL A CA 1
ATOM 2751 C C . VAL A 1 345 ? -23.450 -5.118 9.358 1.00 74.88 345 VAL A C 1
ATOM 2753 O O . VAL A 1 345 ? -23.498 -4.468 10.402 1.00 74.88 345 VAL A O 1
ATOM 2756 N N . SER A 1 346 ? -24.260 -4.845 8.329 1.00 68.56 346 SER A N 1
ATOM 2757 C CA . SER A 1 346 ? -25.158 -3.681 8.256 1.00 68.56 346 SER A CA 1
ATOM 2758 C C . SER A 1 346 ? -26.094 -3.586 9.457 1.00 68.56 346 SER A C 1
ATOM 2760 O O . SER A 1 346 ? -26.264 -2.519 10.041 1.00 68.56 346 SER A O 1
ATOM 2762 N N . ALA A 1 347 ? -26.646 -4.719 9.905 1.00 60.72 347 ALA A N 1
ATOM 2763 C CA . ALA A 1 347 ? -27.517 -4.755 11.077 1.00 60.72 347 ALA A CA 1
ATOM 2764 C C . ALA A 1 347 ? -26.784 -4.428 12.392 1.00 60.72 347 ALA A C 1
ATOM 2766 O O . ALA A 1 347 ? -27.430 -4.015 13.355 1.00 60.72 347 ALA A O 1
ATOM 2767 N N . ARG A 1 348 ? -25.462 -4.643 12.470 1.00 68.88 348 ARG A N 1
ATOM 2768 C CA . ARG A 1 348 ? -24.638 -4.240 13.622 1.00 68.88 348 ARG A CA 1
ATOM 2769 C C . ARG A 1 348 ? -24.376 -2.738 13.576 1.00 68.88 348 ARG A C 1
ATOM 2771 O O . ARG A 1 348 ? -24.602 -2.073 14.582 1.00 68.88 348 ARG A O 1
ATOM 2778 N N . TYR A 1 349 ? -24.012 -2.210 12.409 1.00 72.75 349 TYR A N 1
ATOM 2779 C CA . TYR A 1 349 ? -23.806 -0.774 12.217 1.00 72.75 349 TYR A CA 1
ATOM 2780 C C . TYR A 1 349 ? -25.076 0.041 12.466 1.00 72.75 349 TYR A C 1
ATOM 2782 O O . TYR A 1 349 ? -25.037 1.024 13.194 1.00 72.75 349 TYR A O 1
ATOM 2790 N N . GLU A 1 350 ? -26.236 -0.391 11.963 1.00 64.62 350 GLU A N 1
ATOM 2791 C CA . GLU A 1 350 ? -27.506 0.315 12.200 1.00 64.62 350 GLU A CA 1
ATOM 2792 C C . GLU A 1 350 ? -27.841 0.413 13.701 1.00 64.62 350 GLU A C 1
ATOM 2794 O O . GLU A 1 350 ? -28.360 1.425 14.172 1.00 64.62 350 GLU A O 1
ATOM 2799 N N . ARG A 1 351 ? -27.497 -0.615 14.487 1.00 65.12 351 ARG A N 1
ATOM 2800 C CA . ARG A 1 351 ? -27.689 -0.595 15.946 1.00 65.12 351 ARG A CA 1
ATOM 2801 C C . ARG A 1 351 ? -26.748 0.391 16.631 1.00 65.12 351 ARG A C 1
ATOM 2803 O O . ARG A 1 351 ? -27.220 1.151 17.477 1.00 65.12 351 ARG A O 1
ATOM 2810 N N . ALA A 1 352 ? -25.469 0.379 16.260 1.00 69.94 352 ALA A N 1
ATOM 2811 C CA . ALA A 1 352 ? -24.460 1.281 16.811 1.00 69.94 352 ALA A CA 1
ATOM 2812 C C . ALA A 1 352 ? -24.800 2.754 16.504 1.00 69.94 352 ALA A C 1
ATOM 2814 O O . ALA A 1 352 ? -24.840 3.577 17.421 1.00 69.94 352 ALA A O 1
ATOM 2815 N N . LYS A 1 353 ? -25.233 3.050 15.270 1.00 68.94 353 LYS A N 1
ATOM 2816 C CA . LYS A 1 353 ? -25.764 4.360 14.844 1.00 68.94 353 LYS A CA 1
ATOM 2817 C C . LYS A 1 353 ? -26.874 4.867 15.762 1.00 68.94 353 LYS A C 1
ATOM 2819 O O . LYS A 1 353 ? -26.800 5.964 16.318 1.00 68.94 353 LYS A O 1
ATOM 2824 N N . ILE A 1 354 ? -27.910 4.050 15.965 1.00 65.25 354 ILE A N 1
ATOM 2825 C CA . ILE A 1 354 ? -29.059 4.413 16.809 1.00 65.25 354 ILE A CA 1
ATOM 2826 C C . ILE A 1 354 ? -28.628 4.640 18.265 1.00 65.25 354 ILE A C 1
ATOM 2828 O O . ILE A 1 354 ? -29.151 5.537 18.934 1.00 65.25 354 ILE A O 1
ATOM 2832 N N . ALA A 1 355 ? -27.715 3.819 18.785 1.00 66.06 355 ALA A N 1
ATOM 2833 C CA . ALA A 1 355 ? -27.242 3.932 20.158 1.00 66.06 355 ALA A CA 1
ATOM 2834 C C . ALA A 1 355 ? -26.440 5.221 20.387 1.00 66.06 355 ALA A C 1
ATOM 2836 O O . ALA A 1 355 ? -26.748 5.970 21.321 1.00 66.06 355 ALA A O 1
ATOM 2837 N N . ALA A 1 356 ? -25.495 5.524 19.498 1.00 70.88 356 ALA A N 1
ATOM 2838 C CA . ALA A 1 356 ? -24.679 6.727 19.572 1.00 70.88 356 ALA A CA 1
ATOM 2839 C C . ALA A 1 356 ? -25.521 8.003 19.449 1.00 70.88 356 ALA A C 1
ATOM 2841 O O . ALA A 1 356 ? -25.366 8.919 20.259 1.00 70.88 356 ALA A O 1
ATOM 2842 N N . GLN A 1 357 ? -26.484 8.039 18.519 1.00 71.56 357 GLN A N 1
ATOM 2843 C CA . GLN A 1 357 ? -27.384 9.188 18.384 1.00 71.56 357 GLN A CA 1
ATOM 2844 C C . GLN A 1 357 ? -28.215 9.410 19.653 1.00 71.56 357 GLN A C 1
ATOM 2846 O O . GLN A 1 357 ? -28.366 10.536 20.114 1.00 71.56 357 GLN A O 1
ATOM 2851 N N . ARG A 1 358 ? -28.717 8.338 20.280 1.00 70.75 358 ARG A N 1
ATOM 2852 C CA . ARG A 1 358 ? -29.444 8.449 21.556 1.00 70.75 358 ARG A CA 1
ATOM 2853 C C . ARG A 1 358 ? -28.562 8.966 22.687 1.00 70.75 358 ARG A C 1
ATOM 2855 O O . ARG A 1 358 ? -29.066 9.671 23.555 1.00 70.75 358 ARG A O 1
ATOM 2862 N N . LYS A 1 359 ? -27.281 8.592 22.715 1.00 72.69 359 LYS A N 1
ATOM 2863 C CA . LYS A 1 359 ? -26.317 9.098 23.701 1.00 72.69 359 LYS A CA 1
ATOM 2864 C C . LYS A 1 359 ? -26.072 10.592 23.488 1.00 72.69 359 LYS A C 1
ATOM 2866 O O . LYS A 1 359 ? -26.190 11.351 24.441 1.00 72.69 359 LYS A O 1
ATOM 2871 N N . ALA A 1 360 ? -25.850 11.019 22.245 1.00 72.62 360 ALA A N 1
ATOM 2872 C CA . ALA A 1 360 ? -25.730 12.434 21.902 1.00 72.62 360 ALA A CA 1
ATOM 2873 C C . ALA A 1 360 ? -26.985 13.237 22.297 1.00 72.62 360 ALA A C 1
ATOM 2875 O O . ALA A 1 360 ? -26.871 14.258 22.969 1.00 72.62 360 ALA A O 1
ATOM 2876 N N . ASP A 1 361 ? -28.180 12.735 21.971 1.00 72.44 361 ASP A N 1
ATOM 2877 C CA . ASP A 1 361 ? -29.452 13.373 22.333 1.00 72.44 361 ASP A CA 1
ATOM 2878 C C . ASP A 1 361 ? -29.626 13.503 23.861 1.00 72.44 361 ASP A C 1
ATOM 2880 O O . ASP A 1 361 ? -30.115 14.526 24.340 1.00 72.44 361 ASP A O 1
ATOM 2884 N N . ARG A 1 362 ? -29.212 12.492 24.640 1.00 73.31 362 ARG A N 1
ATOM 2885 C CA . ARG A 1 362 ? -29.244 12.540 26.113 1.00 73.31 362 ARG A CA 1
ATOM 2886 C C . ARG A 1 362 ? -28.285 13.572 26.685 1.00 73.31 362 ARG A C 1
ATOM 2888 O O . ARG A 1 362 ? -28.660 14.258 27.628 1.00 73.31 362 ARG A O 1
ATOM 2895 N N . ASP A 1 363 ? -27.084 13.689 26.130 1.00 74.56 363 ASP A N 1
ATOM 2896 C CA . ASP A 1 363 ? -26.106 14.678 26.591 1.00 74.56 363 ASP A CA 1
ATOM 2897 C C . ASP A 1 363 ? -26.625 16.099 26.330 1.00 74.56 363 ASP A C 1
ATOM 2899 O O . ASP A 1 363 ? -26.546 16.957 27.205 1.00 74.56 363 ASP A O 1
ATOM 2903 N N . VAL A 1 364 ? -27.264 16.329 25.176 1.00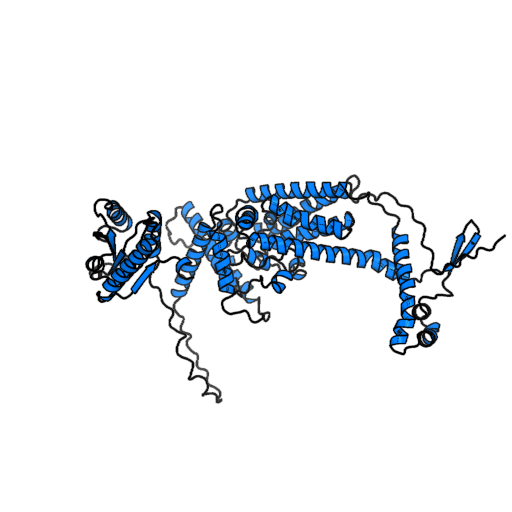 72.69 364 VAL A N 1
ATOM 2904 C CA . VAL A 1 364 ? -27.947 17.599 24.879 1.00 72.69 364 VAL A CA 1
ATOM 2905 C C . VAL A 1 364 ? -29.088 17.857 25.866 1.00 72.69 364 VAL A C 1
ATOM 2907 O O . VAL A 1 364 ? -29.209 18.970 26.372 1.00 72.69 364 VAL A O 1
ATOM 2910 N N . GLN A 1 365 ? -29.906 16.851 26.191 1.00 70.94 365 GLN A N 1
ATOM 2911 C CA . GLN A 1 365 ? -30.980 16.982 27.189 1.00 70.94 365 GLN A CA 1
ATOM 2912 C C . GLN A 1 365 ? -30.442 17.282 28.596 1.00 70.94 365 GLN A C 1
ATOM 2914 O O . GLN A 1 365 ? -31.003 18.118 29.300 1.00 70.94 365 GLN A O 1
ATOM 2919 N N . ALA A 1 366 ? -29.335 16.652 28.992 1.00 70.12 366 ALA A N 1
ATOM 2920 C CA . ALA A 1 366 ? -28.696 16.880 30.285 1.00 70.12 366 ALA A CA 1
ATOM 2921 C C . ALA A 1 366 ? -28.092 18.290 30.400 1.00 70.12 366 ALA A C 1
ATOM 2923 O O . ALA A 1 366 ? -28.128 18.881 31.475 1.00 70.12 366 ALA A O 1
ATOM 2924 N N . ILE A 1 367 ? -27.579 18.845 29.296 1.00 65.62 367 ILE A N 1
ATOM 2925 C CA . ILE A 1 367 ? -27.047 20.215 29.234 1.00 65.62 367 ILE A CA 1
ATOM 2926 C C . ILE A 1 367 ? -28.176 21.258 29.203 1.00 65.62 367 ILE A C 1
ATOM 2928 O O . ILE A 1 367 ? -28.035 22.335 29.775 1.00 65.62 367 ILE A O 1
ATOM 2932 N N . THR A 1 368 ? -29.296 20.958 28.539 1.00 60.16 368 THR A N 1
ATOM 2933 C CA . THR A 1 368 ? -30.390 21.923 28.317 1.00 60.16 368 THR A CA 1
ATOM 2934 C C . THR A 1 368 ? -31.440 21.953 29.431 1.00 60.16 368 THR A C 1
ATOM 2936 O O . THR A 1 368 ? -32.286 22.842 29.427 1.00 60.16 368 THR A O 1
ATOM 2939 N N . GLY A 1 369 ? -31.395 21.026 30.397 1.00 51.47 369 GLY A N 1
ATOM 2940 C CA . GLY A 1 369 ? -32.211 21.063 31.621 1.00 51.47 369 GLY A CA 1
ATOM 2941 C C . GLY A 1 369 ? -33.732 20.997 31.416 1.00 51.47 369 GLY A C 1
ATOM 2942 O O . GLY A 1 369 ? -34.481 21.282 32.345 1.00 51.47 369 GLY A O 1
ATOM 2943 N N . SER A 1 370 ? -34.210 20.643 30.223 1.00 41.84 370 SER A N 1
ATOM 2944 C CA . SER A 1 370 ? -35.636 20.671 29.894 1.00 41.84 370 SER A CA 1
ATOM 2945 C C . SER A 1 370 ? -36.291 19.317 30.172 1.00 41.84 370 SER A C 1
ATOM 2947 O O . SER A 1 370 ? -36.067 18.341 29.448 1.00 41.84 370 SER A O 1
ATOM 2949 N N . GLU A 1 371 ? -37.120 19.259 31.221 1.00 41.47 371 GLU A N 1
ATOM 2950 C CA . GLU A 1 371 ? -38.191 18.267 31.299 1.00 41.47 371 GLU A CA 1
ATOM 2951 C C . GLU A 1 371 ? -39.046 18.392 30.039 1.00 41.47 371 GLU A C 1
ATOM 2953 O O . GLU A 1 371 ? -39.424 19.490 29.632 1.00 41.47 371 GLU A O 1
ATOM 2958 N N . ALA A 1 372 ? -39.321 17.256 29.405 1.00 38.75 372 ALA A N 1
ATOM 2959 C CA . ALA A 1 372 ? -40.059 17.175 28.159 1.00 38.75 372 ALA A CA 1
ATOM 2960 C C . ALA A 1 372 ? -41.463 17.794 28.284 1.00 38.75 372 ALA A C 1
ATOM 2962 O O . ALA A 1 372 ? -42.445 17.099 28.533 1.00 38.75 372 ALA A O 1
ATOM 2963 N N . VAL A 1 373 ? -41.573 19.097 28.027 1.00 34.38 373 VAL A N 1
ATOM 2964 C CA . VAL A 1 373 ? -42.786 19.672 27.464 1.00 34.38 373 VAL A CA 1
ATOM 2965 C C . VAL A 1 373 ? -42.752 19.321 25.989 1.00 34.38 373 VAL A C 1
ATOM 2967 O O . VAL A 1 373 ? -41.846 19.712 25.251 1.00 34.38 373 VAL A O 1
ATOM 2970 N N . GLU A 1 374 ? -43.746 18.544 25.585 1.00 42.66 374 GLU A N 1
ATOM 2971 C CA . GLU A 1 374 ? -44.055 18.159 24.217 1.00 42.66 374 GLU A CA 1
ATOM 2972 C C . GLU A 1 374 ? -44.398 19.419 23.392 1.00 42.66 374 GLU A C 1
ATOM 2974 O O . GLU A 1 374 ? -45.543 19.681 23.042 1.00 42.66 374 GLU A O 1
ATOM 2979 N N . SER A 1 375 ? -43.403 20.264 23.113 1.00 30.95 375 SER A N 1
ATOM 2980 C CA . SER A 1 375 ? -43.557 21.429 22.252 1.00 30.95 375 SER A CA 1
ATOM 2981 C C . SER A 1 375 ? -43.153 21.041 20.833 1.00 30.95 375 SER A C 1
ATOM 2983 O O . SER A 1 375 ? -41.987 20.840 20.494 1.00 30.95 375 SER A O 1
ATOM 2985 N N . LYS A 1 376 ? -44.159 20.937 19.963 1.00 38.34 376 LYS A N 1
ATOM 2986 C CA . LYS A 1 376 ? -44.042 20.722 18.511 1.00 38.34 376 LYS A CA 1
ATOM 2987 C C . LYS A 1 376 ? -43.332 21.869 17.760 1.00 38.34 376 LYS A C 1
ATOM 2989 O O . LYS A 1 376 ? -43.534 22.021 16.561 1.00 38.34 376 LYS A O 1
ATOM 2994 N N . GLN A 1 377 ? -42.505 22.681 18.419 1.00 30.62 377 GLN A N 1
ATOM 2995 C CA . GLN A 1 377 ? -41.977 23.920 17.838 1.00 30.62 377 GLN A CA 1
ATOM 2996 C C . GLN A 1 377 ? -40.539 24.288 18.235 1.00 30.62 377 GLN A C 1
ATOM 2998 O O . GLN A 1 377 ? -40.111 25.408 17.985 1.00 30.62 377 GLN A O 1
ATOM 3003 N N . ALA A 1 378 ? -39.751 23.330 18.733 1.00 31.22 378 ALA A N 1
ATOM 3004 C CA . ALA A 1 378 ? -38.293 23.461 18.842 1.00 31.22 378 ALA A CA 1
ATOM 3005 C C . ALA A 1 378 ? -37.594 22.270 18.154 1.00 31.22 378 ALA A C 1
ATOM 3007 O O . ALA A 1 378 ? -37.003 21.413 18.804 1.00 31.22 378 ALA A O 1
ATOM 3008 N N . SER A 1 379 ? -37.726 22.154 16.825 1.00 36.16 379 SER A N 1
ATOM 3009 C CA . SER A 1 379 ? -37.188 21.016 16.048 1.00 36.16 379 SER A CA 1
ATOM 3010 C C . SER A 1 379 ? -36.413 21.404 14.783 1.00 36.16 379 SER A C 1
ATOM 3012 O O . SER A 1 379 ? -36.411 20.661 13.809 1.00 36.16 379 SER A O 1
ATOM 3014 N N . THR A 1 380 ? -35.707 22.535 14.781 1.00 35.12 380 THR A N 1
ATOM 3015 C CA . THR A 1 380 ? -34.919 22.970 13.609 1.00 35.12 380 THR A CA 1
ATOM 3016 C C . THR A 1 380 ? -33.405 22.774 13.717 1.00 35.12 380 THR A C 1
ATOM 3018 O O . THR A 1 380 ? -32.684 23.245 12.848 1.00 35.12 380 THR A O 1
ATOM 3021 N N . ALA A 1 381 ? -32.888 22.022 14.694 1.00 37.47 381 ALA A N 1
ATOM 3022 C CA . ALA A 1 381 ? -31.465 21.660 14.699 1.00 37.47 381 ALA A CA 1
ATOM 3023 C C . ALA A 1 381 ? -31.202 20.272 15.306 1.00 37.47 381 ALA A C 1
ATOM 3025 O O . ALA A 1 381 ? -30.588 20.134 16.358 1.00 37.47 381 ALA A O 1
ATOM 3026 N N . LYS A 1 382 ? -31.658 19.215 14.626 1.00 43.19 382 LYS A N 1
ATOM 3027 C CA . LYS A 1 382 ? -31.003 17.901 14.705 1.00 43.19 382 LYS A CA 1
ATOM 3028 C C . LYS A 1 382 ? -30.381 17.627 13.333 1.00 43.19 382 LYS A C 1
ATOM 3030 O O . LYS A 1 382 ? -31.077 17.055 12.497 1.00 43.19 382 LYS A O 1
ATOM 3035 N N . PRO A 1 383 ? -29.128 18.053 13.073 1.00 41.25 383 PRO A N 1
ATOM 3036 C CA . PRO A 1 383 ? -28.562 18.034 11.721 1.00 41.25 383 PRO A CA 1
ATOM 3037 C C . PRO A 1 383 ? -28.490 16.622 11.121 1.00 41.25 383 PRO A C 1
ATOM 3039 O O . PRO A 1 383 ? -28.562 16.475 9.914 1.00 41.25 383 PRO A O 1
ATOM 3042 N N . TYR A 1 384 ? -28.451 15.589 11.972 1.00 42.41 384 TYR A N 1
ATOM 3043 C CA . TYR A 1 384 ? -28.156 14.205 11.579 1.00 42.41 384 TYR A CA 1
ATOM 3044 C C . TYR A 1 384 ? -29.278 13.201 11.911 1.00 42.41 384 TYR A C 1
ATOM 3046 O O . TYR A 1 384 ? -29.095 11.987 11.831 1.00 42.41 384 TYR A O 1
ATOM 3054 N N . ALA A 1 385 ? -30.473 13.669 12.300 1.00 42.41 385 ALA A N 1
ATOM 3055 C CA . ALA A 1 385 ? -31.593 12.766 12.611 1.00 42.41 385 ALA A CA 1
ATOM 3056 C C . ALA A 1 385 ? -32.117 12.011 11.372 1.00 42.41 385 ALA A C 1
ATOM 3058 O O . ALA A 1 385 ? -32.659 10.912 11.505 1.00 42.41 385 ALA A O 1
ATOM 3059 N N . ASN A 1 386 ? -31.931 12.583 10.177 1.00 46.84 386 ASN A N 1
ATOM 3060 C CA . ASN A 1 386 ? -32.345 11.982 8.909 1.00 46.84 386 ASN A CA 1
ATOM 3061 C C . ASN A 1 386 ? -31.350 10.921 8.398 1.00 46.84 386 ASN A C 1
ATOM 3063 O O . ASN A 1 386 ? -31.759 9.992 7.701 1.00 46.84 386 ASN A O 1
ATOM 3067 N N . ASP A 1 387 ? -30.080 10.974 8.805 1.00 44.75 387 ASP A N 1
ATOM 3068 C CA . ASP A 1 387 ? -29.032 10.048 8.341 1.00 44.75 387 ASP A CA 1
ATOM 3069 C C . ASP A 1 387 ? -29.271 8.614 8.812 1.00 44.75 387 ASP A C 1
ATOM 3071 O O . ASP A 1 387 ? -29.041 7.652 8.074 1.00 44.75 387 ASP A O 1
ATOM 3075 N N . ALA A 1 388 ? -29.830 8.461 10.017 1.00 44.34 388 ALA A N 1
ATOM 3076 C CA . ALA A 1 388 ? -30.270 7.170 10.537 1.00 44.34 388 ALA A CA 1
ATOM 3077 C C . ALA A 1 388 ? -31.378 6.535 9.671 1.00 44.34 388 ALA A C 1
ATOM 3079 O O . ALA A 1 388 ? -31.482 5.311 9.623 1.00 44.34 388 ALA A O 1
ATOM 3080 N N . ALA A 1 389 ? -32.190 7.342 8.975 1.00 42.03 389 ALA A N 1
ATOM 3081 C CA . ALA A 1 389 ? -33.261 6.867 8.099 1.00 42.03 389 ALA A CA 1
ATOM 3082 C C . ALA A 1 389 ? -32.776 6.564 6.667 1.00 42.03 389 ALA A C 1
ATOM 3084 O O . ALA A 1 389 ? -33.284 5.638 6.031 1.00 42.03 389 ALA A O 1
ATOM 3085 N N . HIS A 1 390 ? -31.781 7.303 6.161 1.00 42.59 390 HIS A N 1
ATOM 3086 C CA . HIS A 1 390 ? -31.212 7.088 4.823 1.00 42.59 390 HIS A CA 1
ATOM 3087 C C . HIS A 1 390 ? -30.236 5.901 4.756 1.00 42.59 390 HIS A C 1
ATOM 3089 O O . HIS A 1 390 ? -30.189 5.210 3.729 1.00 42.59 390 HIS A O 1
ATOM 3095 N N . ALA A 1 391 ? 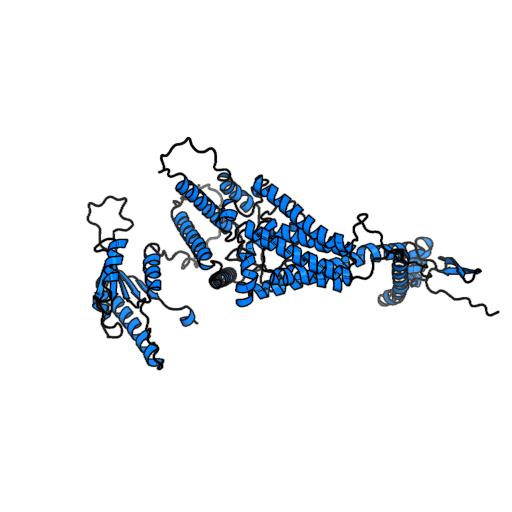-29.542 5.587 5.858 1.00 38.59 391 ALA A N 1
ATOM 3096 C CA . ALA A 1 391 ? -28.629 4.443 5.967 1.00 38.59 391 ALA A CA 1
ATOM 3097 C C . ALA A 1 391 ? -29.303 3.085 5.667 1.00 38.59 391 ALA A C 1
ATOM 3099 O O . ALA A 1 391 ? -28.681 2.188 5.097 1.00 38.59 391 ALA A O 1
ATOM 3100 N N . THR A 1 392 ? -30.600 2.941 5.964 1.00 44.47 392 THR A N 1
ATOM 3101 C CA . THR A 1 392 ? -31.368 1.711 5.702 1.00 44.47 392 THR A CA 1
ATOM 3102 C C . THR A 1 392 ? -31.558 1.424 4.200 1.00 44.47 392 THR A C 1
ATOM 3104 O O . THR A 1 392 ? -31.959 0.315 3.840 1.00 44.47 392 THR A O 1
ATOM 3107 N N . SER A 1 393 ? -31.311 2.397 3.310 1.00 37.72 393 SER A N 1
ATOM 3108 C CA . SER A 1 393 ? -31.443 2.221 1.854 1.00 37.72 393 SER A CA 1
ATOM 3109 C C . SER A 1 393 ? -30.142 1.759 1.184 1.00 37.72 393 SER A C 1
ATOM 3111 O O . SER A 1 393 ? -30.188 0.818 0.395 1.00 37.72 393 SER A O 1
ATOM 3113 N N . ALA A 1 394 ? -28.989 2.314 1.578 1.00 35.62 394 ALA A N 1
ATOM 3114 C CA . ALA A 1 394 ? -27.668 1.925 1.069 1.00 35.62 394 ALA A CA 1
ATOM 3115 C C . ALA A 1 394 ? -27.272 0.493 1.489 1.00 35.62 394 ALA A C 1
ATOM 3117 O O . ALA A 1 394 ? -26.674 -0.250 0.712 1.00 35.62 394 ALA A O 1
ATOM 3118 N N . ALA A 1 395 ? -27.705 0.051 2.677 1.00 36.28 395 ALA A N 1
ATOM 3119 C CA . ALA A 1 395 ? -27.531 -1.328 3.144 1.00 36.28 395 ALA A CA 1
ATOM 3120 C C . ALA A 1 395 ? -28.304 -2.369 2.304 1.00 36.28 395 ALA A C 1
ATOM 3122 O O . ALA A 1 395 ? -27.958 -3.546 2.308 1.00 36.28 395 ALA A O 1
ATOM 3123 N N . ARG A 1 396 ? -29.347 -1.966 1.559 1.00 32.25 396 ARG A N 1
ATOM 3124 C CA . ARG A 1 396 ? -30.130 -2.892 0.714 1.00 32.25 396 ARG A CA 1
ATOM 3125 C C . ARG A 1 396 ? -29.502 -3.145 -0.656 1.00 32.25 396 ARG A C 1
ATOM 3127 O O . ARG A 1 396 ? -29.898 -4.100 -1.315 1.00 32.25 396 ARG A O 1
ATOM 3134 N N . SER A 1 397 ? -28.558 -2.312 -1.094 1.00 34.62 397 SER A N 1
ATOM 3135 C CA . SER A 1 397 ? -27.952 -2.404 -2.430 1.00 34.62 397 SER A CA 1
ATOM 3136 C C . SER A 1 397 ? -26.721 -3.316 -2.515 1.00 34.62 397 SER A C 1
ATOM 3138 O O . SER A 1 397 ? -26.292 -3.637 -3.619 1.00 34.62 397 SER A O 1
ATOM 3140 N N . ALA A 1 398 ? -26.177 -3.792 -1.392 1.00 33.03 398 ALA A N 1
ATOM 3141 C CA . ALA A 1 398 ? -25.048 -4.724 -1.387 1.00 33.03 398 ALA A CA 1
ATOM 3142 C C . ALA A 1 398 ? -25.538 -6.188 -1.424 1.00 33.03 398 ALA A C 1
ATOM 3144 O O . ALA A 1 398 ? -25.598 -6.864 -0.399 1.00 33.03 398 ALA A O 1
ATOM 3145 N N . HIS A 1 399 ? -25.923 -6.691 -2.604 1.00 29.47 399 HIS A N 1
ATOM 3146 C CA . HIS A 1 399 ? -26.347 -8.088 -2.774 1.00 29.47 399 HIS A CA 1
ATOM 3147 C C . HIS A 1 399 ? -25.247 -9.011 -3.337 1.00 29.47 399 HIS A C 1
ATOM 3149 O O . HIS A 1 399 ? -24.753 -8.827 -4.444 1.00 29.47 399 HIS A O 1
ATOM 3155 N N . SER A 1 400 ? -24.962 -10.049 -2.539 1.00 30.00 400 SER A N 1
ATOM 3156 C CA . SER A 1 400 ? -24.510 -11.419 -2.848 1.00 30.00 400 SER A CA 1
ATOM 3157 C C . SER A 1 400 ? -23.309 -11.643 -3.779 1.00 30.00 400 SER A C 1
ATOM 3159 O O . SER A 1 400 ? -23.460 -11.785 -4.990 1.00 30.00 400 SER A O 1
ATOM 3161 N N . VAL A 1 401 ? -22.154 -11.921 -3.167 1.00 32.53 401 VAL A N 1
ATOM 3162 C CA . VAL A 1 401 ? -21.159 -12.852 -3.724 1.00 32.53 401 VAL A CA 1
ATOM 3163 C C . VAL A 1 401 ? -21.324 -14.184 -2.994 1.00 32.53 401 VAL A C 1
ATOM 3165 O O . VAL A 1 401 ? -21.463 -14.202 -1.772 1.00 32.53 401 VAL A O 1
ATOM 3168 N N . ALA A 1 402 ? -21.359 -15.297 -3.728 1.00 27.98 402 ALA A N 1
ATOM 3169 C CA . ALA A 1 402 ? -21.445 -16.633 -3.146 1.00 27.98 402 ALA A CA 1
ATOM 3170 C C . ALA A 1 402 ? -20.208 -16.899 -2.271 1.00 27.98 402 ALA A C 1
ATOM 3172 O O . ALA A 1 402 ? -19.112 -17.131 -2.782 1.00 27.98 402 ALA A O 1
ATOM 3173 N N . GLU A 1 403 ? -20.368 -16.821 -0.949 1.00 38.75 403 GLU A N 1
ATOM 3174 C CA . GLU A 1 403 ? -19.283 -17.110 -0.018 1.00 38.75 403 GLU A CA 1
ATOM 3175 C C . GLU A 1 403 ? -19.059 -18.630 0.107 1.00 38.75 403 GLU A C 1
ATOM 3177 O O . GLU A 1 403 ? -20.022 -19.407 0.115 1.00 38.75 403 GLU A O 1
ATOM 3182 N N . PRO A 1 404 ? -17.797 -19.086 0.211 1.00 37.84 404 PRO A N 1
ATOM 3183 C CA . PRO A 1 404 ? -17.481 -20.489 0.457 1.00 37.84 404 PRO A CA 1
ATOM 3184 C C . PRO A 1 404 ? -18.108 -20.973 1.771 1.00 37.84 404 PRO A C 1
ATOM 3186 O O . PRO A 1 404 ? -18.318 -20.199 2.700 1.00 37.84 404 PRO A O 1
ATOM 3189 N N . ARG A 1 405 ? -18.401 -22.276 1.857 1.00 42.03 405 ARG A N 1
ATOM 3190 C CA . ARG A 1 405 ? -19.111 -22.917 2.977 1.00 42.03 405 ARG A CA 1
ATOM 3191 C C . ARG A 1 405 ? -18.373 -22.692 4.310 1.00 42.03 405 ARG A C 1
ATOM 3193 O O . ARG A 1 405 ? -17.454 -23.430 4.656 1.00 42.03 405 ARG A O 1
ATOM 3200 N N . VAL A 1 406 ? -18.773 -21.661 5.054 1.00 54.84 406 VAL A N 1
ATOM 3201 C CA . VAL A 1 406 ? -18.208 -21.309 6.363 1.00 54.84 406 VAL A CA 1
ATOM 3202 C C . VAL A 1 406 ? -18.602 -22.377 7.396 1.00 54.84 406 VAL A C 1
ATOM 3204 O O . VAL A 1 406 ? -19.786 -22.709 7.495 1.00 54.84 406 VAL A O 1
ATOM 3207 N N . PRO A 1 407 ? -17.660 -22.918 8.194 1.00 59.78 407 PRO A N 1
ATOM 3208 C CA . PRO A 1 407 ? -17.989 -23.833 9.285 1.00 59.78 407 PRO A CA 1
ATOM 3209 C C . PRO A 1 407 ? -18.953 -23.194 10.294 1.00 59.78 407 PRO A C 1
ATOM 3211 O O . PRO A 1 407 ? -18.756 -22.049 10.716 1.00 59.78 407 PRO A O 1
ATOM 3214 N N . ALA A 1 408 ? -19.983 -23.938 10.705 1.00 59.22 408 ALA A N 1
ATOM 3215 C CA . ALA A 1 408 ? -20.974 -23.463 11.667 1.00 59.22 408 ALA A CA 1
ATOM 3216 C C . ALA A 1 408 ? -20.293 -22.977 12.963 1.00 59.22 408 ALA A C 1
ATOM 3218 O O . ALA A 1 408 ? -19.484 -23.686 13.553 1.00 59.22 408 ALA A O 1
ATOM 3219 N N . GLY A 1 409 ? -20.600 -21.747 13.388 1.00 67.62 409 GLY A N 1
ATOM 3220 C CA . GLY A 1 409 ? -20.073 -21.152 14.623 1.00 67.62 409 GLY A CA 1
ATOM 3221 C C . GLY A 1 409 ? -18.732 -20.413 14.504 1.00 67.62 409 GLY A C 1
ATOM 3222 O O . GLY A 1 409 ? -18.371 -19.704 15.443 1.00 67.62 409 GLY A O 1
ATOM 3223 N N . LYS A 1 410 ? -18.013 -20.476 13.369 1.00 74.00 410 LYS A N 1
ATOM 3224 C CA . LYS A 1 410 ? -16.711 -19.787 13.206 1.00 74.00 410 LYS A CA 1
ATOM 3225 C C . LYS A 1 410 ? -16.801 -18.278 13.478 1.00 74.00 410 LYS A C 1
ATOM 3227 O O . LYS A 1 410 ? -15.974 -17.744 14.210 1.00 74.00 410 LYS A O 1
ATOM 3232 N N . ALA A 1 411 ? -17.836 -17.616 12.962 1.00 72.44 411 ALA A N 1
ATOM 3233 C CA . ALA A 1 411 ? -18.079 -16.192 13.202 1.00 72.44 411 ALA A CA 1
ATOM 3234 C C . ALA A 1 411 ? -18.294 -15.865 14.691 1.00 72.44 411 ALA A C 1
ATOM 3236 O O . ALA A 1 411 ? -17.803 -14.860 15.199 1.00 72.44 411 ALA A O 1
ATOM 3237 N N . THR A 1 412 ? -19.000 -16.736 15.415 1.00 71.50 412 THR A N 1
ATOM 3238 C CA . THR A 1 412 ? -19.213 -16.588 16.858 1.00 71.50 412 THR A CA 1
ATOM 3239 C C . THR A 1 412 ? -17.902 -16.750 17.621 1.00 71.50 412 THR A C 1
ATOM 3241 O O . THR A 1 412 ? -17.616 -15.948 18.503 1.00 71.50 412 THR A O 1
ATOM 3244 N N . HIS A 1 413 ? -17.070 -17.729 17.256 1.00 73.56 413 HIS A N 1
ATOM 3245 C CA . HIS A 1 413 ? -15.746 -17.907 17.858 1.00 73.56 413 HIS A CA 1
ATOM 3246 C C . HIS A 1 413 ? -14.808 -16.726 17.586 1.00 73.56 413 HIS A C 1
ATOM 3248 O O . HIS A 1 413 ? -14.120 -16.290 18.508 1.00 73.56 413 HIS A O 1
ATOM 3254 N N . GLN A 1 414 ? -14.816 -16.177 16.365 1.00 81.94 414 GLN A N 1
ATOM 3255 C CA . GLN A 1 414 ? -14.074 -14.956 16.030 1.00 81.94 414 GLN A CA 1
ATOM 3256 C C . GLN A 1 414 ? -14.513 -13.798 16.934 1.00 81.94 414 GLN A C 1
ATOM 3258 O O . GLN A 1 414 ? -13.683 -13.233 17.642 1.00 81.94 414 GLN A O 1
ATOM 3263 N N . ALA A 1 415 ? -15.821 -13.536 17.020 1.00 72.81 415 ALA A N 1
ATOM 3264 C CA . ALA A 1 415 ? -16.356 -12.467 17.861 1.00 72.81 415 ALA A CA 1
ATOM 3265 C C . ALA A 1 415 ? -16.042 -12.655 19.358 1.00 72.81 415 ALA A C 1
ATOM 3267 O O . ALA A 1 415 ? -15.726 -11.690 20.049 1.00 72.81 415 ALA A O 1
ATOM 3268 N N . LEU A 1 416 ? -16.102 -13.885 19.878 1.00 73.25 416 LEU A N 1
ATOM 3269 C CA . LEU A 1 416 ? -15.756 -14.177 21.274 1.00 73.25 416 LEU A CA 1
ATOM 3270 C C . LEU A 1 416 ? -14.263 -13.962 21.552 1.00 73.25 416 LEU A C 1
ATOM 3272 O O . LEU A 1 416 ? -13.907 -13.348 22.558 1.00 73.25 416 LEU A O 1
ATOM 3276 N N . GLY A 1 417 ? -13.389 -14.427 20.655 1.00 75.06 417 GLY A N 1
ATOM 3277 C CA . GLY A 1 417 ? -11.945 -14.226 20.770 1.00 75.06 417 GLY A CA 1
ATOM 3278 C C . GLY A 1 417 ? -11.547 -12.749 20.709 1.00 75.06 417 GLY A C 1
ATOM 3279 O O . GLY A 1 417 ? -10.633 -12.339 21.430 1.00 75.06 417 GLY A O 1
ATOM 3280 N N . SER A 1 418 ? -12.245 -11.974 19.878 1.00 82.62 418 SER A N 1
ATOM 3281 C CA . SER A 1 418 ? -12.139 -10.519 19.758 1.00 82.62 418 SER A CA 1
ATOM 3282 C C . SER A 1 418 ? -12.554 -9.800 21.045 1.00 82.62 418 SER A C 1
ATOM 3284 O O . SER A 1 418 ? -11.763 -9.049 21.615 1.00 82.62 418 SER A O 1
ATOM 3286 N N . ARG A 1 419 ? -13.729 -10.129 21.599 1.00 80.31 419 ARG A N 1
ATOM 3287 C CA . ARG A 1 419 ? -14.186 -9.572 22.885 1.00 80.31 419 ARG A CA 1
ATOM 3288 C C . ARG A 1 419 ? -13.209 -9.875 24.024 1.00 80.31 419 ARG A C 1
ATOM 3290 O O . ARG A 1 419 ? -12.912 -8.997 24.827 1.00 80.31 419 ARG A O 1
ATOM 3297 N N . GLN A 1 420 ? -12.655 -11.086 24.084 1.00 79.56 420 GLN A N 1
ATOM 3298 C CA . GLN A 1 420 ? -11.672 -11.429 25.116 1.00 79.56 420 GLN A CA 1
ATOM 3299 C C . GLN A 1 420 ? -10.402 -10.564 25.040 1.00 79.56 420 GLN A C 1
ATOM 3301 O O . GLN A 1 420 ? -9.880 -10.163 26.075 1.00 79.56 420 GLN A O 1
ATOM 3306 N N . GLN A 1 421 ? -9.921 -10.243 23.836 1.00 80.56 421 GLN A N 1
ATOM 3307 C CA . GLN A 1 421 ? -8.732 -9.401 23.661 1.00 80.56 421 GLN A CA 1
ATOM 3308 C C . GLN A 1 421 ? -8.950 -7.972 24.155 1.00 80.56 421 GLN A C 1
ATOM 3310 O O . GLN A 1 421 ? -8.065 -7.389 24.772 1.00 80.56 421 GLN A O 1
ATOM 3315 N N . ILE A 1 422 ? -10.141 -7.425 23.936 1.00 78.62 422 ILE A N 1
ATOM 3316 C CA . ILE A 1 422 ? -10.486 -6.091 24.429 1.00 78.62 422 ILE A CA 1
ATOM 3317 C C . ILE A 1 422 ? -10.559 -6.093 25.961 1.00 78.62 422 ILE A C 1
ATOM 3319 O O . ILE A 1 422 ? -10.047 -5.176 26.593 1.00 78.62 422 ILE A O 1
ATOM 3323 N N . LEU A 1 423 ? -11.093 -7.152 26.585 1.00 79.00 423 LEU A N 1
ATOM 3324 C CA . LEU A 1 423 ? -11.074 -7.301 28.052 1.00 79.00 423 LEU A CA 1
ATOM 3325 C C . LEU A 1 423 ? -9.661 -7.386 28.641 1.00 79.00 423 LEU A C 1
ATOM 3327 O O . LEU A 1 423 ? -9.455 -7.024 29.804 1.00 79.00 423 LEU A O 1
ATOM 3331 N N . ASP A 1 424 ? -8.703 -7.900 27.871 1.00 77.88 424 ASP A N 1
ATOM 3332 C CA . ASP A 1 424 ? -7.311 -7.994 28.296 1.00 77.88 424 ASP A CA 1
ATOM 3333 C C . ASP A 1 424 ? -6.622 -6.622 28.359 1.00 77.88 424 ASP A C 1
ATOM 3335 O O . ASP A 1 424 ? -5.698 -6.455 29.160 1.00 77.88 424 ASP A O 1
ATOM 3339 N N . ASP A 1 425 ? -7.110 -5.625 27.613 1.00 74.94 425 ASP A N 1
ATOM 3340 C CA . ASP A 1 425 ? -6.656 -4.239 27.720 1.00 74.94 425 ASP A CA 1
ATOM 3341 C C . ASP A 1 425 ? -7.388 -3.476 28.838 1.00 74.94 425 ASP A C 1
ATOM 3343 O O . ASP A 1 425 ? -8.324 -2.691 28.640 1.00 74.94 425 ASP A O 1
ATOM 3347 N N . ARG A 1 426 ? -6.924 -3.716 30.066 1.00 67.75 426 ARG A N 1
ATOM 3348 C CA . ARG A 1 426 ? -7.467 -3.076 31.272 1.00 67.75 426 ARG A CA 1
ATOM 3349 C C . ARG A 1 426 ? -7.146 -1.586 31.370 1.00 67.75 426 ARG A C 1
ATOM 3351 O O . ARG A 1 426 ? -7.880 -0.875 32.050 1.00 67.75 426 ARG A O 1
ATOM 3358 N N . GLN A 1 427 ? -6.056 -1.127 30.753 1.00 64.00 427 GLN A N 1
ATOM 3359 C CA . GLN A 1 427 ? -5.574 0.251 30.894 1.00 64.00 427 GLN A CA 1
ATOM 3360 C C . GLN A 1 427 ? -6.206 1.200 29.871 1.00 64.00 427 GLN A C 1
ATOM 3362 O O . GLN A 1 427 ? -6.374 2.377 30.177 1.00 64.00 427 GLN A O 1
ATOM 3367 N N . SER A 1 428 ? -6.622 0.701 28.703 1.00 57.25 428 SER A N 1
ATOM 3368 C CA . SER A 1 428 ? -7.248 1.516 27.649 1.00 57.25 428 SER A CA 1
ATOM 3369 C C . SER A 1 428 ? -8.780 1.499 27.655 1.00 57.25 428 SER A C 1
ATOM 3371 O O . SER A 1 428 ? -9.399 1.900 26.675 1.00 57.25 428 SER A O 1
ATOM 3373 N N . GLY A 1 429 ? -9.422 1.026 28.730 1.00 59.97 429 GLY A N 1
ATOM 3374 C CA . GLY A 1 429 ? -10.884 1.078 28.854 1.00 59.97 429 GLY A CA 1
ATOM 3375 C C . GLY A 1 429 ? -11.649 -0.021 28.102 1.00 59.97 429 GLY A C 1
ATOM 3376 O O . GLY A 1 429 ? -12.844 0.133 27.848 1.00 59.97 429 GLY A O 1
ATOM 3377 N N . GLY A 1 430 ? -11.031 -1.165 27.793 1.00 63.16 430 GLY A N 1
ATOM 3378 C CA . GLY A 1 430 ? -11.723 -2.257 27.093 1.00 63.16 430 GLY A CA 1
ATOM 3379 C C . GLY A 1 430 ? -12.948 -2.813 27.840 1.00 63.16 430 GLY A C 1
ATOM 3380 O O . GLY A 1 430 ? -13.937 -3.218 27.228 1.00 63.16 430 GLY A O 1
ATOM 3381 N N . ILE A 1 431 ? -12.947 -2.748 29.178 1.00 66.31 431 ILE A N 1
ATOM 3382 C CA . ILE A 1 431 ? -14.113 -3.104 30.005 1.00 66.31 431 ILE A CA 1
ATOM 3383 C C . ILE A 1 431 ? -15.279 -2.136 29.766 1.00 66.31 431 ILE A C 1
ATOM 3385 O O . ILE A 1 431 ? -16.419 -2.586 29.662 1.00 66.31 431 ILE A O 1
ATOM 3389 N N . SER A 1 432 ? -15.019 -0.826 29.674 1.00 64.75 432 SER A N 1
ATOM 3390 C CA . SER A 1 432 ? -16.076 0.159 29.412 1.00 64.75 432 SER A CA 1
ATOM 3391 C C . SER A 1 432 ? -16.654 0.014 28.009 1.00 64.75 432 SER A C 1
ATOM 3393 O O . SER A 1 432 ? -17.874 0.047 27.880 1.00 64.75 432 SER A O 1
ATOM 3395 N N . VAL A 1 433 ? -15.812 -0.244 27.001 1.00 64.94 433 VAL A N 1
ATOM 3396 C CA . VAL A 1 433 ? -16.244 -0.467 25.608 1.00 64.94 433 VAL A CA 1
ATOM 3397 C C . VAL A 1 433 ? -17.217 -1.640 25.532 1.00 64.94 433 VAL A C 1
ATOM 3399 O O . VAL A 1 433 ? -18.343 -1.510 25.058 1.00 64.94 433 VAL A O 1
ATOM 3402 N N . LEU A 1 434 ? -16.819 -2.797 26.065 1.00 69.44 434 LEU A N 1
ATOM 3403 C CA . LEU A 1 434 ? -17.655 -3.992 25.992 1.00 69.44 434 LEU A CA 1
ATOM 3404 C C . LEU A 1 434 ? -18.903 -3.890 26.859 1.00 69.44 434 LEU A C 1
ATOM 3406 O O . LEU A 1 434 ? -19.936 -4.454 26.497 1.00 69.44 434 LEU A O 1
ATOM 3410 N N . ALA A 1 435 ? -18.829 -3.196 27.996 1.00 65.31 435 ALA A N 1
ATOM 3411 C CA . ALA A 1 435 ? -19.998 -2.932 28.823 1.00 65.31 435 ALA A CA 1
ATOM 3412 C C . ALA A 1 435 ? -21.016 -2.050 28.085 1.00 65.31 435 ALA A C 1
ATOM 3414 O O . ALA A 1 435 ? -22.212 -2.340 28.142 1.00 65.31 435 ALA A O 1
ATOM 3415 N N . GLU A 1 436 ? -20.548 -1.023 27.372 1.00 65.88 436 GLU A N 1
ATOM 3416 C CA . GLU A 1 436 ? -21.385 -0.149 26.551 1.00 65.88 436 GLU A CA 1
ATOM 3417 C C . GLU A 1 436 ? -22.055 -0.938 25.419 1.00 65.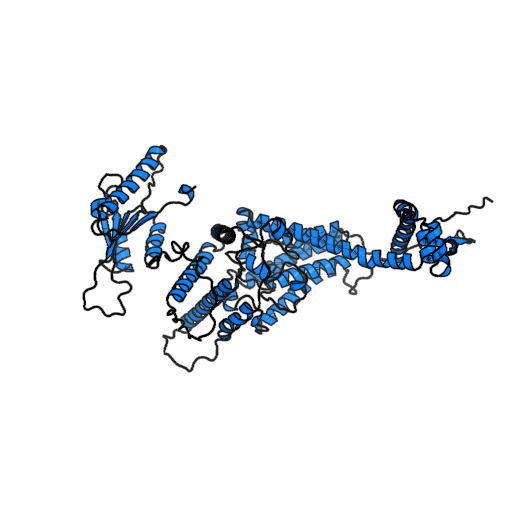88 436 GLU A C 1
ATOM 3419 O O . GLU A 1 436 ? -23.283 -1.010 25.373 1.00 65.88 436 GLU A O 1
ATOM 3424 N N . GLU A 1 437 ? -21.284 -1.660 24.606 1.00 66.75 437 GLU A N 1
ATOM 3425 C CA . GLU A 1 437 ? -21.825 -2.454 23.495 1.00 66.75 437 GLU A CA 1
ATOM 3426 C C . GLU A 1 437 ? -22.765 -3.580 23.955 1.00 66.75 437 GLU A C 1
ATOM 3428 O O . GLU A 1 437 ? -23.788 -3.853 23.327 1.00 66.75 437 GLU A O 1
ATOM 3433 N N . THR A 1 438 ? -22.460 -4.244 25.074 1.00 64.88 438 THR A N 1
ATOM 3434 C CA . THR A 1 438 ? -23.343 -5.287 25.626 1.00 64.88 438 THR A CA 1
ATOM 3435 C C . THR A 1 438 ? -24.657 -4.675 26.117 1.00 64.88 438 THR A C 1
ATOM 3437 O O . THR A 1 438 ? -25.731 -5.239 25.892 1.00 64.88 438 THR A O 1
ATOM 3440 N N . ALA A 1 439 ? -24.608 -3.503 26.759 1.00 62.56 439 ALA A N 1
ATOM 3441 C CA . ALA A 1 439 ? -25.811 -2.784 27.167 1.00 62.56 439 ALA A CA 1
ATOM 3442 C C . ALA A 1 439 ? -26.652 -2.345 25.955 1.00 62.56 439 ALA A C 1
ATOM 3444 O O . ALA A 1 439 ? -27.886 -2.359 26.016 1.00 62.56 439 ALA A O 1
ATOM 3445 N N . GLU A 1 440 ? -26.009 -1.990 24.844 1.00 61.69 440 GLU A N 1
ATOM 3446 C CA . GLU A 1 440 ? -26.669 -1.674 23.576 1.00 61.69 440 GLU A CA 1
ATOM 3447 C C . GLU A 1 440 ? -27.342 -2.897 22.942 1.00 61.69 440 GLU A C 1
ATOM 3449 O O . GLU A 1 440 ? -28.523 -2.823 22.588 1.00 61.69 440 GLU A O 1
ATOM 3454 N N . GLU A 1 441 ? -26.644 -4.037 22.862 1.00 59.34 441 GLU A N 1
ATOM 3455 C CA . GLU A 1 441 ? -27.191 -5.300 22.349 1.00 59.34 441 GLU A CA 1
ATOM 3456 C C . GLU A 1 441 ? -28.449 -5.720 23.127 1.00 59.34 441 GLU A C 1
ATOM 3458 O O . GLU A 1 441 ? -29.470 -6.071 22.525 1.00 59.34 441 GLU A O 1
ATOM 3463 N N . VAL A 1 442 ? -28.414 -5.620 24.459 1.00 58.16 442 VAL A N 1
ATOM 3464 C CA . VAL A 1 442 ? -29.556 -5.944 25.329 1.00 58.16 442 VAL A CA 1
ATOM 3465 C C . VAL A 1 442 ? -30.734 -4.999 25.075 1.00 58.16 442 VAL A C 1
ATOM 3467 O O . VAL A 1 442 ? -31.864 -5.458 24.884 1.00 58.16 442 VAL A O 1
ATOM 3470 N N . ARG A 1 443 ? -30.499 -3.682 25.002 1.00 56.84 443 ARG A N 1
ATOM 3471 C CA . ARG A 1 443 ? -31.560 -2.693 24.726 1.00 56.84 443 ARG A CA 1
ATOM 3472 C C . ARG A 1 443 ? -32.192 -2.893 23.346 1.00 56.84 443 ARG A C 1
ATOM 3474 O O . ARG A 1 443 ? -33.408 -2.750 23.203 1.00 56.84 443 ARG A O 1
ATOM 3481 N N . ALA A 1 444 ? -31.399 -3.248 22.337 1.00 48.44 444 ALA A N 1
ATOM 3482 C CA . ALA A 1 444 ? -31.894 -3.526 20.990 1.00 48.44 444 ALA A CA 1
ATOM 3483 C C . ALA A 1 444 ? -32.784 -4.781 20.952 1.00 48.44 444 ALA A C 1
ATOM 3485 O O . ALA A 1 444 ? -33.858 -4.762 20.342 1.00 48.44 444 ALA A O 1
ATOM 3486 N N . GLN A 1 445 ? -32.391 -5.850 21.654 1.00 52.22 445 GLN A N 1
ATOM 3487 C CA . GLN A 1 445 ? -33.207 -7.062 21.781 1.00 52.22 445 GLN A CA 1
ATOM 3488 C C . GLN A 1 445 ? -34.529 -6.789 22.514 1.00 52.22 445 GLN A C 1
ATOM 3490 O O . GLN A 1 445 ? -35.581 -7.269 22.087 1.00 52.22 445 GLN A O 1
ATOM 3495 N N . GLN A 1 446 ? -34.504 -5.962 23.563 1.00 50.53 446 GLN A N 1
ATOM 3496 C CA . GLN A 1 446 ? -35.711 -5.538 24.279 1.00 50.53 446 GLN A CA 1
ATOM 3497 C C . GLN A 1 446 ? -36.668 -4.734 23.378 1.00 50.53 446 GLN A C 1
ATOM 3499 O O . GLN A 1 446 ? -37.880 -4.933 23.442 1.00 50.53 446 GLN A O 1
ATOM 3504 N N . GLN A 1 447 ? -36.152 -3.880 22.486 1.00 48.22 447 GLN A N 1
ATOM 3505 C CA . GLN A 1 447 ? -36.973 -3.112 21.537 1.00 48.22 447 GLN A CA 1
ATOM 3506 C C . GLN A 1 447 ? -37.548 -3.971 20.402 1.00 48.22 447 GLN A C 1
ATOM 3508 O O . GLN A 1 447 ? -38.691 -3.760 19.993 1.00 48.22 447 GLN A O 1
ATOM 3513 N N . GLN A 1 448 ? -36.812 -4.978 19.918 1.00 44.03 448 GLN A N 1
ATOM 3514 C CA . GLN A 1 448 ? -37.346 -5.943 18.947 1.00 44.03 448 GLN A CA 1
ATOM 3515 C C . GLN A 1 448 ? -38.467 -6.807 19.542 1.00 44.03 448 GLN A C 1
ATOM 3517 O O . GLN A 1 448 ? -39.435 -7.099 18.842 1.00 44.03 448 GLN A O 1
ATOM 3522 N N . GLN A 1 449 ? -38.389 -7.155 20.830 1.00 44.94 449 GLN A N 1
ATOM 3523 C CA . GLN A 1 449 ? -39.457 -7.881 21.530 1.00 44.94 449 GLN A CA 1
ATOM 3524 C C . GLN A 1 449 ? -40.704 -7.020 21.813 1.00 44.94 449 GLN A C 1
ATOM 3526 O O . GLN A 1 449 ? -41.773 -7.571 22.063 1.00 44.94 449 GLN A O 1
ATOM 3531 N N . GLN A 1 450 ? -40.595 -5.686 21.744 1.00 39.09 450 GLN A N 1
ATOM 3532 C CA . GLN A 1 450 ? -41.699 -4.742 21.974 1.00 39.09 450 GLN A CA 1
ATOM 3533 C C . GLN A 1 450 ? -42.428 -4.285 20.699 1.00 39.09 450 GLN A C 1
ATOM 3535 O O . GLN A 1 450 ? -43.472 -3.640 20.804 1.00 39.09 450 GLN A O 1
ATOM 3540 N N . LYS A 1 451 ? -41.952 -4.627 19.491 1.00 31.73 451 LYS A N 1
ATOM 3541 C CA . LYS A 1 451 ? -42.744 -4.395 18.271 1.00 31.73 451 LYS A CA 1
ATOM 3542 C C . LYS A 1 451 ? -43.941 -5.359 18.263 1.00 31.73 451 LYS A C 1
ATOM 3544 O O . LYS A 1 451 ? -43.724 -6.572 18.302 1.00 31.73 451 LYS A O 1
ATOM 3549 N N . PRO A 1 452 ? -45.198 -4.881 18.173 1.00 34.94 452 PRO A N 1
ATOM 3550 C CA . PRO A 1 452 ? -46.332 -5.777 18.011 1.00 34.94 452 PRO A CA 1
ATOM 3551 C C . PRO A 1 452 ? -46.124 -6.573 16.722 1.00 34.94 452 PRO A C 1
ATOM 3553 O O . PRO A 1 452 ? -45.867 -5.998 15.661 1.00 34.94 452 PRO A O 1
ATOM 3556 N N . ARG A 1 453 ? -46.207 -7.904 16.818 1.00 33.25 453 ARG A N 1
ATOM 3557 C CA . ARG A 1 453 ? -46.263 -8.794 15.655 1.00 33.25 453 ARG A CA 1
ATOM 3558 C C . ARG A 1 453 ? -47.396 -8.305 14.754 1.00 33.25 453 ARG A C 1
ATOM 3560 O O . ARG A 1 453 ? -48.562 -8.574 15.028 1.00 33.25 453 ARG A O 1
ATOM 3567 N N . ARG A 1 454 ? -47.068 -7.577 13.684 1.00 34.00 454 ARG A N 1
ATOM 3568 C CA . ARG A 1 454 ? -48.022 -7.275 12.615 1.00 34.00 454 ARG A CA 1
ATOM 3569 C C . ARG A 1 454 ? -48.389 -8.621 11.998 1.00 34.00 454 ARG A C 1
ATOM 3571 O O . ARG A 1 454 ? -47.583 -9.214 11.286 1.00 34.00 454 ARG A O 1
ATOM 3578 N N . SER A 1 455 ? -49.568 -9.141 12.332 1.00 33.19 455 SER A N 1
ATOM 3579 C CA . SER A 1 455 ? -50.100 -10.339 11.693 1.00 33.19 455 SER A CA 1
ATOM 3580 C C . SER A 1 455 ? -50.207 -10.052 10.198 1.00 33.19 455 SER A C 1
ATOM 3582 O O . SER A 1 455 ? -50.992 -9.192 9.788 1.00 33.19 455 SER A O 1
ATOM 3584 N N . LEU A 1 456 ? -49.412 -10.740 9.381 1.00 30.28 456 LEU A N 1
ATOM 3585 C CA . LEU A 1 456 ? -49.635 -10.788 7.943 1.00 30.28 456 LEU A CA 1
ATOM 3586 C C . LEU A 1 456 ? -51.021 -11.398 7.720 1.00 30.28 456 LEU A C 1
ATOM 3588 O O . LEU A 1 456 ? -51.215 -12.608 7.828 1.00 30.28 456 LEU A O 1
ATOM 3592 N N . ARG A 1 457 ? -52.005 -10.539 7.447 1.00 29.80 457 ARG A N 1
ATOM 3593 C CA . ARG A 1 457 ? -53.320 -10.950 6.970 1.00 29.80 457 ARG A CA 1
ATOM 3594 C C . ARG A 1 457 ? -53.096 -11.522 5.573 1.00 29.80 457 ARG A C 1
ATOM 3596 O O . ARG A 1 457 ? -52.882 -10.782 4.616 1.00 29.80 457 ARG A O 1
ATOM 3603 N N . LYS A 1 458 ? -53.044 -12.851 5.497 1.00 29.80 458 LYS A N 1
ATOM 3604 C CA . LYS A 1 458 ? -52.883 -13.628 4.268 1.00 29.80 458 LYS A CA 1
ATOM 3605 C C . LYS A 1 458 ? -54.035 -13.252 3.331 1.00 29.80 458 LYS A C 1
ATOM 3607 O O . LYS A 1 458 ? -55.186 -13.583 3.596 1.00 29.80 458 LYS A O 1
ATOM 3612 N N . ARG A 1 459 ? -53.732 -12.491 2.280 1.00 26.52 459 ARG A N 1
ATOM 3613 C CA . ARG A 1 459 ? -54.670 -12.184 1.200 1.00 26.52 459 ARG A CA 1
ATOM 3614 C C . ARG A 1 459 ? -54.734 -13.437 0.328 1.00 26.52 459 ARG A C 1
ATOM 3616 O O . ARG A 1 459 ? -53.778 -13.757 -0.368 1.00 26.52 459 ARG A O 1
ATOM 3623 N N . THR A 1 460 ? -55.813 -14.197 0.459 1.00 25.19 460 THR A N 1
ATOM 3624 C CA . THR A 1 460 ? -56.112 -15.351 -0.390 1.00 25.19 460 THR A CA 1
ATOM 3625 C C . THR A 1 460 ? -56.453 -14.857 -1.790 1.00 25.19 460 THR A C 1
ATOM 3627 O O . THR A 1 460 ? -57.525 -14.299 -2.005 1.00 25.19 460 THR A O 1
ATOM 3630 N N . THR A 1 461 ? -55.547 -15.060 -2.743 1.00 27.09 461 THR A N 1
ATOM 3631 C CA . THR A 1 461 ? -55.882 -15.098 -4.168 1.00 27.09 461 THR A CA 1
ATOM 3632 C C . THR A 1 461 ? -55.838 -16.549 -4.620 1.00 27.09 461 THR A C 1
ATOM 3634 O O . THR A 1 461 ? -54.825 -17.233 -4.506 1.00 27.09 461 THR A O 1
ATOM 3637 N N . SER A 1 462 ? -56.994 -17.019 -5.069 1.00 27.80 462 SER A N 1
ATOM 3638 C CA . SER A 1 462 ? -57.238 -18.311 -5.690 1.00 27.80 462 SER A CA 1
ATOM 3639 C C . SER A 1 462 ? -56.538 -18.409 -7.046 1.00 27.80 462 SER A C 1
ATOM 3641 O O . SER A 1 462 ? -56.779 -17.567 -7.909 1.00 27.80 462 SER A O 1
ATOM 3643 N N . SER A 1 463 ? -55.723 -19.443 -7.259 1.00 27.70 463 SER A N 1
ATOM 3644 C CA . SER A 1 463 ? -55.603 -20.175 -8.534 1.00 27.70 463 SER A CA 1
ATOM 3645 C C . SER A 1 463 ? -54.513 -21.250 -8.444 1.00 27.70 463 SER A C 1
ATOM 3647 O O . SER A 1 463 ? -53.434 -21.002 -7.917 1.00 27.70 463 SER A O 1
ATOM 3649 N N . GLY A 1 464 ? -54.802 -22.433 -8.994 1.00 27.33 464 GLY A N 1
ATOM 3650 C CA . GLY A 1 464 ? -53.785 -23.379 -9.467 1.00 27.33 464 GLY A CA 1
ATOM 3651 C C . GLY A 1 464 ? -53.529 -24.605 -8.590 1.00 27.33 464 GLY A C 1
ATOM 3652 O O . GLY A 1 464 ? -52.733 -24.559 -7.659 1.00 27.33 464 GLY A O 1
ATOM 3653 N N . LEU A 1 465 ? -54.168 -25.724 -8.946 1.00 29.27 465 LEU A N 1
ATOM 3654 C CA . LEU A 1 465 ? -53.801 -27.082 -8.533 1.00 29.27 465 LEU A CA 1
ATOM 3655 C C . LEU A 1 465 ? -52.332 -27.394 -8.878 1.00 29.27 465 LEU A C 1
ATOM 3657 O O . LEU A 1 465 ? -51.873 -27.054 -9.965 1.00 29.27 465 LEU A O 1
ATOM 3661 N N . GLY A 1 466 ? -51.641 -28.152 -8.020 1.00 27.09 466 GLY A N 1
ATOM 3662 C CA . GLY A 1 466 ? -50.351 -28.752 -8.373 1.00 27.09 466 GLY A CA 1
ATOM 3663 C C . GLY A 1 466 ? -49.646 -29.453 -7.213 1.00 27.09 466 GLY A C 1
ATOM 3664 O O . GLY A 1 466 ? -48.880 -28.838 -6.485 1.00 27.09 466 GLY A O 1
ATOM 3665 N N . LEU A 1 467 ? -49.939 -30.746 -7.056 1.00 34.56 467 LEU A N 1
ATOM 3666 C CA . LEU A 1 467 ? -49.269 -31.768 -6.236 1.00 34.56 467 LEU A CA 1
ATOM 3667 C C . LEU A 1 467 ? -47.848 -31.453 -5.714 1.00 34.56 467 LEU A C 1
ATOM 3669 O O . LEU A 1 467 ? -46.890 -31.455 -6.483 1.00 34.56 467 LEU A O 1
ATOM 3673 N N . LYS A 1 468 ? -47.704 -31.367 -4.381 1.00 30.72 468 LYS A N 1
ATOM 3674 C CA . LYS A 1 468 ? -46.536 -31.861 -3.614 1.00 30.72 468 LYS A CA 1
ATOM 3675 C C . LYS A 1 468 ? -46.819 -31.824 -2.106 1.00 30.72 468 LYS A C 1
ATOM 3677 O O . LYS A 1 468 ? -46.272 -31.031 -1.354 1.00 30.72 468 LYS A O 1
ATOM 3682 N N . GLY A 1 469 ? -47.711 -32.701 -1.660 1.00 33.12 469 GLY A N 1
ATOM 3683 C CA . GLY A 1 469 ? -47.861 -33.036 -0.247 1.00 33.12 469 GLY A CA 1
ATOM 3684 C C . GLY A 1 469 ? -47.365 -34.454 -0.026 1.00 33.12 469 GLY A C 1
ATOM 3685 O O . GLY A 1 469 ? -48.131 -35.367 -0.295 1.00 33.12 469 GLY A O 1
ATOM 3686 N N . PHE A 1 470 ? -46.106 -34.624 0.405 1.00 30.47 470 PHE A N 1
ATOM 3687 C CA . PHE A 1 470 ? -45.670 -35.774 1.227 1.00 30.47 470 PHE A CA 1
ATOM 3688 C C . PHE A 1 470 ? -44.233 -35.686 1.802 1.00 30.47 470 PHE A C 1
ATOM 3690 O O . PHE A 1 470 ? -43.753 -36.671 2.351 1.00 30.47 470 PHE A O 1
ATOM 3697 N N . ALA A 1 471 ? -43.539 -34.539 1.739 1.00 32.69 471 ALA A N 1
ATOM 3698 C CA . ALA A 1 471 ? -42.153 -34.422 2.234 1.00 32.69 471 ALA A CA 1
ATOM 3699 C C . ALA A 1 471 ? -41.956 -33.543 3.492 1.00 32.69 471 ALA A C 1
ATOM 3701 O O . ALA A 1 471 ? -40.837 -33.458 3.978 1.00 32.69 471 ALA A O 1
ATOM 3702 N N . ASP A 1 472 ? -43.015 -32.962 4.072 1.00 30.09 472 ASP A N 1
ATOM 3703 C CA . ASP A 1 472 ? -42.910 -32.000 5.194 1.00 30.09 472 ASP A CA 1
ATOM 3704 C C . ASP A 1 472 ? -43.537 -32.485 6.518 1.00 30.09 472 ASP A C 1
ATOM 3706 O O . ASP A 1 472 ? -43.989 -31.690 7.338 1.00 30.09 472 ASP A O 1
ATOM 3710 N N . ARG A 1 473 ? -43.581 -33.800 6.777 1.00 32.12 473 ARG A N 1
ATOM 3711 C CA . ARG A 1 473 ? -44.123 -34.335 8.049 1.00 32.12 473 ARG A CA 1
ATOM 3712 C C . ARG A 1 473 ? -43.133 -35.030 8.980 1.00 32.12 473 ARG A C 1
ATOM 3714 O O . ARG A 1 473 ? -43.555 -35.630 9.962 1.00 32.12 473 ARG A O 1
ATOM 3721 N N . VAL A 1 474 ? -41.830 -34.864 8.765 1.00 30.39 474 VAL A N 1
ATOM 3722 C CA . VAL A 1 474 ? -40.802 -35.275 9.738 1.00 30.39 474 VAL A CA 1
ATOM 3723 C C . VAL A 1 474 ? -39.735 -34.182 9.830 1.00 30.39 474 VAL A C 1
ATOM 3725 O O . VAL A 1 474 ? -38.682 -34.259 9.212 1.00 30.39 474 VAL A O 1
ATOM 3728 N N . GLY A 1 475 ? -40.049 -33.114 10.563 1.00 29.16 475 GLY A N 1
ATOM 3729 C CA . GLY A 1 475 ? -39.148 -31.966 10.743 1.00 29.16 475 GLY A CA 1
ATOM 3730 C C . GLY A 1 475 ? -39.600 -30.927 11.775 1.00 29.16 475 GLY A C 1
ATOM 3731 O O . GLY A 1 475 ? -38.822 -30.049 12.136 1.00 29.16 475 GLY A O 1
ATOM 3732 N N . GLU A 1 476 ? -40.817 -31.032 12.315 1.00 28.59 476 GLU A N 1
ATOM 3733 C CA . GLU A 1 476 ? -41.306 -30.151 13.380 1.00 28.59 476 GLU A CA 1
ATOM 3734 C C . GLU A 1 476 ? -41.178 -30.806 14.759 1.00 28.59 476 GLU A C 1
ATOM 3736 O O . GLU A 1 476 ? -42.139 -31.250 15.377 1.00 28.59 476 GLU A O 1
ATOM 3741 N N . SER A 1 477 ? -39.954 -30.847 15.269 1.00 30.86 477 SER A N 1
ATOM 3742 C CA . SER A 1 477 ? -39.699 -30.861 16.708 1.00 30.86 477 SER A CA 1
ATOM 3743 C C . SER A 1 477 ? -38.271 -30.387 16.917 1.00 30.86 477 SER A C 1
ATOM 3745 O O . SER A 1 477 ? -37.354 -31.194 16.820 1.00 30.86 477 SER A O 1
ATOM 3747 N N . LEU A 1 478 ? -38.105 -29.072 17.126 1.00 27.95 478 LEU A N 1
ATOM 3748 C CA . LEU A 1 478 ? -37.052 -28.400 17.925 1.00 27.95 478 LEU A CA 1
ATOM 3749 C C . LEU A 1 478 ? -36.774 -26.945 17.494 1.00 27.95 478 LEU A C 1
ATOM 3751 O O . LEU A 1 478 ? -36.079 -26.230 18.211 1.00 27.95 478 LEU A O 1
ATOM 3755 N N . HIS A 1 479 ? -37.368 -26.439 16.412 1.00 29.34 479 HIS A N 1
ATOM 3756 C CA . HIS A 1 479 ? -37.318 -25.009 16.079 1.00 29.34 479 HIS A CA 1
ATOM 3757 C C . HIS A 1 479 ? -38.547 -24.281 16.635 1.00 29.34 479 HIS A C 1
ATOM 3759 O O . HIS A 1 479 ? -39.584 -24.209 15.987 1.00 29.34 479 HIS A O 1
ATOM 3765 N N . GLY A 1 480 ? -38.457 -23.754 17.861 1.00 26.95 480 GLY A N 1
ATOM 3766 C CA . GLY A 1 480 ? -39.558 -22.940 18.400 1.00 26.95 480 GLY A CA 1
ATOM 3767 C C . GLY A 1 480 ? -39.619 -22.689 19.903 1.00 26.95 480 GLY A C 1
ATOM 3768 O O . GLY A 1 480 ? -40.619 -22.150 20.367 1.00 26.95 480 GLY A O 1
ATOM 3769 N N . LYS A 1 481 ? -38.593 -23.032 20.690 1.00 23.89 481 LYS A N 1
ATOM 3770 C CA . LYS A 1 481 ? -38.512 -22.594 22.093 1.00 23.89 481 LYS A CA 1
ATOM 3771 C C . LYS A 1 481 ? -37.291 -21.708 22.287 1.00 23.89 481 LYS A C 1
ATOM 3773 O O . LYS A 1 481 ? -36.241 -22.155 22.727 1.00 23.89 481 LYS A O 1
ATOM 3778 N N . SER A 1 482 ? -37.459 -20.426 21.968 1.00 22.66 482 SER A N 1
ATOM 3779 C CA . SER A 1 482 ? -36.635 -19.372 22.550 1.00 22.66 482 SER A CA 1
ATOM 3780 C C . SER A 1 482 ? -36.748 -19.482 24.071 1.00 22.66 482 SER A C 1
ATOM 3782 O O . SER A 1 482 ? -37.828 -19.278 24.632 1.00 22.66 482 SER A O 1
ATOM 3784 N N . SER A 1 483 ? -35.654 -19.833 24.736 1.00 23.89 483 SER A N 1
ATOM 3785 C CA . SER A 1 483 ? -35.504 -19.737 26.183 1.00 23.89 483 SER A CA 1
ATOM 3786 C C . SER A 1 483 ? -35.605 -18.264 26.583 1.00 23.89 483 SER A C 1
ATOM 3788 O O . SER A 1 483 ? -34.617 -17.534 26.591 1.00 23.89 483 SER A O 1
ATOM 3790 N N . GLY A 1 484 ? -36.829 -17.803 26.841 1.00 22.55 484 GLY A N 1
ATOM 3791 C CA . GLY A 1 484 ? -37.103 -16.468 27.353 1.00 22.55 484 GLY A CA 1
ATOM 3792 C C . GLY A 1 484 ? -36.540 -16.335 28.762 1.00 22.55 484 GLY A C 1
ATOM 3793 O O . GLY A 1 484 ? -37.188 -16.713 29.737 1.00 22.55 484 GLY A O 1
ATOM 3794 N N . VAL A 1 485 ? -35.323 -15.805 28.873 1.00 24.00 485 VAL A N 1
ATOM 3795 C CA . VAL A 1 485 ? -34.743 -15.371 30.145 1.00 24.00 485 VAL A CA 1
ATOM 3796 C C . VAL A 1 485 ? -35.439 -14.068 30.537 1.00 24.00 485 VAL A C 1
ATOM 3798 O O . VAL A 1 485 ? -35.057 -12.972 30.141 1.00 24.00 485 VAL A O 1
ATOM 3801 N N . LEU A 1 486 ? -36.543 -14.211 31.267 1.00 22.36 486 LEU A N 1
ATOM 3802 C CA . LEU A 1 486 ? -37.301 -13.114 31.861 1.00 22.36 486 LEU A CA 1
ATOM 3803 C C . LEU A 1 486 ? -36.508 -12.484 33.019 1.00 22.36 486 LEU A C 1
ATOM 3805 O O . LEU A 1 486 ? -36.337 -13.119 34.066 1.00 22.36 486 LEU A O 1
ATOM 3809 N N . GLY A 1 487 ? -36.107 -11.224 32.808 1.00 25.48 487 GLY A N 1
ATOM 3810 C CA . GLY A 1 487 ? -35.642 -10.258 33.809 1.00 25.48 487 GLY A CA 1
ATOM 3811 C C . GLY A 1 487 ? -34.173 -10.416 34.196 1.00 25.48 487 GLY A C 1
ATOM 3812 O O . GLY A 1 487 ? -33.858 -11.273 35.010 1.00 25.48 487 GLY A O 1
ATOM 3813 N N . VAL A 1 488 ? -33.289 -9.578 33.644 1.00 26.83 488 VAL A N 1
ATOM 3814 C CA . VAL A 1 488 ? -31.841 -9.532 33.962 1.00 26.83 488 VAL A CA 1
ATOM 3815 C C . VAL A 1 488 ? -31.440 -8.201 34.627 1.00 26.83 488 VAL A C 1
ATOM 3817 O O . VAL A 1 488 ? -30.421 -8.137 35.312 1.00 26.83 488 VAL A O 1
ATOM 3820 N N . ASP A 1 489 ? -32.278 -7.165 34.540 1.00 29.11 489 ASP A N 1
ATOM 3821 C CA . ASP A 1 489 ? -31.876 -5.792 34.885 1.00 29.11 489 ASP A CA 1
ATOM 3822 C C . ASP A 1 489 ? -31.707 -5.533 36.396 1.00 29.11 489 ASP A C 1
ATOM 3824 O O . ASP A 1 489 ? -30.858 -4.742 36.787 1.00 29.11 489 ASP A O 1
ATOM 3828 N N . THR A 1 490 ? -32.413 -6.247 37.280 1.00 31.94 490 THR A N 1
ATOM 3829 C CA . THR A 1 490 ? -32.156 -6.187 38.740 1.00 31.94 490 THR A CA 1
ATOM 3830 C C . THR A 1 490 ? -31.037 -7.146 39.174 1.00 31.94 490 THR A C 1
ATOM 3832 O O . THR A 1 490 ? -30.396 -6.961 40.207 1.00 31.94 490 THR A O 1
ATOM 3835 N N . PHE A 1 491 ? -30.780 -8.184 38.372 1.00 38.31 491 PHE A N 1
ATOM 3836 C CA . PHE A 1 491 ? -29.933 -9.326 38.728 1.00 38.31 491 PHE A CA 1
ATOM 3837 C C . PHE A 1 491 ? -28.451 -9.093 38.410 1.00 38.31 491 PHE A C 1
ATOM 3839 O O . PHE A 1 491 ? -27.582 -9.574 39.141 1.00 38.31 491 PHE A O 1
ATOM 3846 N N . GLY A 1 492 ? -28.155 -8.312 37.364 1.00 34.38 492 GLY A N 1
ATOM 3847 C CA . GLY A 1 492 ? -26.796 -7.868 37.052 1.00 34.38 492 GLY A CA 1
ATOM 3848 C C . GLY A 1 492 ? -26.223 -6.942 38.126 1.00 34.38 492 GLY A C 1
ATOM 3849 O O . GLY A 1 492 ? -25.053 -7.065 38.479 1.00 34.38 492 GLY A O 1
ATOM 3850 N N . ASP A 1 493 ? -27.054 -6.079 38.703 1.00 36.78 493 ASP A N 1
ATOM 3851 C CA . ASP A 1 493 ? -26.626 -5.035 39.637 1.00 36.78 493 ASP A CA 1
ATOM 3852 C C . ASP A 1 493 ? -26.340 -5.580 41.047 1.00 36.78 493 ASP A C 1
ATOM 3854 O O . ASP A 1 493 ? -25.357 -5.200 41.683 1.00 36.78 493 ASP A O 1
ATOM 3858 N N . ILE A 1 494 ? -27.133 -6.556 41.506 1.00 41.75 494 ILE A N 1
ATOM 3859 C CA . ILE A 1 494 ? -26.913 -7.280 42.770 1.00 41.75 494 ILE A CA 1
ATOM 3860 C C . ILE A 1 494 ? -25.661 -8.168 42.671 1.00 41.75 494 ILE A C 1
ATOM 3862 O O . ILE A 1 494 ? -24.774 -8.087 43.521 1.00 41.75 494 ILE A O 1
ATOM 3866 N N . GLY A 1 495 ? -25.525 -8.952 41.593 1.00 40.34 495 GLY A N 1
ATOM 3867 C CA . GLY A 1 495 ? -24.352 -9.810 41.378 1.00 40.34 495 GLY A CA 1
ATOM 3868 C C . GLY A 1 495 ? -23.048 -9.036 41.135 1.00 40.34 495 GLY A C 1
ATOM 3869 O O . GLY A 1 495 ? -21.966 -9.514 41.475 1.00 40.34 495 GLY A O 1
ATOM 3870 N N . THR A 1 496 ? -23.129 -7.825 40.576 1.00 39.31 496 THR A N 1
ATOM 3871 C CA . THR A 1 496 ? -21.962 -6.966 40.306 1.00 39.31 496 THR A CA 1
ATOM 3872 C C . THR A 1 496 ? -21.567 -6.125 41.519 1.00 39.31 496 THR A C 1
ATOM 3874 O O . THR A 1 496 ? -20.373 -6.005 41.787 1.00 39.31 496 THR A O 1
ATOM 3877 N N . ALA A 1 497 ? -22.525 -5.649 42.324 1.00 39.03 497 ALA A N 1
ATOM 3878 C CA . ALA A 1 497 ? -22.228 -5.048 43.625 1.00 39.03 497 ALA A CA 1
ATOM 3879 C C . ALA A 1 497 ? -21.526 -6.045 44.567 1.00 39.03 497 ALA A C 1
ATOM 3881 O O . ALA A 1 497 ? -20.598 -5.668 45.273 1.00 39.03 497 ALA A O 1
ATOM 3882 N N . MET A 1 498 ? -21.898 -7.330 44.529 1.00 45.94 498 MET A N 1
ATOM 3883 C CA . MET A 1 498 ? -21.333 -8.369 45.405 1.00 45.94 498 MET A CA 1
ATOM 3884 C C . MET A 1 498 ? -19.966 -8.897 44.955 1.00 45.94 498 MET A C 1
ATOM 3886 O O . MET A 1 498 ? -19.136 -9.227 45.801 1.00 45.94 498 MET A O 1
ATOM 3890 N N . ARG A 1 499 ? -19.682 -8.906 43.642 1.00 43.06 499 ARG A N 1
ATOM 3891 C CA . ARG A 1 499 ? -18.332 -9.190 43.111 1.00 43.06 499 ARG A CA 1
ATOM 3892 C C . ARG A 1 499 ? -17.278 -8.202 43.614 1.00 43.06 499 ARG A C 1
ATOM 3894 O O . ARG A 1 499 ? -16.109 -8.559 43.665 1.00 43.06 499 ARG A O 1
ATOM 3901 N N . ARG A 1 500 ? -17.690 -6.992 44.004 1.00 37.19 500 ARG A N 1
ATOM 3902 C CA . ARG A 1 500 ? -16.807 -5.945 44.532 1.00 37.19 500 ARG A CA 1
ATOM 3903 C C . ARG A 1 500 ? -16.377 -6.167 45.989 1.00 37.19 500 ARG A C 1
ATOM 3905 O O . ARG A 1 500 ? -15.431 -5.518 46.412 1.00 37.19 500 ARG A O 1
ATOM 3912 N N . TYR A 1 501 ? -17.046 -7.056 46.734 1.00 38.81 501 TYR A N 1
ATOM 3913 C CA . TYR A 1 501 ? -16.812 -7.263 48.174 1.00 38.81 501 TYR A CA 1
ATOM 3914 C C . TYR A 1 501 ? -16.447 -8.713 48.565 1.00 38.81 501 TYR A C 1
ATOM 3916 O O . TYR A 1 501 ? -16.385 -9.010 49.750 1.00 38.81 501 TYR A O 1
ATOM 3924 N N . GLU A 1 502 ? -16.208 -9.616 47.604 1.00 40.69 502 GLU A N 1
ATOM 3925 C CA . GLU A 1 502 ? -15.691 -10.987 47.835 1.00 40.69 502 GLU A CA 1
ATOM 3926 C C . GLU A 1 502 ? -16.459 -11.859 48.863 1.00 40.69 502 GLU A C 1
ATOM 3928 O O . GLU A 1 502 ? -15.869 -12.687 49.557 1.00 40.69 502 GLU A O 1
ATOM 3933 N N . TYR A 1 503 ? -17.791 -11.746 48.954 1.00 49.66 503 TYR A N 1
ATOM 3934 C CA . TYR A 1 503 ? -18.579 -12.543 49.912 1.00 49.66 503 TYR A CA 1
ATOM 3935 C C . TYR A 1 503 ? -19.166 -13.839 49.310 1.00 49.66 503 TYR A C 1
ATOM 3937 O O . TYR A 1 503 ? -19.979 -13.773 48.385 1.00 49.66 503 TYR A O 1
ATOM 3945 N N . PRO A 1 504 ? -18.840 -15.032 49.853 1.00 53.81 504 PRO A N 1
ATOM 3946 C CA . PRO A 1 504 ? -19.502 -16.283 49.484 1.00 53.81 504 PRO A CA 1
ATOM 3947 C C . PRO A 1 504 ? -20.859 -16.424 50.199 1.00 53.81 504 PRO A C 1
ATOM 3949 O O . PRO A 1 504 ? -20.904 -16.504 51.427 1.00 53.81 504 PRO A O 1
ATOM 3952 N N . ALA A 1 505 ? -21.953 -16.491 49.434 1.00 59.06 505 ALA A N 1
ATOM 3953 C CA . ALA A 1 505 ? -23.319 -16.621 49.954 1.00 59.06 505 ALA A CA 1
ATOM 3954 C C . ALA A 1 505 ? -24.240 -17.443 49.026 1.00 59.06 505 ALA A C 1
ATOM 3956 O O . ALA A 1 505 ? -23.997 -17.565 47.822 1.00 59.06 505 ALA A O 1
ATOM 3957 N N . LEU A 1 506 ? -25.293 -18.025 49.603 1.00 49.91 506 LEU A N 1
ATOM 3958 C CA . LEU A 1 506 ? -26.441 -18.613 48.917 1.00 49.91 506 LEU A CA 1
ATOM 3959 C C . LEU A 1 506 ? -27.589 -17.593 48.946 1.00 49.91 506 LEU A C 1
ATOM 3961 O O . LEU A 1 506 ? -27.848 -16.984 49.985 1.00 49.91 506 LEU A O 1
ATOM 3965 N N . TRP A 1 507 ? -28.270 -17.401 47.818 1.00 57.50 507 TRP A N 1
ATOM 3966 C CA . TRP A 1 507 ? -29.314 -16.385 47.673 1.00 57.50 507 TRP A CA 1
ATOM 3967 C C . TRP A 1 507 ? -30.610 -17.000 47.164 1.00 57.50 507 TRP A C 1
ATOM 3969 O O . TRP A 1 507 ? -30.603 -17.700 46.150 1.00 57.50 507 TRP A O 1
ATOM 3979 N N . SER A 1 508 ? -31.727 -16.714 47.832 1.00 50.22 508 SER A N 1
ATOM 3980 C CA . SER A 1 508 ? -33.054 -17.214 47.467 1.00 50.22 508 SER A CA 1
ATOM 3981 C C . SER A 1 508 ? -34.036 -16.057 47.250 1.00 50.22 508 SER A C 1
ATOM 3983 O O . SER A 1 508 ? -33.931 -15.008 47.882 1.00 50.22 508 SER A O 1
ATOM 3985 N N . MET A 1 509 ? -34.959 -16.196 46.295 1.00 47.59 509 MET A N 1
ATOM 3986 C CA . MET A 1 509 ? -35.904 -15.126 45.943 1.00 47.59 509 MET A CA 1
ATOM 3987 C C . MET A 1 509 ? -37.349 -15.585 46.084 1.00 47.59 509 MET A C 1
ATOM 3989 O O . MET A 1 509 ? -37.709 -16.658 45.595 1.00 47.59 509 MET A O 1
ATOM 3993 N N . LYS A 1 510 ? -38.191 -14.745 46.690 1.00 49.44 510 LYS A N 1
ATOM 3994 C CA . LYS A 1 510 ? -39.616 -15.008 46.924 1.00 49.44 510 LYS A CA 1
ATOM 3995 C C . LYS A 1 510 ? -40.482 -13.948 46.240 1.00 49.44 510 LYS A C 1
ATOM 3997 O O . LYS A 1 510 ? -40.124 -12.775 46.208 1.00 49.44 510 LYS A O 1
ATOM 4002 N N . LEU A 1 511 ? -41.611 -14.365 45.664 1.00 44.62 511 LEU A N 1
ATOM 4003 C CA . LEU A 1 511 ? -42.606 -13.462 45.077 1.00 44.62 511 LEU A CA 1
ATOM 4004 C C . LEU A 1 511 ? -43.644 -13.087 46.147 1.00 44.62 511 LEU A C 1
ATOM 4006 O O . LEU A 1 511 ? -44.233 -13.973 46.764 1.00 44.62 511 LEU A O 1
ATOM 4010 N N . HIS A 1 512 ? -43.899 -11.796 46.327 1.00 46.59 512 HIS A N 1
ATOM 4011 C CA . HIS A 1 512 ? -45.061 -11.275 47.038 1.00 46.59 512 HIS A CA 1
ATOM 4012 C C . HIS A 1 512 ? -46.132 -10.876 46.016 1.00 46.59 512 HIS A C 1
ATOM 4014 O O . HIS A 1 512 ? -45.869 -10.095 45.101 1.00 46.59 512 HIS A O 1
ATOM 4020 N N . MET A 1 513 ? -47.347 -11.406 46.164 1.00 36.56 513 MET A N 1
ATOM 4021 C CA . MET A 1 513 ? -48.493 -10.924 45.392 1.00 36.56 513 MET A CA 1
ATOM 4022 C C . MET A 1 513 ? -48.844 -9.510 45.884 1.00 36.56 513 MET A C 1
ATOM 4024 O O . MET A 1 513 ? -49.054 -9.340 47.087 1.00 36.56 513 MET A O 1
ATOM 4028 N N . PRO A 1 514 ? -48.894 -8.486 45.014 1.00 38.34 514 PRO A N 1
ATOM 4029 C CA . PRO A 1 514 ? -49.234 -7.137 45.444 1.00 38.34 514 PRO A CA 1
ATOM 4030 C C . PRO A 1 514 ? -50.696 -7.065 45.908 1.00 38.34 514 PRO A C 1
ATOM 4032 O O . PRO A 1 514 ? -51.583 -7.691 45.324 1.00 38.34 514 PRO A O 1
ATOM 4035 N N . ASN A 1 515 ? -50.943 -6.280 46.960 1.00 38.44 515 ASN A N 1
ATOM 4036 C CA . ASN A 1 515 ? -52.286 -5.978 47.450 1.00 38.44 515 ASN A CA 1
ATOM 4037 C C . ASN A 1 515 ? -53.113 -5.304 46.333 1.00 38.44 515 ASN A C 1
ATOM 4039 O O . ASN A 1 515 ? -52.577 -4.496 45.570 1.00 38.44 515 ASN A O 1
ATOM 4043 N N . LYS A 1 516 ? -54.412 -5.626 46.233 1.00 40.03 516 LYS A N 1
ATOM 4044 C CA . LYS A 1 516 ? -55.288 -5.323 45.078 1.00 40.03 516 LYS A CA 1
ATOM 4045 C C . LYS A 1 516 ? -55.429 -3.829 44.721 1.00 40.03 516 LYS A C 1
ATOM 4047 O O . LYS A 1 516 ? -55.931 -3.532 43.642 1.00 40.03 516 LYS A O 1
ATOM 4052 N N . ASN A 1 517 ? -54.934 -2.911 45.554 1.00 40.28 517 ASN A N 1
ATOM 4053 C CA . ASN A 1 517 ? -55.123 -1.462 45.415 1.00 40.28 517 ASN A CA 1
ATOM 4054 C C . ASN A 1 517 ? -53.888 -0.675 44.912 1.00 40.28 517 ASN A C 1
ATOM 4056 O O . ASN A 1 517 ? -53.857 0.543 45.056 1.00 40.28 517 ASN A O 1
ATOM 4060 N N . THR A 1 518 ? -52.866 -1.311 44.320 1.00 36.34 518 THR A N 1
ATOM 4061 C CA . THR A 1 518 ? -51.703 -0.582 43.749 1.00 36.34 518 THR A CA 1
ATOM 4062 C C . THR A 1 518 ? -51.908 -0.195 42.267 1.00 36.34 518 THR A C 1
ATOM 4064 O O . THR A 1 518 ? -52.259 -1.072 41.464 1.00 36.34 518 THR A O 1
ATOM 4067 N N . PRO A 1 519 ? -51.673 1.077 41.863 1.00 32.28 519 PRO A N 1
ATOM 4068 C CA . PRO A 1 519 ? -51.852 1.542 40.482 1.00 32.28 519 PRO A CA 1
ATOM 4069 C C . PRO A 1 519 ? -50.984 0.776 39.472 1.00 32.28 519 PRO A C 1
ATOM 4071 O O . PRO A 1 519 ? -49.873 0.342 39.767 1.00 32.28 519 PRO A O 1
ATOM 4074 N N . PHE A 1 520 ? -51.488 0.603 38.247 1.00 31.94 520 PHE A N 1
ATOM 4075 C CA . PHE A 1 520 ? -50.897 -0.276 37.226 1.00 31.94 520 PHE A CA 1
ATOM 4076 C C . PHE A 1 520 ? -49.506 0.151 36.701 1.00 31.94 520 PHE A C 1
ATOM 4078 O O . PHE A 1 520 ? -48.824 -0.684 36.106 1.00 31.94 520 PHE A O 1
ATOM 4085 N N . GLY A 1 521 ? -49.070 1.394 36.942 1.00 28.44 521 GLY A N 1
ATOM 4086 C CA . GLY A 1 521 ? -47.769 1.925 36.504 1.00 28.44 521 GLY A CA 1
ATOM 4087 C C . GLY A 1 521 ? -46.556 1.410 37.293 1.00 28.44 521 GLY A C 1
ATOM 4088 O O . GLY A 1 521 ? -45.494 1.216 36.708 1.00 28.44 521 GLY A O 1
ATOM 4089 N N . ASP A 1 522 ? -46.733 1.061 38.573 1.00 32.62 522 ASP A N 1
ATOM 4090 C CA . ASP A 1 522 ? -45.643 0.688 39.501 1.00 32.62 522 ASP A CA 1
ATOM 4091 C C . ASP A 1 522 ? -45.421 -0.830 39.651 1.00 32.62 522 ASP A C 1
ATOM 4093 O O . ASP A 1 522 ? -44.669 -1.317 40.505 1.00 32.62 522 ASP A O 1
ATOM 4097 N N . LYS A 1 523 ? -46.065 -1.642 38.806 1.00 36.16 523 LYS A N 1
ATOM 4098 C CA . LYS A 1 523 ? -46.038 -3.113 38.921 1.00 36.16 523 LYS A CA 1
ATOM 4099 C C . LYS A 1 523 ? -44.746 -3.779 38.424 1.00 36.16 523 LYS A C 1
ATOM 4101 O O . LYS A 1 523 ? -44.607 -4.991 38.571 1.00 36.16 523 LYS A O 1
ATOM 4106 N N . LYS A 1 524 ? -43.793 -3.041 37.837 1.00 39.62 524 LYS A N 1
ATOM 4107 C CA . LYS A 1 524 ? -42.596 -3.634 37.199 1.00 39.62 524 LYS A CA 1
ATOM 4108 C C . LYS A 1 524 ? -41.383 -3.858 38.117 1.00 39.62 524 LYS A C 1
ATOM 4110 O O . LYS A 1 524 ? -40.458 -4.539 37.688 1.00 39.62 524 LYS A O 1
ATOM 4115 N N . GLN A 1 525 ? -41.392 -3.379 39.364 1.00 42.88 525 GLN A N 1
ATOM 4116 C CA . GLN A 1 525 ? -40.286 -3.599 40.323 1.00 42.88 525 GLN A CA 1
ATOM 4117 C C . GLN A 1 525 ? -40.726 -4.081 41.719 1.00 42.88 525 GLN A C 1
ATOM 4119 O O . GLN A 1 525 ? -39.892 -4.442 42.544 1.00 42.88 525 GLN A O 1
ATOM 4124 N N . SER A 1 526 ? -42.025 -4.141 42.014 1.00 43.78 526 SER A N 1
ATOM 4125 C CA . SER A 1 526 ? -42.517 -4.188 43.399 1.00 43.78 526 SER A CA 1
ATOM 4126 C C . SER A 1 526 ? -42.766 -5.586 43.993 1.00 43.78 526 SER A C 1
ATOM 4128 O O . SER A 1 526 ? -43.057 -5.678 45.186 1.00 43.78 526 SER A O 1
ATOM 4130 N N . GLY A 1 527 ? -42.610 -6.674 43.231 1.00 55.41 527 GLY A N 1
ATOM 4131 C CA . GLY A 1 527 ? -43.116 -7.999 43.627 1.00 55.41 527 GLY A CA 1
ATOM 4132 C C . GLY A 1 527 ? -42.131 -9.009 44.228 1.00 55.41 527 GLY A C 1
ATOM 4133 O O . GLY A 1 527 ? -42.576 -10.088 44.601 1.00 55.41 527 GLY A O 1
ATOM 4134 N N . PHE A 1 528 ? -40.825 -8.741 44.311 1.00 57.97 528 PHE A N 1
ATOM 4135 C CA . PHE A 1 528 ? -39.850 -9.741 44.782 1.00 57.97 528 PHE A CA 1
ATOM 4136 C C . PHE A 1 528 ? -39.133 -9.297 46.058 1.00 57.97 528 PHE A C 1
ATOM 4138 O O . PHE A 1 528 ? -38.764 -8.131 46.185 1.00 57.97 528 PHE A O 1
ATOM 4145 N N . SER A 1 529 ? -38.928 -10.237 46.982 1.00 67.38 529 SER A N 1
ATOM 4146 C CA . SER A 1 529 ? -38.019 -10.095 48.120 1.00 67.38 529 SER A CA 1
ATOM 4147 C C . SER A 1 529 ? -36.845 -11.060 47.966 1.00 67.38 529 SER A C 1
ATOM 4149 O O . SER A 1 529 ? -37.001 -12.181 47.466 1.00 67.38 529 SER A O 1
ATOM 4151 N N . VAL A 1 530 ? -35.659 -10.610 48.367 1.00 72.69 530 VAL A N 1
ATOM 4152 C CA . VAL A 1 530 ? -34.411 -11.371 48.261 1.00 72.69 530 VAL A CA 1
ATOM 4153 C C . VAL A 1 530 ? -33.932 -11.764 49.652 1.00 72.69 530 VAL A C 1
ATOM 4155 O O . VAL A 1 530 ? -33.874 -10.937 50.553 1.00 72.69 530 VAL A O 1
ATOM 4158 N N . ARG A 1 531 ? -33.548 -13.025 49.815 1.00 78.06 531 ARG A N 1
ATOM 4159 C CA . ARG A 1 531 ? -32.954 -13.559 51.034 1.00 78.06 531 ARG A CA 1
ATOM 4160 C C . ARG A 1 531 ? -31.506 -13.940 50.766 1.00 78.06 531 ARG A C 1
ATOM 4162 O O . ARG A 1 531 ? -31.235 -14.746 49.876 1.00 78.06 531 ARG A O 1
ATOM 4169 N N . GLY A 1 532 ? -30.587 -13.367 51.533 1.00 78.75 532 GLY A N 1
ATOM 4170 C CA . GLY A 1 532 ? -29.161 -13.686 51.487 1.00 78.75 532 GLY A CA 1
ATOM 4171 C C . GLY A 1 532 ? -28.706 -14.460 52.709 1.00 78.75 532 GLY A C 1
ATOM 4172 O O . GLY A 1 532 ? -29.180 -14.210 53.814 1.00 78.75 532 GLY A O 1
ATOM 4173 N N . THR A 1 533 ? -27.759 -15.382 52.547 1.00 77.12 533 THR A N 1
ATOM 4174 C CA . THR A 1 533 ? -27.133 -16.051 53.695 1.00 77.12 533 THR A CA 1
ATOM 4175 C C . THR A 1 533 ? -25.853 -15.355 54.138 1.00 77.12 533 THR A C 1
ATOM 4177 O O . THR A 1 533 ? -24.993 -15.068 53.306 1.00 77.12 533 THR A O 1
ATOM 4180 N N . VAL A 1 534 ? -25.656 -15.201 55.446 1.00 75.31 534 VAL A N 1
ATOM 4181 C CA . VAL A 1 534 ? -24.403 -14.706 56.047 1.00 75.31 534 VAL A CA 1
ATOM 4182 C C . VAL A 1 534 ? -23.929 -15.636 57.158 1.00 75.31 534 VAL A C 1
ATOM 4184 O O . VAL A 1 534 ? -24.735 -16.230 57.866 1.00 75.31 534 VAL A O 1
ATOM 4187 N N . ARG A 1 535 ? -22.613 -15.753 57.365 1.00 71.25 535 ARG A N 1
ATOM 4188 C CA . ARG A 1 535 ? -22.069 -16.555 58.485 1.00 71.25 535 ARG A CA 1
ATOM 4189 C C . ARG A 1 535 ? -22.266 -15.871 59.838 1.00 71.25 535 ARG A C 1
ATOM 4191 O O . ARG A 1 535 ? -22.444 -16.529 60.862 1.00 71.25 535 ARG A O 1
ATOM 4198 N N . ASP A 1 536 ? -22.257 -14.543 59.821 1.00 74.19 536 ASP A N 1
ATOM 4199 C CA . ASP A 1 536 ? -22.390 -13.685 60.990 1.00 74.19 536 ASP A CA 1
ATOM 4200 C C . ASP A 1 536 ? -23.263 -12.478 60.633 1.00 74.19 536 ASP A C 1
ATOM 4202 O O . ASP A 1 536 ? -22.881 -11.648 59.810 1.00 74.19 536 ASP A O 1
ATOM 4206 N N . SER A 1 537 ? -24.454 -12.405 61.221 1.00 72.50 537 SER A N 1
ATOM 4207 C CA . SER A 1 537 ? -25.416 -11.326 60.988 1.00 72.50 537 SER A CA 1
ATOM 4208 C C . SER A 1 537 ? -24.936 -9.978 61.527 1.00 72.50 537 SER A C 1
ATOM 4210 O O . SER A 1 537 ? -25.253 -8.952 60.936 1.00 72.50 537 SER A O 1
ATOM 4212 N N . THR A 1 538 ? -24.135 -9.965 62.595 1.00 77.00 538 THR A N 1
ATOM 4213 C CA . THR A 1 538 ? -23.643 -8.733 63.224 1.00 77.00 538 THR A CA 1
ATOM 4214 C C . THR A 1 538 ? -22.538 -8.107 62.382 1.00 77.00 538 THR A C 1
ATOM 4216 O O . THR A 1 538 ? -22.596 -6.920 62.0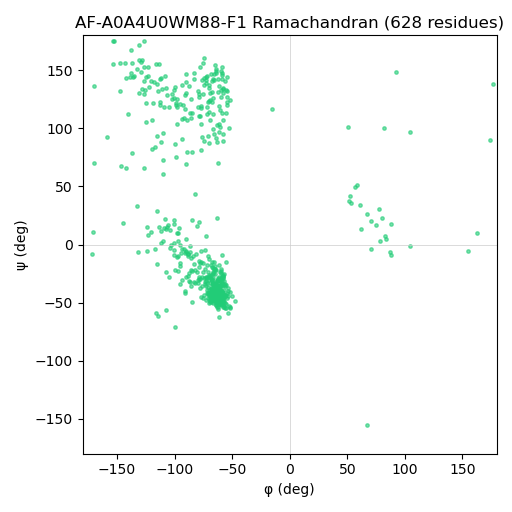71 1.00 77.00 538 THR A O 1
ATOM 4219 N N . LYS A 1 539 ? -21.571 -8.911 61.913 1.00 70.69 539 LYS A N 1
ATOM 4220 C CA . LYS A 1 539 ? -20.496 -8.420 61.025 1.00 70.69 539 LYS A CA 1
ATOM 4221 C C . LYS A 1 539 ? -21.007 -7.939 59.664 1.00 70.69 539 LYS A C 1
ATOM 4223 O O . LYS A 1 539 ? -20.355 -7.126 59.020 1.00 70.69 539 LYS A O 1
ATOM 4228 N N . ASN A 1 540 ? -22.158 -8.448 59.223 1.00 71.88 540 ASN A N 1
ATOM 4229 C CA . ASN A 1 540 ? -22.723 -8.170 57.901 1.00 71.88 540 ASN A CA 1
ATOM 4230 C C . ASN A 1 540 ? -23.977 -7.284 57.941 1.00 71.88 540 ASN A C 1
ATOM 4232 O O . ASN A 1 540 ? -24.670 -7.168 56.932 1.00 71.88 540 ASN A O 1
ATOM 4236 N N . ALA A 1 541 ? -24.257 -6.624 59.071 1.00 75.56 541 ALA A N 1
ATOM 4237 C CA . ALA A 1 541 ? -25.410 -5.732 59.218 1.00 75.56 541 ALA A CA 1
ATOM 4238 C C . ALA A 1 541 ? -25.416 -4.585 58.185 1.00 75.56 541 ALA A C 1
ATOM 4240 O O . ALA A 1 541 ? -26.477 -4.133 57.759 1.00 75.56 541 ALA A O 1
ATOM 4241 N N . TRP A 1 542 ? -24.233 -4.175 57.709 1.00 78.19 542 TRP A N 1
ATOM 4242 C CA . TRP A 1 542 ? -24.073 -3.169 56.656 1.00 78.19 542 TRP A CA 1
ATOM 4243 C C . TRP A 1 542 ? -24.754 -3.560 55.333 1.00 78.19 542 TRP A C 1
ATOM 4245 O O . TRP A 1 542 ? -25.208 -2.681 54.603 1.00 78.19 542 TRP A O 1
ATOM 4255 N N . ILE A 1 543 ? -24.865 -4.861 55.024 1.00 73.12 543 ILE A N 1
ATOM 4256 C CA . ILE A 1 543 ? -25.519 -5.344 53.799 1.00 73.12 543 ILE A CA 1
ATOM 4257 C C . ILE A 1 543 ? -27.013 -5.027 53.860 1.00 73.12 543 ILE A C 1
ATOM 4259 O O . ILE A 1 543 ? -27.568 -4.534 52.884 1.00 73.12 543 ILE A O 1
ATOM 4263 N N . GLN A 1 544 ? -27.648 -5.254 55.014 1.00 74.19 544 GLN A N 1
ATOM 4264 C CA . GLN A 1 544 ? -29.062 -4.939 55.207 1.00 74.19 544 GLN A CA 1
ATOM 4265 C C . GLN A 1 544 ? -29.307 -3.434 55.041 1.00 74.19 544 GLN A C 1
ATOM 4267 O O . GLN A 1 544 ? -30.125 -3.050 54.213 1.00 74.19 544 GLN A O 1
ATOM 4272 N N . ALA A 1 545 ? -28.517 -2.594 55.719 1.00 75.44 545 ALA A N 1
ATOM 4273 C CA . ALA A 1 545 ? -28.630 -1.137 55.617 1.00 75.44 545 ALA A CA 1
ATOM 4274 C C . ALA A 1 545 ? -28.464 -0.633 54.171 1.00 75.44 545 ALA A C 1
ATOM 4276 O O . ALA A 1 545 ? -29.233 0.205 53.707 1.00 75.44 545 ALA A O 1
ATOM 4277 N N . ARG A 1 546 ? -27.499 -1.190 53.426 1.00 72.62 546 ARG A N 1
ATOM 4278 C CA . ARG A 1 546 ? -27.248 -0.821 52.025 1.00 72.62 546 ARG A CA 1
ATOM 4279 C C . ARG A 1 546 ? -28.382 -1.245 51.089 1.00 72.62 546 ARG A C 1
ATOM 4281 O O . ARG A 1 546 ? -28.684 -0.541 50.126 1.00 72.62 546 ARG A O 1
ATOM 4288 N N . PHE A 1 547 ? -28.984 -2.407 51.337 1.00 71.69 547 PHE A N 1
ATOM 4289 C CA . PHE A 1 547 ? -30.125 -2.889 50.560 1.00 71.69 547 PHE A CA 1
ATOM 4290 C C . PHE A 1 547 ? -31.399 -2.103 50.866 1.00 71.69 547 PHE A C 1
ATOM 4292 O O . PHE A 1 547 ? -32.129 -1.779 49.932 1.00 71.69 547 PHE A O 1
ATOM 4299 N N . ASP A 1 548 ? -31.631 -1.753 52.130 1.00 77.56 548 ASP A N 1
ATOM 4300 C CA . ASP A 1 548 ? -32.772 -0.933 52.537 1.00 77.56 548 ASP A CA 1
ATOM 4301 C C . ASP A 1 548 ? -32.677 0.483 51.943 1.00 77.56 548 ASP A C 1
ATOM 4303 O O . ASP A 1 548 ? -33.676 1.003 51.451 1.00 77.56 548 ASP A O 1
ATOM 4307 N N . GLU A 1 549 ? -31.475 1.069 51.889 1.00 71.06 549 GLU A N 1
ATOM 4308 C CA . GLU A 1 549 ? -31.212 2.359 51.230 1.00 71.06 549 GLU A CA 1
ATOM 4309 C C . GLU A 1 549 ? -31.476 2.303 49.715 1.00 71.06 549 GLU A C 1
ATOM 4311 O O . GLU A 1 549 ? -32.130 3.183 49.159 1.00 71.06 549 GLU A O 1
ATOM 4316 N N . LYS A 1 550 ? -30.971 1.267 49.027 1.00 64.81 550 LYS A N 1
ATOM 4317 C CA . LYS A 1 550 ? -31.023 1.188 47.557 1.00 64.81 550 LYS A CA 1
ATOM 4318 C C . LYS A 1 550 ? -32.362 0.676 47.017 1.00 64.81 550 LYS A C 1
ATOM 4320 O O . LYS A 1 550 ? -32.761 1.064 4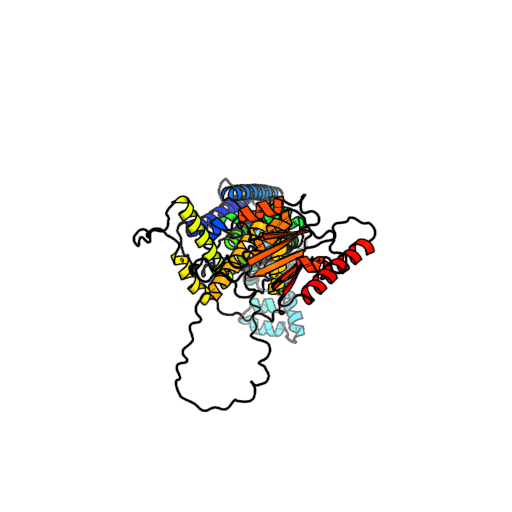5.922 1.00 64.81 550 LYS A O 1
ATOM 4325 N N . TYR A 1 551 ? -33.024 -0.228 47.736 1.00 66.31 551 TYR A N 1
ATOM 4326 C CA . TYR A 1 551 ? -34.200 -0.954 47.243 1.00 66.31 551 TYR A CA 1
ATOM 4327 C C . TYR A 1 551 ? -35.441 -0.804 48.136 1.00 66.31 551 TYR A C 1
ATOM 4329 O O . TYR A 1 551 ? -36.518 -1.254 47.742 1.00 66.31 551 TYR A O 1
ATOM 4337 N N . GLY A 1 552 ? -35.320 -0.151 49.294 1.00 71.81 552 GLY A N 1
ATOM 4338 C CA . GLY A 1 552 ? -36.403 0.056 50.253 1.00 71.81 552 GLY A CA 1
ATOM 4339 C C . GLY A 1 552 ? -36.488 -1.036 51.325 1.00 71.81 552 GLY A C 1
ATOM 4340 O O . GLY A 1 552 ? -36.191 -2.210 51.083 1.00 71.81 552 GLY A O 1
ATOM 4341 N N . ILE A 1 553 ? -36.941 -0.635 52.518 1.00 75.00 553 ILE A N 1
ATOM 4342 C CA . ILE A 1 553 ? -37.080 -1.505 53.695 1.00 75.00 553 ILE A CA 1
ATOM 4343 C C . ILE A 1 553 ? -37.998 -2.696 53.381 1.00 75.00 553 ILE A C 1
ATOM 4345 O O . ILE A 1 553 ? -39.080 -2.545 52.810 1.00 75.00 553 ILE A O 1
ATOM 4349 N N . GLY A 1 554 ? -37.569 -3.899 53.772 1.00 72.31 554 GLY A N 1
ATOM 4350 C CA . GLY A 1 554 ? -38.359 -5.130 53.638 1.00 72.31 554 GLY A CA 1
ATOM 4351 C C . GLY A 1 554 ? -38.277 -5.808 52.264 1.00 72.31 554 GLY A C 1
ATOM 4352 O O . GLY A 1 554 ? -38.951 -6.814 52.035 1.00 72.31 554 GLY A O 1
ATOM 4353 N N . LYS A 1 555 ? -37.442 -5.304 51.342 1.00 71.75 555 LYS A N 1
ATOM 4354 C CA . LYS A 1 555 ? -37.133 -5.981 50.064 1.00 71.75 555 LYS A CA 1
ATOM 4355 C C . LYS A 1 555 ? -35.999 -7.000 50.166 1.00 71.75 555 LYS A C 1
ATOM 4357 O O . LYS A 1 555 ? -35.818 -7.804 49.248 1.00 71.75 555 LYS A O 1
ATOM 4362 N N . HIS A 1 556 ? -35.268 -6.996 51.274 1.00 77.38 556 HIS A N 1
ATOM 4363 C CA . HIS A 1 556 ? -34.135 -7.873 51.521 1.00 77.38 556 HIS A CA 1
ATOM 4364 C C . HIS A 1 556 ? -34.136 -8.388 52.962 1.00 77.38 556 HIS A C 1
ATOM 4366 O O . HIS A 1 556 ? -34.480 -7.642 53.876 1.00 77.38 556 HIS A O 1
ATOM 4372 N N . GLU A 1 557 ? -33.719 -9.63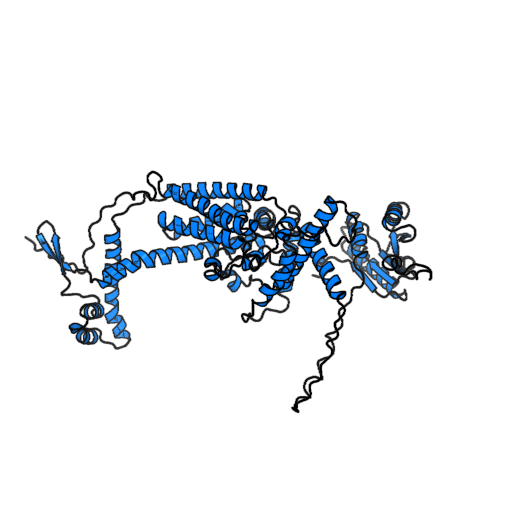6 53.164 1.00 77.56 557 GLU A N 1
ATOM 4373 C CA . GLU A 1 557 ? -33.480 -10.209 54.489 1.00 77.56 557 GLU A CA 1
ATOM 4374 C C . GLU A 1 557 ? -32.176 -11.020 54.524 1.00 77.56 557 GLU A C 1
ATOM 4376 O O . GLU A 1 557 ? -31.827 -11.716 53.565 1.00 77.56 557 GLU A O 1
ATOM 4381 N N . LEU A 1 558 ? -31.464 -10.962 55.651 1.00 76.31 558 LEU A N 1
ATOM 4382 C CA . LEU A 1 558 ? -30.279 -11.780 55.903 1.00 76.31 558 LEU A CA 1
ATOM 4383 C C . LEU A 1 558 ? -30.607 -12.942 56.835 1.00 76.31 558 LEU A C 1
ATOM 4385 O O . LEU A 1 558 ? -31.052 -12.745 57.963 1.00 76.31 558 LEU A O 1
ATOM 4389 N N . VAL A 1 559 ? -30.296 -14.157 56.393 1.00 80.31 559 VAL A N 1
ATOM 4390 C CA . VAL A 1 559 ? -30.416 -15.378 57.191 1.00 80.31 559 VAL A CA 1
ATOM 4391 C C . VAL A 1 559 ? -29.033 -15.857 57.601 1.00 80.31 559 VAL A C 1
ATOM 4393 O O . VAL A 1 559 ? -28.125 -16.011 56.782 1.00 80.31 559 VAL A O 1
ATOM 4396 N N . LYS A 1 560 ? -28.850 -16.103 58.898 1.00 80.88 560 LYS A N 1
ATOM 4397 C CA . LYS A 1 560 ? -27.576 -16.593 59.419 1.00 80.88 560 LYS A CA 1
ATOM 4398 C C . LYS A 1 560 ? -27.419 -18.088 59.132 1.00 80.88 560 LYS A C 1
ATOM 4400 O O . LYS A 1 560 ? -28.175 -18.895 59.657 1.00 80.88 560 LYS A O 1
ATOM 4405 N N . VAL A 1 561 ? -26.384 -18.455 58.379 1.00 77.94 561 VAL A N 1
ATOM 4406 C CA . VAL A 1 561 ? -25.987 -19.845 58.108 1.00 77.94 561 VAL A CA 1
ATOM 4407 C C . VAL A 1 561 ? -24.521 -20.014 58.504 1.00 77.94 561 VAL A C 1
ATOM 4409 O O . VAL A 1 561 ? -23.625 -19.522 57.820 1.00 77.94 561 VAL A O 1
ATOM 4412 N N . LYS A 1 562 ? -24.263 -20.693 59.633 1.00 68.62 562 LYS A N 1
ATOM 4413 C CA . LYS A 1 562 ? -22.908 -20.837 60.212 1.00 68.62 562 LYS A CA 1
ATOM 4414 C C . LYS A 1 562 ? -21.912 -21.508 59.249 1.00 68.62 562 LYS A C 1
ATOM 4416 O O . LYS A 1 562 ? -20.735 -21.159 59.265 1.00 68.62 562 LYS A O 1
ATOM 4421 N N . GLY A 1 563 ? -22.383 -22.410 58.386 1.00 69.25 563 GLY A N 1
ATOM 4422 C CA . GLY A 1 563 ? -21.592 -23.032 57.324 1.00 69.25 563 GLY A CA 1
ATOM 4423 C C . GLY A 1 563 ? -22.474 -23.822 56.359 1.00 69.25 563 GLY A C 1
ATOM 4424 O O . GLY A 1 563 ? -23.363 -24.542 56.793 1.00 69.25 563 GLY A O 1
ATOM 4425 N N . LEU A 1 564 ? -22.231 -23.681 55.053 1.00 67.19 564 LEU A N 1
ATOM 4426 C CA . LEU A 1 564 ? -23.023 -24.331 53.995 1.00 67.19 564 LEU A CA 1
ATOM 4427 C C . LEU A 1 564 ? -22.617 -25.792 53.732 1.00 67.19 564 LEU A C 1
ATOM 4429 O O . LEU A 1 564 ? -23.284 -26.488 52.975 1.00 67.19 564 LEU A O 1
ATOM 4433 N N . SER A 1 565 ? -21.521 -26.259 54.336 1.00 67.31 565 SER A N 1
ATOM 4434 C CA . SER A 1 565 ? -21.003 -27.622 54.176 1.00 67.31 565 SER A CA 1
ATOM 4435 C C . SER A 1 565 ? -21.670 -28.650 55.091 1.00 67.31 565 SER A C 1
ATOM 4437 O O . SER A 1 565 ? -21.444 -29.837 54.899 1.00 67.31 565 SER A O 1
ATOM 4439 N N . ALA A 1 566 ? -22.481 -28.231 56.067 1.00 75.00 566 ALA A N 1
ATOM 4440 C CA . ALA A 1 566 ? -23.261 -29.152 56.889 1.00 75.00 566 ALA A CA 1
ATOM 4441 C C . ALA A 1 566 ? -24.567 -29.531 56.175 1.00 75.00 566 ALA A C 1
ATOM 4443 O O . ALA A 1 566 ? -25.173 -28.699 55.494 1.00 75.00 566 ALA A O 1
ATOM 4444 N N . GLU A 1 567 ? -24.988 -30.786 56.312 1.00 76.25 567 GLU A N 1
ATOM 4445 C CA . GLU A 1 567 ? -26.233 -31.276 55.721 1.00 76.25 567 GLU A CA 1
ATOM 4446 C C . GLU A 1 567 ? -27.439 -30.507 56.290 1.00 76.25 567 GLU A C 1
ATOM 4448 O O . GLU A 1 567 ? -27.488 -30.198 57.480 1.00 76.25 567 GLU A O 1
ATOM 4453 N N . GLY A 1 568 ? -28.384 -30.124 55.427 1.00 78.62 568 GLY A N 1
ATOM 4454 C CA . GLY A 1 568 ? -29.579 -29.359 55.812 1.00 78.62 568 GLY A CA 1
ATOM 4455 C C . GLY A 1 568 ? -29.333 -27.895 56.207 1.00 78.62 568 GLY A C 1
ATOM 4456 O O . GLY A 1 568 ? -30.286 -27.151 56.423 1.00 78.62 568 GLY A O 1
ATOM 4457 N N . ALA A 1 569 ? -28.079 -27.429 56.252 1.00 78.94 569 ALA A N 1
ATOM 4458 C CA . ALA A 1 569 ? -27.752 -26.046 56.609 1.00 78.94 569 ALA A CA 1
ATOM 4459 C C . ALA A 1 569 ? -28.442 -24.956 55.756 1.00 78.94 569 ALA A C 1
ATOM 4461 O O . ALA A 1 569 ? -28.753 -23.899 56.313 1.00 78.94 569 ALA A O 1
ATOM 4462 N N . PRO A 1 570 ? -28.685 -25.144 54.440 1.00 78.81 570 PRO A N 1
ATOM 4463 C CA . PRO A 1 570 ? -29.383 -24.146 53.639 1.00 78.81 570 PRO A CA 1
ATOM 4464 C C . PRO A 1 570 ? -30.914 -24.268 53.667 1.00 78.81 570 PRO A C 1
ATOM 4466 O O . PRO A 1 570 ? -31.564 -23.367 53.145 1.00 78.81 570 PRO A O 1
ATOM 4469 N N . ASP A 1 571 ? -31.502 -25.305 54.276 1.00 82.81 571 ASP A N 1
ATOM 4470 C CA . ASP A 1 571 ? -32.938 -25.622 54.156 1.00 82.81 571 ASP A CA 1
ATOM 4471 C C . ASP A 1 571 ? -33.831 -24.441 54.601 1.00 82.81 571 ASP A C 1
ATOM 4473 O O . ASP A 1 571 ? -34.683 -23.970 53.847 1.00 82.81 571 ASP A O 1
ATOM 4477 N N . GLU A 1 572 ? -33.566 -23.842 55.765 1.00 80.25 572 GLU A N 1
ATOM 4478 C CA . GLU A 1 572 ? -34.322 -22.663 56.226 1.00 80.25 572 GLU A CA 1
ATOM 4479 C C . GLU A 1 572 ? -34.065 -21.410 55.367 1.00 80.25 572 GLU A C 1
ATOM 4481 O O . GLU A 1 572 ? -34.950 -20.571 55.175 1.00 80.25 572 GLU A O 1
ATOM 4486 N N . ALA A 1 573 ? -32.873 -21.284 54.779 1.00 78.00 573 ALA A N 1
ATOM 4487 C CA . ALA A 1 573 ? -32.539 -20.163 53.906 1.00 78.00 573 ALA A CA 1
ATOM 4488 C C . ALA A 1 573 ? -33.216 -20.251 52.527 1.00 78.00 573 ALA A C 1
ATOM 4490 O O . ALA A 1 573 ? -33.367 -19.233 51.852 1.00 78.00 573 ALA A O 1
ATOM 4491 N N . VAL A 1 574 ? -33.649 -21.434 52.091 1.00 79.12 574 VAL A N 1
ATOM 4492 C CA . VAL A 1 574 ? -34.305 -21.617 50.785 1.00 79.12 574 VAL A CA 1
ATOM 4493 C C . VAL A 1 574 ? -35.828 -21.703 50.872 1.00 79.12 574 VAL A C 1
ATOM 4495 O O . VAL A 1 574 ? -36.507 -21.631 49.845 1.00 79.12 574 VAL A O 1
ATOM 4498 N N . LYS A 1 575 ? -36.369 -21.798 52.087 1.00 80.38 575 LYS A N 1
ATOM 4499 C CA . LYS A 1 575 ? -37.784 -22.042 52.355 1.00 80.38 575 LYS A CA 1
ATOM 4500 C C . LYS A 1 575 ? -38.732 -21.059 51.675 1.00 80.38 575 LYS A C 1
ATOM 4502 O O . LYS A 1 575 ? -38.705 -19.853 51.936 1.00 80.38 575 LYS A O 1
ATOM 4507 N N . GLY A 1 576 ? -39.619 -21.584 50.829 1.00 73.69 576 GLY A N 1
ATOM 4508 C CA . GLY A 1 576 ? -40.615 -20.798 50.097 1.00 73.69 576 GLY A CA 1
ATOM 4509 C C . GLY A 1 576 ? -40.037 -19.916 48.985 1.00 73.69 576 GLY A C 1
ATOM 4510 O O . GLY A 1 576 ? -40.685 -18.943 48.586 1.00 73.69 576 GLY A O 1
ATOM 4511 N N . SER A 1 577 ? -38.829 -20.223 48.504 1.00 71.69 577 SER A N 1
ATOM 4512 C CA . SER A 1 577 ? -38.205 -19.533 47.375 1.00 71.69 577 SER A CA 1
ATOM 4513 C C . SER A 1 577 ? -38.683 -20.069 46.019 1.00 71.69 577 SER A C 1
ATOM 4515 O O . SER A 1 577 ? -39.001 -21.242 45.845 1.00 71.69 577 SER A O 1
ATOM 4517 N N . LEU A 1 578 ? -38.751 -19.178 45.028 1.00 68.44 578 LEU A N 1
ATOM 4518 C CA . LEU A 1 578 ? -39.115 -19.490 43.643 1.00 68.44 578 LEU A CA 1
ATOM 4519 C C . LEU A 1 578 ? -37.876 -19.768 42.774 1.00 68.44 578 LEU A C 1
ATOM 4521 O O . LEU A 1 578 ? -37.953 -20.503 41.786 1.00 68.44 578 LEU A O 1
ATOM 4525 N N . ARG A 1 579 ? -36.747 -19.132 43.104 1.00 70.81 579 ARG A N 1
ATOM 4526 C CA . ARG A 1 579 ? -35.461 -19.236 42.400 1.00 70.81 579 ARG A CA 1
ATOM 4527 C C . ARG A 1 579 ? -34.316 -19.222 43.409 1.00 70.81 579 ARG A C 1
ATOM 4529 O O . ARG A 1 579 ? -34.383 -18.467 44.383 1.00 70.81 579 ARG A O 1
ATOM 4536 N N . LEU A 1 580 ? -33.275 -20.005 43.131 1.00 73.00 580 LEU A N 1
ATOM 4537 C CA . LEU A 1 580 ? -32.082 -20.113 43.966 1.00 73.00 580 LEU A CA 1
ATOM 4538 C C . LEU A 1 580 ? -30.808 -19.842 43.156 1.00 73.00 580 LEU A C 1
ATOM 4540 O O . LEU A 1 580 ? -30.619 -20.414 42.081 1.00 73.00 580 LEU A O 1
ATOM 4544 N N . TRP A 1 581 ? -29.922 -19.006 43.697 1.00 74.06 581 TRP A N 1
ATOM 4545 C CA . TRP A 1 581 ? -28.590 -18.735 43.159 1.00 74.06 581 TRP A CA 1
ATOM 4546 C C . TRP A 1 581 ? -27.520 -19.144 44.162 1.00 74.06 581 TRP A C 1
ATOM 4548 O O . TRP A 1 581 ? -27.456 -18.617 45.274 1.00 74.06 581 TRP A O 1
ATOM 4558 N N . ASN A 1 582 ? -26.637 -20.046 43.745 1.00 78.25 582 ASN A N 1
ATOM 4559 C CA . ASN A 1 582 ? -25.459 -20.407 44.512 1.00 78.25 582 ASN A CA 1
ATOM 4560 C C . ASN A 1 582 ? -24.236 -19.642 43.995 1.00 78.25 582 ASN A C 1
ATOM 4562 O O . ASN A 1 582 ? -23.670 -19.983 42.952 1.00 78.25 582 ASN A O 1
ATOM 4566 N N . THR A 1 583 ? -23.836 -18.614 44.749 1.00 72.19 583 THR A N 1
ATOM 4567 C CA . THR A 1 583 ? -22.615 -17.828 44.514 1.00 72.19 583 THR A CA 1
ATOM 4568 C C . THR A 1 583 ? -21.521 -18.128 45.539 1.00 72.19 583 THR A C 1
ATOM 4570 O O . THR A 1 583 ? -20.554 -17.376 45.668 1.00 72.19 583 THR A O 1
ATOM 4573 N N . SER A 1 584 ? -21.670 -19.207 46.308 1.00 68.81 584 SER A N 1
ATOM 4574 C CA . SER A 1 584 ? -20.732 -19.570 47.367 1.00 68.81 584 SER A CA 1
ATOM 4575 C C . SER A 1 584 ? -19.440 -20.138 46.789 1.00 68.81 584 SER A C 1
ATOM 4577 O O . SER A 1 584 ? -19.448 -20.857 45.793 1.00 68.81 584 SER A O 1
ATOM 4579 N N . ARG A 1 585 ? -18.311 -19.811 47.425 1.00 69.25 585 ARG A N 1
ATOM 4580 C CA . ARG A 1 585 ? -16.978 -20.309 47.069 1.00 69.25 585 ARG A CA 1
ATOM 4581 C C . ARG A 1 585 ? -16.199 -20.676 48.323 1.00 69.25 585 ARG A C 1
ATOM 4583 O O . ARG A 1 585 ? -16.343 -20.029 49.363 1.00 69.25 585 ARG A O 1
ATOM 4590 N N . HIS A 1 586 ? -15.348 -21.691 48.207 1.00 67.00 586 HIS A N 1
ATOM 4591 C CA . HIS A 1 586 ? -14.373 -22.015 49.238 1.00 67.00 586 HIS A CA 1
ATOM 4592 C C . HIS A 1 586 ? -13.117 -21.165 49.017 1.00 67.00 586 HIS A C 1
ATOM 4594 O O . HIS A 1 586 ? -12.393 -21.377 48.052 1.00 67.00 586 HIS A O 1
ATOM 4600 N N . LEU A 1 587 ? -12.879 -20.183 49.889 1.00 66.06 587 LEU A N 1
ATOM 4601 C CA . LEU A 1 587 ? -11.765 -19.230 49.762 1.00 66.06 587 LEU A CA 1
ATOM 4602 C C . LEU A 1 587 ? -10.540 -19.604 50.617 1.00 66.06 587 LEU A C 1
ATOM 4604 O O . LEU A 1 587 ? -9.632 -18.798 50.777 1.00 66.06 587 LEU A O 1
ATOM 4608 N N . SER A 1 588 ? -10.500 -20.803 51.210 1.00 65.94 588 SER A N 1
ATOM 4609 C CA . SER A 1 588 ? -9.325 -21.212 51.989 1.00 65.94 588 SER A CA 1
ATOM 4610 C C . SER A 1 588 ? -8.124 -21.476 51.081 1.00 65.94 588 SER A C 1
ATOM 4612 O O . SER A 1 588 ? -8.237 -22.266 50.142 1.00 65.94 588 SER A O 1
ATOM 4614 N N . LEU A 1 589 ? -6.956 -20.970 51.459 1.00 71.06 589 LEU A N 1
ATOM 4615 C CA . LEU A 1 589 ? -5.663 -21.336 50.872 1.00 71.06 589 LEU A CA 1
ATOM 4616 C C . LEU A 1 589 ? -5.109 -22.633 51.493 1.00 71.06 589 LEU A C 1
ATOM 4618 O O . LEU A 1 589 ? -3.946 -22.703 51.879 1.00 71.06 589 LEU A O 1
ATOM 4622 N N . SER A 1 590 ? -5.961 -23.648 51.671 1.00 72.00 590 SER A N 1
ATOM 4623 C CA . SER A 1 590 ? -5.516 -24.919 52.244 1.00 72.00 590 SER A CA 1
ATOM 4624 C C . SER A 1 590 ? -4.564 -25.618 51.265 1.00 72.00 590 SER A C 1
ATOM 4626 O O . SER A 1 590 ? -4.925 -25.759 50.095 1.00 72.00 590 SER A O 1
ATOM 4628 N N . PRO A 1 591 ? -3.390 -26.097 51.716 1.00 69.19 591 PRO A N 1
ATOM 4629 C CA . PRO A 1 591 ? -2.461 -26.833 50.859 1.00 69.19 591 PRO A CA 1
ATOM 4630 C C . PRO A 1 591 ? -2.983 -28.230 50.477 1.00 69.19 591 PRO A C 1
ATOM 4632 O O . PRO A 1 591 ? -2.432 -28.865 49.584 1.00 69.19 591 PRO A O 1
ATOM 4635 N N . GLY A 1 592 ? -4.047 -28.720 51.129 1.00 75.38 592 GLY A N 1
ATOM 4636 C CA . GLY A 1 592 ? -4.693 -29.990 50.802 1.00 75.38 592 GLY A CA 1
ATOM 4637 C C . GLY A 1 592 ? -5.799 -29.815 49.750 1.00 75.38 592 GLY A C 1
ATOM 4638 O O . GLY A 1 592 ? -6.882 -29.343 50.111 1.00 75.38 592 GLY A O 1
ATOM 4639 N N . PRO A 1 593 ? -5.615 -30.240 48.483 1.00 75.69 593 PRO A N 1
ATOM 4640 C CA . PRO A 1 593 ? -6.611 -30.038 47.422 1.00 75.69 593 PRO A CA 1
ATOM 4641 C C . PRO A 1 593 ? -7.950 -30.717 47.736 1.00 75.69 593 PRO A C 1
ATOM 4643 O O . PRO A 1 593 ? -9.010 -30.144 47.488 1.00 75.69 593 PRO A O 1
ATOM 4646 N N . ASN A 1 594 ? -7.916 -31.884 48.386 1.00 80.31 594 ASN A N 1
ATOM 4647 C CA . ASN A 1 594 ? -9.116 -32.616 48.797 1.00 80.31 594 ASN A CA 1
ATOM 4648 C C . ASN A 1 594 ? -9.978 -31.831 49.795 1.00 80.31 594 ASN A C 1
ATOM 4650 O O . ASN A 1 594 ? -11.195 -31.969 49.785 1.00 80.31 594 ASN A O 1
ATOM 4654 N N . ILE A 1 595 ? -9.383 -30.974 50.629 1.00 74.94 595 ILE A N 1
ATOM 4655 C CA . ILE A 1 595 ? -10.129 -30.158 51.598 1.00 74.94 595 ILE A CA 1
ATOM 4656 C C . ILE A 1 595 ? -10.944 -29.095 50.855 1.00 74.94 595 ILE A C 1
ATOM 4658 O O . ILE A 1 595 ? -12.126 -28.903 51.133 1.00 74.94 595 ILE A O 1
ATOM 4662 N N . VAL A 1 596 ? -10.332 -28.428 49.874 1.00 75.75 596 VAL A N 1
ATOM 4663 C CA . VAL A 1 596 ? -10.985 -27.371 49.090 1.00 75.75 596 VAL A CA 1
ATOM 4664 C C . VAL A 1 596 ? -12.048 -27.959 48.160 1.00 75.75 596 VAL A C 1
ATOM 4666 O O . VAL A 1 596 ? -13.170 -27.455 48.118 1.00 75.75 596 VAL A O 1
ATOM 4669 N N . VAL A 1 597 ? -11.719 -29.045 47.453 1.00 79.69 597 VAL A N 1
ATOM 4670 C CA . VAL A 1 597 ? -12.607 -29.688 46.474 1.00 79.69 597 VAL A CA 1
ATOM 4671 C C . VAL A 1 597 ? -13.795 -30.366 47.153 1.00 79.69 597 VAL A C 1
ATOM 4673 O O . VAL A 1 597 ? -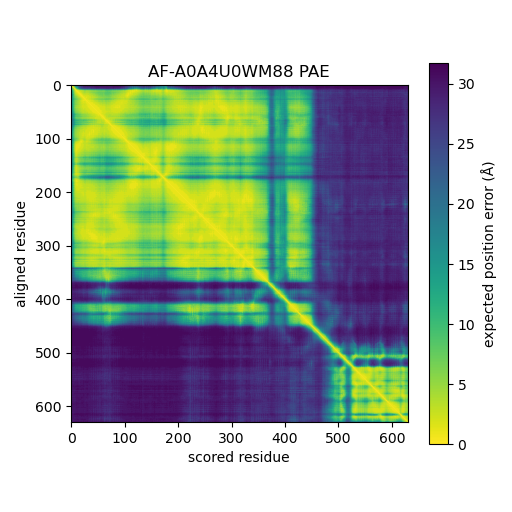14.934 -30.108 46.764 1.00 79.69 597 VAL A O 1
ATOM 4676 N N . ASN A 1 598 ? -13.577 -31.164 48.205 1.00 82.06 598 ASN A N 1
ATOM 4677 C CA . ASN A 1 598 ? -14.674 -31.878 48.867 1.00 82.06 598 ASN A CA 1
ATOM 4678 C C . ASN A 1 598 ? -15.645 -30.910 49.541 1.00 82.06 598 ASN A C 1
ATOM 4680 O O . ASN A 1 598 ? -16.856 -31.077 49.417 1.00 82.06 598 ASN A O 1
ATOM 4684 N N . ASN A 1 599 ? -15.139 -29.851 50.180 1.00 77.50 599 ASN A N 1
ATOM 4685 C CA . ASN A 1 599 ? -16.011 -28.820 50.734 1.00 77.50 599 ASN A CA 1
ATOM 4686 C C . ASN A 1 599 ? -16.776 -28.077 49.631 1.00 77.50 599 ASN A C 1
ATOM 4688 O O . ASN A 1 599 ? -17.933 -27.712 49.848 1.00 77.50 599 ASN A O 1
ATOM 4692 N N . ALA A 1 600 ? -16.163 -27.877 48.454 1.00 78.94 600 ALA A N 1
ATOM 4693 C CA . ALA A 1 600 ? -16.814 -27.232 47.319 1.00 78.94 600 ALA A CA 1
ATOM 4694 C C . ALA A 1 600 ? -17.975 -28.040 46.733 1.00 78.94 600 ALA A C 1
ATOM 4696 O O . ALA A 1 600 ? -19.061 -27.505 46.476 1.00 78.94 600 ALA A O 1
ATOM 4697 N N . ILE A 1 601 ? -17.755 -29.344 46.588 1.00 82.81 601 ILE A N 1
ATOM 4698 C CA . ILE A 1 601 ? -18.777 -30.300 46.173 1.00 82.81 601 ILE A CA 1
ATOM 4699 C C . ILE A 1 601 ? -19.883 -30.360 47.232 1.00 82.81 601 ILE A C 1
ATOM 4701 O O . ILE A 1 601 ? -21.052 -30.183 46.891 1.00 82.81 601 ILE A O 1
ATOM 4705 N N . ALA A 1 602 ? -19.530 -30.518 48.512 1.00 79.69 602 ALA A N 1
ATOM 4706 C CA . ALA A 1 602 ? -20.490 -30.649 49.606 1.00 79.69 602 ALA A CA 1
ATOM 4707 C C . ALA A 1 602 ? -21.446 -29.450 49.698 1.00 79.69 602 ALA A C 1
ATOM 4709 O O . ALA A 1 602 ? -22.663 -29.639 49.700 1.00 79.69 602 ALA A O 1
ATOM 4710 N N . PHE A 1 603 ? -20.938 -28.208 49.687 1.00 78.44 603 PHE A N 1
ATOM 4711 C CA . PHE A 1 603 ? -21.829 -27.041 49.760 1.00 78.44 603 PHE A CA 1
ATOM 4712 C C . PHE A 1 603 ? -22.733 -26.923 48.524 1.00 78.44 603 PHE A C 1
ATOM 4714 O O . PHE A 1 603 ? -23.876 -26.473 48.633 1.00 78.44 603 PHE A O 1
ATOM 4721 N N . THR A 1 604 ? -22.241 -27.314 47.343 1.00 83.25 604 THR A N 1
ATOM 4722 C CA . THR A 1 604 ? -23.024 -27.262 46.102 1.00 83.25 604 THR A CA 1
ATOM 4723 C C . THR A 1 604 ? -24.148 -28.286 46.140 1.00 83.25 604 THR A C 1
ATOM 4725 O O . THR A 1 604 ? -25.295 -27.935 45.865 1.00 83.25 604 THR A O 1
ATOM 4728 N N . MET A 1 605 ? -23.840 -29.517 46.553 1.00 85.31 605 MET A N 1
ATOM 4729 C CA . MET A 1 605 ? -24.813 -30.598 46.691 1.00 85.31 605 MET A CA 1
ATOM 4730 C C . MET A 1 605 ? -25.874 -30.279 47.745 1.00 85.31 605 MET A C 1
ATOM 4732 O O . MET A 1 605 ? -27.059 -30.460 47.480 1.00 85.31 605 MET A O 1
ATOM 4736 N N . HIS A 1 606 ? -25.495 -29.720 48.898 1.00 84.56 606 HIS A N 1
ATOM 4737 C CA . HIS A 1 606 ? -26.461 -29.338 49.934 1.00 84.56 606 HIS A CA 1
ATOM 4738 C C . HIS A 1 606 ? -27.404 -28.222 49.474 1.00 84.56 606 HIS A C 1
ATOM 4740 O O . HIS A 1 606 ? -28.606 -28.307 49.717 1.00 84.56 606 HIS A O 1
ATOM 4746 N N . ALA A 1 607 ? -26.904 -27.211 48.754 1.00 81.19 607 ALA A N 1
ATOM 4747 C CA . ALA A 1 607 ? -27.755 -26.173 48.169 1.00 81.19 607 ALA A CA 1
ATOM 4748 C C . ALA A 1 607 ? -28.732 -26.741 47.123 1.00 81.19 607 ALA A C 1
ATOM 4750 O O . ALA A 1 607 ? -29.878 -26.301 47.039 1.00 81.19 607 ALA A O 1
ATOM 4751 N N . LEU A 1 608 ? -28.288 -27.729 46.342 1.00 84.31 608 LEU A N 1
ATOM 4752 C CA . LEU A 1 608 ? -29.095 -28.382 45.312 1.00 84.31 608 LEU A CA 1
ATOM 4753 C C . LEU A 1 608 ? -30.170 -29.292 45.929 1.00 84.31 608 LEU A C 1
ATOM 4755 O O . LEU A 1 608 ? -31.323 -29.250 45.506 1.00 84.31 608 LEU A O 1
ATOM 4759 N N . HIS A 1 609 ? -29.826 -30.047 46.978 1.00 85.88 609 HIS A N 1
ATOM 4760 C CA . HIS A 1 609 ? -30.777 -30.848 47.755 1.00 85.88 609 HIS A CA 1
ATOM 4761 C C . HIS A 1 609 ? -31.826 -29.972 48.444 1.00 85.88 609 HIS A C 1
ATOM 4763 O O . HIS A 1 609 ? -33.014 -30.281 48.377 1.00 85.88 609 HIS A O 1
ATOM 4769 N N . ALA A 1 610 ? -31.417 -28.856 49.049 1.00 82.31 610 ALA A N 1
ATOM 4770 C CA . ALA A 1 610 ? -32.341 -27.906 49.660 1.00 82.31 610 ALA A CA 1
ATOM 4771 C C . ALA A 1 610 ? -33.298 -27.302 48.617 1.00 82.31 610 ALA A C 1
ATOM 4773 O O . ALA A 1 610 ? -34.505 -27.256 48.836 1.00 82.31 610 ALA A O 1
ATOM 4774 N N . ALA A 1 611 ? -32.789 -26.932 47.435 1.00 81.12 611 ALA A N 1
ATOM 4775 C CA . ALA A 1 611 ? -33.624 -26.466 46.327 1.00 81.12 611 ALA A CA 1
ATOM 4776 C C . ALA A 1 611 ? -34.638 -27.523 45.863 1.00 81.12 611 ALA A C 1
ATOM 4778 O O . ALA A 1 611 ? -35.779 -27.188 45.563 1.00 81.12 611 ALA A O 1
ATOM 4779 N N . ALA A 1 612 ? -34.230 -28.794 45.810 1.00 82.19 612 ALA A N 1
ATOM 4780 C CA . ALA A 1 612 ? -35.087 -29.897 45.383 1.00 82.19 612 ALA A CA 1
ATOM 4781 C C . ALA A 1 612 ? -36.226 -30.196 46.376 1.00 82.19 612 ALA A C 1
ATOM 4783 O O . ALA A 1 612 ? -37.298 -30.639 45.959 1.00 82.19 612 ALA A O 1
ATOM 4784 N N . LYS A 1 613 ? -36.014 -29.943 47.677 1.00 82.06 613 LYS A N 1
ATOM 4785 C CA . LYS A 1 613 ? -37.048 -30.079 48.718 1.00 82.06 613 LYS A CA 1
ATOM 4786 C C . LYS A 1 613 ? -38.116 -28.979 48.630 1.00 82.06 613 LYS A C 1
ATOM 4788 O O . LYS A 1 613 ? -39.264 -29.213 49.003 1.00 82.06 613 LYS A O 1
ATOM 4793 N N . GLU A 1 614 ? -37.769 -27.804 48.108 1.00 76.19 614 GLU A N 1
ATOM 4794 C CA . GLU A 1 614 ? -38.656 -26.640 48.064 1.00 76.19 614 GLU A CA 1
ATOM 4795 C C . GLU A 1 614 ? -39.558 -26.617 46.824 1.00 76.19 614 GLU A C 1
ATOM 4797 O O . GLU A 1 614 ? -39.125 -26.390 45.694 1.00 76.19 614 GLU A O 1
ATOM 4802 N N . LYS A 1 615 ? -40.871 -26.771 47.027 1.00 69.75 615 LYS A N 1
ATOM 4803 C CA . LYS A 1 615 ? -41.881 -26.554 45.979 1.00 69.75 615 LYS A CA 1
ATOM 4804 C C . LYS A 1 615 ? -42.519 -25.168 46.177 1.00 69.75 615 LYS A C 1
ATOM 4806 O O . LYS A 1 615 ? -43.044 -24.926 47.261 1.00 69.75 615 LYS A O 1
ATOM 4811 N N . PRO A 1 616 ? -42.545 -24.263 45.172 1.00 53.50 616 PRO A N 1
ATOM 4812 C CA . PRO A 1 616 ? -42.301 -24.486 43.748 1.00 53.50 616 PRO A CA 1
ATOM 4813 C C . PRO A 1 616 ? -40.982 -23.851 43.260 1.00 53.50 616 PRO A C 1
ATOM 4815 O O . PRO A 1 616 ? -41.028 -22.979 42.388 1.00 53.50 616 PRO A O 1
ATOM 4818 N N . ALA A 1 617 ? -39.811 -24.233 43.778 1.00 58.09 617 ALA A N 1
ATOM 4819 C CA . ALA A 1 617 ? -38.552 -23.728 43.226 1.00 58.09 617 ALA A CA 1
ATOM 4820 C C . ALA A 1 617 ? -38.430 -24.149 41.745 1.00 58.09 617 ALA A C 1
ATOM 4822 O O . ALA A 1 617 ? -38.405 -25.334 41.419 1.00 58.09 617 ALA A O 1
ATOM 4823 N N . LYS A 1 618 ? -38.418 -23.179 40.817 1.00 59.09 618 LYS A N 1
ATOM 4824 C CA . LYS A 1 618 ? -38.448 -23.439 39.361 1.00 59.09 618 LYS A CA 1
ATOM 4825 C C . LYS A 1 618 ? -37.067 -23.419 38.707 1.00 59.09 618 LYS A C 1
ATOM 4827 O O . LYS A 1 618 ? -36.914 -23.968 37.621 1.00 59.09 618 LYS A O 1
ATOM 4832 N N . HIS A 1 619 ? -36.084 -22.757 39.322 1.00 68.00 619 HIS A N 1
ATOM 4833 C CA . HIS A 1 619 ? -34.757 -22.561 38.731 1.00 68.00 619 HIS A CA 1
ATOM 4834 C C . HIS A 1 619 ? -33.655 -22.532 39.794 1.00 68.00 619 HIS A C 1
ATOM 4836 O O . HIS A 1 619 ? -33.753 -21.784 40.769 1.00 68.00 619 HIS A O 1
ATOM 4842 N N . PHE A 1 620 ? -32.589 -23.291 39.543 1.00 78.19 620 PHE A N 1
ATOM 4843 C CA . PHE A 1 620 ? -31.335 -23.270 40.290 1.00 78.19 620 PHE A CA 1
ATOM 4844 C C . PHE A 1 620 ? -30.219 -22.762 39.373 1.00 78.19 620 PHE A C 1
ATOM 4846 O O . PHE A 1 620 ? -30.091 -23.227 38.241 1.00 78.19 620 PHE A O 1
ATOM 4853 N N . VAL A 1 621 ? -29.419 -21.808 39.846 1.00 77.19 621 VAL A N 1
ATOM 4854 C CA . VAL A 1 621 ? -28.293 -21.238 39.097 1.00 77.19 621 VAL A CA 1
ATOM 4855 C C . VAL A 1 621 ? -27.019 -21.377 39.923 1.00 77.19 621 VAL A C 1
ATOM 4857 O O . VAL A 1 621 ? -26.929 -20.842 41.027 1.00 77.19 621 VAL A O 1
ATOM 4860 N N . LEU A 1 622 ? -26.020 -22.062 39.370 1.00 77.62 622 LEU A N 1
ATOM 4861 C CA . LEU A 1 622 ? -24.683 -22.194 39.950 1.00 77.62 622 LEU A CA 1
ATOM 4862 C C . LEU A 1 622 ? -23.713 -21.257 39.232 1.00 77.62 622 LEU A C 1
ATOM 4864 O O . LEU A 1 622 ? -23.618 -21.293 38.006 1.00 77.62 622 LEU A O 1
ATOM 4868 N N . THR A 1 623 ? -22.955 -20.448 39.972 1.00 74.19 623 THR A N 1
ATOM 4869 C CA . THR A 1 623 ? -21.870 -19.659 39.372 1.00 74.19 623 THR A CA 1
ATOM 4870 C C . THR A 1 623 ? -20.545 -20.409 39.458 1.00 74.19 623 THR A C 1
ATOM 4872 O O . THR A 1 623 ? -20.062 -20.664 40.559 1.00 74.19 623 THR A O 1
ATOM 4875 N N . SER A 1 624 ? -19.929 -20.701 38.311 1.00 69.81 624 SER A N 1
ATOM 4876 C CA . SER A 1 624 ? -18.599 -21.319 38.211 1.00 69.81 624 SER A CA 1
ATOM 4877 C C . SER A 1 624 ? -17.667 -20.496 37.308 1.00 69.81 624 SER A C 1
ATOM 4879 O O . SER A 1 624 ? -18.074 -19.480 36.742 1.00 69.81 624 SER A O 1
ATOM 4881 N N . SER A 1 625 ? -16.399 -20.895 37.215 1.00 67.50 625 SER A N 1
ATOM 4882 C CA . SER A 1 625 ? -15.422 -20.331 36.277 1.00 67.50 625 SER A CA 1
ATOM 4883 C C . SER A 1 625 ? -15.440 -21.109 34.963 1.00 67.50 625 SER A C 1
ATOM 4885 O O . SER A 1 625 ? -15.593 -22.328 34.983 1.00 67.50 625 SER A O 1
ATOM 4887 N N . ALA A 1 626 ? -15.191 -20.437 33.836 1.00 65.50 626 ALA A N 1
ATOM 4888 C CA . ALA A 1 626 ? -14.942 -21.114 32.559 1.00 65.50 626 ALA A CA 1
ATOM 4889 C C . ALA A 1 626 ? -13.749 -22.087 32.641 1.00 65.50 626 ALA A C 1
ATOM 4891 O O . ALA A 1 626 ? -13.736 -23.097 31.951 1.00 65.50 626 ALA A O 1
ATOM 4892 N N . ALA A 1 627 ? -12.794 -21.838 33.548 1.00 57.53 627 ALA A N 1
ATOM 4893 C CA . ALA A 1 627 ? -11.664 -22.734 33.797 1.00 57.53 627 ALA A CA 1
ATOM 4894 C C . ALA A 1 627 ? -12.065 -24.107 34.374 1.00 57.53 627 ALA A C 1
ATOM 4896 O O . ALA A 1 627 ? -11.262 -25.024 34.314 1.00 57.53 627 ALA A O 1
ATOM 4897 N N . ALA A 1 628 ? -13.273 -24.248 34.934 1.00 59.97 628 ALA A N 1
ATOM 4898 C CA . ALA A 1 628 ? -13.797 -25.526 35.425 1.00 59.97 628 ALA A CA 1
ATOM 4899 C C . ALA A 1 628 ? -14.613 -26.295 34.364 1.00 59.97 628 ALA A C 1
ATOM 4901 O O . ALA A 1 628 ? -15.114 -27.375 34.659 1.00 59.97 628 ALA A O 1
ATOM 4902 N N . ALA A 1 629 ? -14.817 -25.705 33.179 1.00 49.66 629 ALA A N 1
ATOM 4903 C CA . ALA A 1 629 ? -15.565 -26.295 32.066 1.00 49.66 629 ALA A CA 1
ATOM 4904 C C . ALA A 1 629 ? -14.658 -26.828 30.938 1.00 49.66 629 ALA A C 1
ATOM 4906 O O . ALA A 1 629 ? -15.174 -27.380 29.967 1.00 49.66 629 ALA A O 1
ATOM 4907 N N . ASN A 1 630 ? -13.340 -26.644 31.077 1.00 35.50 630 ASN A N 1
ATOM 4908 C CA . ASN A 1 630 ? -12.301 -27.336 30.311 1.00 35.50 630 ASN A CA 1
ATOM 4909 C C . ASN A 1 630 ? -11.891 -28.600 31.061 1.00 35.50 630 ASN A C 1
ATOM 4911 O O . ASN A 1 630 ? -11.526 -29.575 30.371 1.00 35.50 630 ASN A O 1
#

Mean predicted aligned error: 17.52 Å

InterPro domains:
  IPR006694 Fatty acid hydroxylase [PF04116] (203-338)
  IPR036291 NAD(P)-binding domain superfamily [SSF51735] (525-628)
  IPR050307 Sterol desaturase-related [PTHR11863] (37-340)

pLDDT: mean 76.11, std 22.66, range [22.36, 98.5]

Sequence (630 aa):
MTNATLAYDLPPLPSYTLHPLPPLIPGIPDGYLAPVLLVIAYWAVSGIFHLIDEWDLFPQYRLHTPAEVLKRNHVSRWDVLRDVVLQQIIQTAVGLGLTLIDPEPTFGKEVYDIAVWAQRIRIAQRAIPPVLATVGVDASSLASRMSSSHASLSSALLGGIYPTLTQPLLLHGQPVTVPAFASWELLAGRTIYHLLIPALQFITAICIVDTWQYFLHRAMHMNKYLYTTFHSRHHRLYVPYAYGALYNHPFEGFLLDTLGAGLAYLLTGMTCRQSMWFFTLSTIKTVDDHCGYAIPWDPLQHLTGNNAGYHDVHHQSWGIKTNFSQPFFTFWDRVLGTKWVGGDVSARYERAKIAAQRKADRDVQAITGSEAVESKQASTAKPYANDAAHATSAARSAHSVAEPRVPAGKATHQALGSRQQILDDRQSGGISVLAEETAEEVRAQQQQQQKPRRSLRKRTTSSGLGLKGFADRVGESLHGKSSGVLGVDTFGDIGTAMRRYEYPALWSMKLHMPNKNTPFGDKKQSGFSVRGTVRDSTKNAWIQARFDEKYGIGKHELVKVKGLSAEGAPDEAVKGSLRLWNTSRHLSLSPGPNIVVNNAIAFTMHALHAAAKEKPAKHFVLTSSAAAAN

Foldseek 3Di:
DDPPPVAAPFADFDDWDKDFDADPDPPDRLLLVQLVLLVVLLCVLLVVLVCCQVVVPPLLFFLADPLCQVPQQLDDPVLLVVLLVLLSVLQSVVSNVLVVVDDRDIDTCLSRQLSVQLRVLLQVLQVLQVVCVVVVHHLQVVLVVCCVPPVQVSCSSVSNHNPPAWDWDQDVNDTDIHHDGDPVSSVVSCCCRVPVLLVVLLVQLVVQLQVQQLVVLLVLLVDLCSVLPWVVQLLSSLQFAQSSLSRTHSVCSCRNVRVSNSCSCVVSVDDSVSSSVSNSVQSSQSSQLRHSGDDVPDVQQVQFQRGVVLVSLCSHLQLVQASSGDDGYCVVRVVVVRHQDPPQCLVVSLLSNVLSLVVVVVVVCVVVVDDDPPDPPPPPDPPCPCSSVSNVVSSVPDDDDDDPDDPPCPSVVSRVSSLVSLVSNPPSCSVVSVVSSVVSVVVVVVVVVPPPPPPPPPDDDDDDDDDDPDDPDPDPDDPDDDPPPPDCVVVCVVVVVVVVPPDFKKKFKAFADDDPPDDPPPPPQPTMAMEIEDLDCVVCVVVQVVCCVPPNPPSYYYDHQNALLDACSCLVRHERGQEIEGRGADPDPDPDPCVRVVSRVRSVVRSVVSLVVHPPHPYYHYDDDVVVVD